Protein AF-0000000077053115 (afdb_homodimer)

Radius of gyration: 25.97 Å; Cα contacts (8 Å, |Δi|>4): 736; chains: 2; bounding box: 88×66×75 Å

InterPro domains:
  IPR018464 Centromere protein O [PF09496] (68-161)
  IPR018464 Centromere protein O [PTHR14582] (30-204)

Sequence (474 aa):
METNEPKEKRLKLSTLESKYGTQKLTVIDDSIRKQVLEEMEAIELESSKDPFLTNETYRLFGVSSFSTKHKNLLCLRFDTCFHGHYFEIYYIFVKLLKRDKVVPKIVAHTLPSFLPLEEWERECLSSDLQTFTQCVSLHLNSFIARREQCKAVQAAYPSLELTASMGYTHVSIAFEHFRLQLAYSADSRRPHSVEQTVSEAAESFPRAAREQISLLSQHKSDFEHRDLLEVLSDWILMETNEPKEKRLKLSTLESKYGTQKLTVIDDSIRKQVLEEMEAIELESSKDPFLTNETYRLFGVSSFSTKHKNLLCLRFDTCFHGHYFEIYYIFVKLLKRDKVVPKIVAHTLPSFLPLEEWERECLSSDLQTFTQCVSLHLNSFIARREQCKAVQAAYPSLELTASMGYTHVSIAFEHFRLQLAYSADSRRPHSVEQTVSEAAESFPRAAREQISLLSQHKSDFEHRDLLEVLSDWIL

Secondary structure (DSSP, 8-state):
-----SSTHHHHHHHHHHHHSSSS-EE--HHHHHHHHHHHHHHHHHHHTSTTT--HHHHTTTEEEEE-SSTTEEEEEEEEEETTEEEEEEEEEEE--SSTT---EEEEE---TTS-HHHHIIIIITT-HHHHHHHHHHHHHHHHHHHHHHHHHHHH-TTSEEEE-TTSSEEEEE-SSEEEEEEE-TT-SSEEEEEEEESS-GGGS-HHHHHHHHHHHHTGGGGGTS-HHHHHHHHT-/----TTHHHHHHHHHHHHHHSSSS-EE--HHHHHHHHHHHHHHHHHHHTSGGG--HHHHTTTEEEEE-SSTTEEEEEEEEEETTEEEEEEEEEEE--SSTT---EEEEE---TTS-HHHHIIIIITT-HHHHHHHHHHHHHHHHHHHHHHHHHHHH-TTSEEEE-TTSSEEEEE-SSEEEEEEE-TT-SSEEEEEEEESS-GGGS-HHHHHHHHHHHHTGGGGGTS-HHHHHHHHT-

pLDDT: mean 74.54, std 20.22, range [25.19, 97.88]

Foldseek 3Di:
DPCPPPPVLVVVVVCCCVVLVDPDAPQQPPVCLVVVVVNVVVQQVVQVVVVPFDPPVVVVVQWGWGDGVPPFKIKIKGWADDPRDTDDIKIWIWGHDPDPPDQIDTRYIHDDPVDDLVVLSVPQSSVDPVSSVVVVNLLRNLLVLLVVLVVVQCVVPVVWDWDADPSRQWIWIDDPFKIWIFGHDSRHNFGPDIDIGGDDDLVPDDPVVNQLVVQCVVCVCVSRPDGPNVSCVVRPD/DPCPPPVVLVVVVVCCCVVLVDPDAPAQPPVCLVVVVVNVVVQCVVQVVPVVCPDDVVVVVQWGWDDGVPPFKIKIKGWADDPRDTDDIKIWIWGHDPDPPDQIDTRYIHDDPVDDLVVLSVPQSSVDPVSSVVVVNLLVNLLVLLVVLQVVQCVVPVPWDWDADPSRQWIWTDDPFKIWIFGHDSRHNFGPDIDIGGDDDLVPDDPVVNQLVVQCVVCVCVSRPDGPNVSCVVRPD

Solvent-accessible surface area (backbone atoms only — not comparable to full-atom values): 25609 Å² total; per-residue (Å²): 137,83,86,77,72,73,67,73,69,59,51,56,63,44,39,46,42,66,64,30,63,44,92,57,64,40,74,38,49,77,82,44,34,59,55,49,46,52,48,47,51,50,48,47,57,61,45,30,75,37,48,45,54,58,35,70,71,42,57,48,63,25,51,44,59,47,68,45,93,48,95,40,37,40,34,36,38,37,51,30,57,48,74,69,37,75,65,66,71,34,40,40,31,30,35,53,50,86,52,98,80,49,67,60,41,70,28,33,34,44,57,64,84,86,56,65,56,69,59,40,46,65,66,22,37,60,41,20,63,35,56,23,53,49,52,52,48,43,30,51,26,13,31,49,36,32,46,51,38,50,49,49,38,39,68,77,37,68,86,48,49,71,48,62,47,97,64,41,36,38,36,37,38,48,54,97,68,35,34,40,38,38,35,36,50,70,69,35,63,38,42,81,40,79,44,79,47,65,80,61,72,66,85,76,45,56,70,69,56,48,51,39,55,51,48,46,66,73,45,56,69,47,45,58,77,44,56,62,46,59,51,40,46,73,50,70,94,138,82,87,74,72,69,67,68,64,57,50,55,57,42,38,47,43,65,63,30,63,43,92,57,66,40,74,38,49,78,83,44,34,59,56,50,47,52,49,47,51,50,47,46,57,61,48,38,74,39,53,48,49,48,52,70,72,40,52,48,62,25,52,45,73,47,72,45,94,49,93,39,37,40,35,37,39,36,50,31,56,50,75,68,38,75,66,64,74,35,41,39,32,31,37,52,51,87,52,98,80,48,67,62,41,70,26,33,34,44,58,65,83,86,54,66,57,70,57,40,46,62,65,23,37,60,40,21,62,36,54,23,53,48,52,51,50,42,30,52,26,12,31,49,37,29,47,52,37,51,50,50,38,40,68,76,36,67,86,51,50,72,49,62,48,97,64,40,34,37,36,38,38,48,53,96,68,35,32,40,38,37,35,35,49,69,69,33,62,38,41,80,41,79,44,78,45,65,79,62,72,64,84,76,45,56,68,70,54,49,50,38,55,49,47,45,66,73,46,55,67,49,43,60,78,42,56,63,47,60,50,41,46,74,50,70,92

Structure (mmCIF, N/CA/C/O backbone):
data_AF-0000000077053115-model_v1
#
loop_
_entity.id
_entity.type
_entity.pdbx_description
1 polymer 'Uncharacterized protein'
#
loop_
_atom_site.group_PDB
_atom_site.id
_atom_site.type_symbol
_atom_site.label_atom_id
_atom_site.label_alt_id
_atom_site.label_comp_id
_atom_site.label_asym_id
_atom_site.label_entity_id
_atom_site.label_seq_id
_atom_site.pdbx_PDB_ins_code
_atom_site.Cartn_x
_atom_site.Cartn_y
_atom_site.Cartn_z
_atom_site.occupancy
_atom_site.B_iso_or_equiv
_atom_site.auth_seq_id
_atom_site.auth_comp_id
_atom_site.auth_asym_id
_atom_site.auth_atom_id
_atom_site.pdbx_PDB_model_num
ATOM 1 N N . MET A 1 1 ? 26.766 5.043 47.094 1 25.19 1 MET A N 1
ATOM 2 C CA . MET A 1 1 ? 25.5 5.574 46.625 1 25.19 1 MET A CA 1
ATOM 3 C C . MET A 1 1 ? 25.109 4.93 45.281 1 25.19 1 MET A C 1
ATOM 5 O O . MET A 1 1 ? 25.797 5.121 44.281 1 25.19 1 MET A O 1
ATOM 9 N N . GLU A 1 2 ? 24.594 3.68 45.25 1 32.62 2 GLU A N 1
ATOM 10 C CA . GLU A 1 2 ? 24.359 2.645 44.25 1 32.62 2 GLU A CA 1
ATOM 11 C C . GLU A 1 2 ? 23.312 3.1 43.219 1 32.62 2 GLU A C 1
ATOM 13 O O . GLU A 1 2 ? 22.25 3.604 43.562 1 32.62 2 GLU A O 1
ATOM 18 N N . THR A 1 3 ? 23.672 3.516 41.906 1 31.48 3 THR A N 1
ATOM 19 C CA . THR A 1 3 ? 23.031 4.238 40.812 1 31.48 3 THR A CA 1
ATOM 20 C C . THR A 1 3 ? 21.797 3.496 40.344 1 31.48 3 THR A C 1
ATOM 22 O O . THR A 1 3 ? 21.891 2.379 39.812 1 31.48 3 THR A O 1
ATOM 25 N N . ASN A 1 4 ? 20.531 3.572 40.969 1 31.55 4 ASN A N 1
ATOM 26 C CA . ASN A 1 4 ? 19.141 3.135 40.938 1 31.55 4 ASN A CA 1
ATOM 27 C C . ASN A 1 4 ? 18.5 3.354 39.562 1 31.55 4 ASN A C 1
ATOM 29 O O . ASN A 1 4 ? 17.281 3.436 39.438 1 31.55 4 ASN A O 1
ATOM 33 N N . GLU A 1 5 ? 19.141 3.812 38.625 1 30.02 5 GLU A N 1
ATOM 34 C CA . GLU A 1 5 ? 18.625 4.344 37.375 1 30.02 5 GLU A CA 1
ATOM 35 C C . GLU A 1 5 ? 18.016 3.24 36.5 1 30.02 5 GLU A C 1
ATOM 37 O O . GLU A 1 5 ? 17.219 3.512 35.594 1 30.02 5 GLU A O 1
ATOM 42 N N . PRO A 1 6 ? 18.594 2.002 36.375 1 33.5 6 PRO A N 1
ATOM 43 C CA . PRO A 1 6 ? 18.312 1.012 35.344 1 33.5 6 PRO A CA 1
ATOM 44 C C . PRO A 1 6 ? 16.969 0.328 35.5 1 33.5 6 PRO A C 1
ATOM 46 O O . PRO A 1 6 ? 16.5 -0.357 34.594 1 33.5 6 PRO A O 1
ATOM 49 N N . LYS A 1 7 ? 16.328 0.08 36.594 1 34.69 7 LYS A N 1
ATOM 50 C CA . LYS A 1 7 ? 15.242 -0.813 37 1 34.69 7 LYS A CA 1
ATOM 51 C C . LYS A 1 7 ? 13.906 -0.337 36.438 1 34.69 7 LYS A C 1
ATOM 53 O O . LYS A 1 7 ? 13.078 -1.148 36.031 1 34.69 7 LYS A O 1
ATOM 58 N N . GLU A 1 8 ? 13.633 0.964 36.438 1 30.12 8 GLU A N 1
ATOM 59 C CA . GLU A 1 8 ? 12.312 1.49 36.125 1 30.12 8 GLU A CA 1
ATOM 60 C C . GLU A 1 8 ? 12.008 1.367 34.625 1 30.12 8 GLU A C 1
ATOM 62 O O . GLU A 1 8 ? 10.859 1.503 34.219 1 30.12 8 GLU A O 1
ATOM 67 N N . LYS A 1 9 ? 13.055 1.24 33.781 1 33.78 9 LYS A N 1
ATOM 68 C CA . LYS A 1 9 ? 12.938 1.155 32.312 1 33.78 9 LYS A CA 1
ATOM 69 C C . LYS A 1 9 ? 12.383 -0.199 31.891 1 33.78 9 LYS A C 1
ATOM 71 O O . LYS A 1 9 ? 11.852 -0.338 30.797 1 33.78 9 LYS A O 1
ATOM 76 N N . ARG A 1 10 ? 12.57 -1.234 32.531 1 33.31 10 ARG A N 1
ATOM 77 C CA . ARG A 1 10 ? 12.141 -2.619 32.375 1 33.31 10 ARG A CA 1
ATOM 78 C C . ARG A 1 10 ? 10.633 -2.754 32.594 1 33.31 10 ARG A C 1
ATOM 80 O O . ARG A 1 10 ? 10.023 -3.709 32.094 1 33.31 10 ARG A O 1
ATOM 87 N N . LEU A 1 11 ? 9.984 -1.972 33.438 1 30.38 11 LEU A N 1
ATOM 88 C CA . LEU A 1 11 ? 8.609 -2.178 33.875 1 30.38 11 LEU A CA 1
ATOM 89 C C . LEU A 1 11 ? 7.625 -1.9 32.75 1 30.38 11 LEU A C 1
ATOM 91 O O . LEU A 1 11 ? 6.656 -2.645 32.562 1 30.38 11 LEU A O 1
ATOM 95 N N . LYS A 1 12 ? 7.879 -0.897 31.891 1 35.09 12 LYS A N 1
ATOM 96 C CA . LYS A 1 12 ? 6.836 -0.335 31.031 1 35.09 12 LYS A CA 1
ATOM 97 C C . LYS A 1 12 ? 6.664 -1.159 29.75 1 35.09 12 LYS A C 1
ATOM 99 O O . LYS A 1 12 ? 5.539 -1.396 29.312 1 35.09 12 LYS A O 1
ATOM 104 N N . LEU A 1 13 ? 7.602 -1.541 29.188 1 35.94 13 LEU A N 1
ATOM 105 C CA . LEU A 1 13 ? 7.43 -2.525 28.125 1 35.94 13 LEU A CA 1
ATOM 106 C C . LEU A 1 13 ? 6.832 -3.816 28.672 1 35.94 13 LEU A C 1
ATOM 108 O O . LEU A 1 13 ? 5.98 -4.434 28.016 1 35.94 13 LEU A O 1
ATOM 112 N N . SER A 1 14 ? 7.219 -4.211 29.75 1 40.28 14 SER A N 1
ATOM 113 C CA . SER A 1 14 ? 6.629 -5.316 30.5 1 40.28 14 SER A CA 1
ATOM 114 C C . SER A 1 14 ? 5.133 -5.102 30.703 1 40.28 14 SER A C 1
ATOM 116 O O . SER A 1 14 ? 4.352 -6.055 30.672 1 40.28 14 SER A O 1
ATOM 118 N N . THR A 1 15 ? 4.793 -3.908 30.969 1 40.97 15 THR A N 1
ATOM 119 C CA . THR A 1 15 ? 3.387 -3.562 31.141 1 40.97 15 THR A CA 1
ATOM 120 C C . THR A 1 15 ? 2.635 -3.682 29.812 1 40.97 15 THR A C 1
ATOM 122 O O . THR A 1 15 ? 1.484 -4.125 29.781 1 40.97 15 THR A O 1
ATOM 125 N N . LEU A 1 16 ? 3.23 -3.266 28.781 1 40.19 16 LEU A N 1
ATOM 126 C CA . LEU A 1 16 ? 2.555 -3.531 27.516 1 40.19 16 LEU A CA 1
ATOM 127 C C . LEU A 1 16 ? 2.426 -5.031 27.266 1 40.19 16 LEU A C 1
ATOM 129 O O . LEU A 1 16 ? 1.385 -5.5 26.797 1 40.19 16 LEU A O 1
ATOM 133 N N . GLU A 1 17 ? 3.523 -5.738 27.406 1 43.22 17 GLU A N 1
ATOM 134 C CA . GLU A 1 17 ? 3.451 -7.195 27.359 1 43.22 17 GLU A CA 1
ATOM 135 C C . GLU A 1 17 ? 2.477 -7.73 28.406 1 43.22 17 GLU A C 1
ATOM 137 O O . GLU A 1 17 ? 1.697 -8.641 28.125 1 43.22 17 GLU A O 1
ATOM 142 N N . SER A 1 18 ? 2.824 -7.473 29.547 1 41.66 18 SER A N 1
ATOM 143 C CA . SER A 1 18 ? 1.93 -7.875 30.625 1 41.66 18 SER A CA 1
ATOM 144 C C . SER A 1 18 ? 0.518 -7.344 30.406 1 41.66 18 SER A C 1
ATOM 146 O O . SER A 1 18 ? -0.462 -8.047 30.656 1 41.66 18 SER A O 1
ATOM 148 N N . LYS A 1 19 ? 0.482 -6.156 30.094 1 37.09 19 LYS A N 1
ATOM 149 C CA . LYS A 1 19 ? -0.825 -5.559 29.844 1 37.09 19 LYS A CA 1
ATOM 150 C C . LYS A 1 19 ? -1.411 -6.055 28.516 1 37.09 19 LYS A C 1
ATOM 152 O O . LYS A 1 19 ? -2.619 -6.277 28.422 1 37.09 19 LYS A O 1
ATOM 157 N N . TYR A 1 20 ? -0.575 -6.094 27.5 1 37.34 20 TYR A N 1
ATOM 158 C CA . TYR A 1 20 ? -1.133 -6.453 26.203 1 37.34 20 TYR A CA 1
ATOM 159 C C . TYR A 1 20 ? -0.839 -7.906 25.875 1 37.34 20 TYR A C 1
ATOM 161 O O . TYR A 1 20 ? -1.132 -8.367 24.766 1 37.34 20 TYR A O 1
ATOM 169 N N . GLY A 1 21 ? 0.096 -8.578 26.422 1 35.41 21 GLY A N 1
ATOM 170 C CA . GLY A 1 21 ? 0.23 -10.023 26.281 1 35.41 21 GLY A CA 1
ATOM 171 C C . GLY A 1 21 ? -1.101 -10.75 26.297 1 35.41 21 GLY A C 1
ATOM 172 O O . GLY A 1 21 ? -1.144 -11.977 26.203 1 35.41 21 GLY A O 1
ATOM 173 N N . THR A 1 22 ? -1.99 -10.219 26.938 1 35.94 22 THR A N 1
ATOM 174 C CA . THR A 1 22 ? -3.223 -11 27 1 35.94 22 THR A CA 1
ATOM 175 C C . THR A 1 22 ? -3.885 -11.062 25.625 1 35.94 22 THR A C 1
ATOM 177 O O . THR A 1 22 ? -3.615 -10.227 24.766 1 35.94 22 THR A O 1
ATOM 180 N N . GLN A 1 23 ? -4.688 -12.094 25.375 1 37.47 23 GLN A N 1
ATOM 181 C CA . GLN A 1 23 ? -5.484 -12.594 24.266 1 37.47 23 GLN A CA 1
ATOM 182 C C . GLN A 1 23 ? -6.141 -11.445 23.5 1 37.47 23 GLN A C 1
ATOM 184 O O . GLN A 1 23 ? -6.656 -11.648 22.391 1 37.47 23 GLN A O 1
ATOM 189 N N . LYS A 1 24 ? -6.66 -10.375 24.25 1 36 24 LYS A N 1
ATOM 190 C CA . LYS A 1 24 ? -7.609 -9.492 23.578 1 36 24 LYS A CA 1
ATOM 191 C C . LYS A 1 24 ? -6.902 -8.297 22.938 1 36 24 LYS A C 1
ATOM 193 O O . LYS A 1 24 ? -5.996 -7.715 23.547 1 36 24 LYS A O 1
ATOM 198 N N . LEU A 1 25 ? -7.023 -8.133 21.703 1 41.25 25 LEU A N 1
ATOM 199 C CA . LEU A 1 25 ? -6.648 -6.949 20.938 1 41.25 25 LEU A CA 1
ATOM 200 C C . LEU A 1 25 ? -6.855 -5.684 21.766 1 41.25 25 LEU A C 1
ATOM 202 O O . LEU A 1 25 ? -7.961 -5.422 22.234 1 41.25 25 LEU A O 1
ATOM 206 N N . THR A 1 26 ? -5.824 -5.121 22.484 1 40.69 26 THR A N 1
ATOM 207 C CA . THR A 1 26 ? -5.996 -3.869 23.219 1 40.69 26 THR A CA 1
ATOM 208 C C . THR A 1 26 ? -5.914 -2.676 22.266 1 40.69 26 THR A C 1
ATOM 210 O O . THR A 1 26 ? -4.887 -2.467 21.609 1 40.69 26 THR A O 1
ATOM 213 N N . VAL A 1 27 ? -7.113 -2.285 21.797 1 43.41 27 VAL A N 1
ATOM 214 C CA . VAL A 1 27 ? -7.215 -1.016 21.078 1 43.41 27 VAL A CA 1
ATOM 215 C C . VAL A 1 27 ? -6.75 0.123 21.984 1 43.41 27 VAL A C 1
ATOM 217 O O . VAL A 1 27 ? -7.25 0.279 23.109 1 43.41 27 VAL A O 1
ATOM 220 N N . ILE A 1 28 ? -5.625 0.601 21.844 1 45.78 28 ILE A N 1
ATOM 221 C CA . ILE A 1 28 ? -5.074 1.704 22.625 1 45.78 28 ILE A CA 1
ATOM 222 C C . ILE A 1 28 ? -5.875 2.975 22.359 1 45.78 28 ILE A C 1
ATOM 224 O O . ILE A 1 28 ? -5.965 3.434 21.203 1 45.78 28 ILE A O 1
ATOM 228 N N . ASP A 1 29 ? -6.773 3.311 23.172 1 47.09 29 ASP A N 1
ATOM 229 C CA . ASP A 1 29 ? -7.539 4.551 23.125 1 47.09 29 ASP A CA 1
ATOM 230 C C . ASP A 1 29 ? -6.625 5.758 22.938 1 47.09 29 ASP A C 1
ATOM 232 O O . ASP A 1 29 ? -5.418 5.668 23.156 1 47.09 29 ASP A O 1
ATOM 236 N N . ASP A 1 30 ? -7.082 6.77 22.266 1 51.12 30 ASP A N 1
ATOM 237 C CA . ASP A 1 30 ? -6.422 8.039 21.984 1 51.12 30 ASP A CA 1
ATOM 238 C C . ASP A 1 30 ? -5.703 8.57 23.219 1 51.12 30 ASP A C 1
ATOM 240 O O . ASP A 1 30 ? -4.668 9.227 23.109 1 51.12 30 ASP A O 1
ATOM 244 N N . SER A 1 31 ? -6.23 8.305 24.422 1 50.59 31 SER A N 1
ATOM 245 C CA . SER A 1 31 ? -5.641 8.805 25.656 1 50.59 31 SER A CA 1
ATOM 246 C C . SER A 1 31 ? -4.293 8.148 25.938 1 50.59 31 SER A C 1
ATOM 248 O O . SER A 1 31 ? -3.391 8.781 26.484 1 50.59 31 SER A O 1
ATOM 250 N N . ILE A 1 32 ? -4.242 6.977 25.469 1 52.59 32 ILE A N 1
ATOM 251 C CA . ILE A 1 32 ? -3.031 6.23 25.766 1 52.59 32 ILE A CA 1
ATOM 252 C C . ILE A 1 32 ? -2.076 6.277 24.578 1 52.59 32 ILE A C 1
ATOM 254 O O . ILE A 1 32 ? -0.885 5.988 24.719 1 52.59 32 ILE A O 1
ATOM 258 N N . ARG A 1 33 ? -2.547 6.777 23.547 1 55.28 33 ARG A N 1
ATOM 259 C CA . ARG A 1 33 ? -1.737 6.84 22.344 1 55.28 33 ARG A CA 1
ATOM 260 C C . ARG A 1 33 ? -0.442 7.605 22.578 1 55.28 33 ARG A C 1
ATOM 262 O O . ARG A 1 33 ? 0.631 7.172 22.156 1 55.28 33 ARG A O 1
ATOM 269 N N . LYS A 1 34 ? -0.684 8.695 23.281 1 59.34 34 LYS A N 1
ATOM 270 C CA . LYS A 1 34 ? 0.492 9.523 23.547 1 59.34 34 LYS A CA 1
ATOM 271 C C . LYS A 1 34 ? 1.526 8.766 24.375 1 59.34 34 LYS A C 1
ATOM 273 O O . LYS A 1 34 ? 2.727 8.844 24.094 1 59.34 34 LYS A O 1
ATOM 278 N N . GLN A 1 35 ? 0.934 8.133 25.359 1 59.25 35 GLN A N 1
ATOM 279 C CA . GLN A 1 35 ? 1.84 7.391 26.219 1 59.25 35 GLN A CA 1
ATOM 280 C C . GLN A 1 35 ? 2.533 6.266 25.469 1 59.25 35 GLN A C 1
ATOM 282 O O . GLN A 1 35 ? 3.732 6.039 25.641 1 59.25 35 GLN A O 1
ATOM 287 N N . VAL A 1 36 ? 1.744 5.594 24.719 1 59.72 36 VAL A N 1
ATOM 288 C CA . VAL A 1 36 ? 2.295 4.492 23.938 1 59.72 36 VAL A CA 1
ATOM 289 C C . VAL A 1 36 ? 3.34 5.02 22.953 1 59.72 36 VAL A C 1
ATOM 291 O O . VAL A 1 36 ? 4.406 4.422 22.797 1 59.72 36 VAL A O 1
ATOM 294 N N . LEU A 1 37 ? 2.986 6.152 22.406 1 61.53 37 LEU A N 1
ATOM 295 C CA . LEU A 1 37 ? 3.92 6.754 21.469 1 61.53 37 LEU A CA 1
ATOM 296 C C . LEU A 1 37 ? 5.242 7.086 22.141 1 61.53 37 LEU A C 1
ATOM 298 O O . LEU A 1 37 ? 6.312 6.863 21.578 1 61.53 37 LEU A O 1
ATOM 302 N N . GLU A 1 38 ? 5.113 7.621 23.25 1 62.59 38 GLU A N 1
ATOM 303 C CA . GLU A 1 38 ? 6.316 7.969 24 1 62.59 38 GLU A CA 1
ATOM 304 C C . GLU A 1 38 ? 7.133 6.727 24.344 1 62.59 38 GLU A C 1
ATOM 306 O O . GLU A 1 38 ? 8.359 6.738 24.25 1 62.59 38 GLU A O 1
ATOM 311 N N . GLU A 1 39 ? 6.332 5.785 24.719 1 60.81 39 GLU A N 1
ATOM 312 C CA . GLU A 1 39 ? 7.012 4.543 25.062 1 60.81 39 GLU A CA 1
ATOM 313 C C . GLU A 1 39 ? 7.68 3.912 23.844 1 60.81 39 GLU A C 1
ATOM 315 O O . GLU A 1 39 ? 8.789 3.383 23.953 1 60.81 39 GLU A O 1
ATOM 320 N N . MET A 1 40 ? 6.949 3.963 22.891 1 61.38 40 MET A N 1
ATOM 321 C CA . MET A 1 40 ? 7.48 3.357 21.672 1 61.38 40 MET A CA 1
ATOM 322 C C . MET A 1 40 ? 8.68 4.141 21.156 1 61.38 40 MET A C 1
ATOM 324 O O . MET A 1 40 ? 9.648 3.549 20.672 1 61.38 40 MET A O 1
ATOM 328 N N . GLU A 1 41 ? 8.562 5.426 21.25 1 60.38 41 GLU A N 1
ATOM 329 C CA . GLU A 1 41 ? 9.711 6.246 20.859 1 60.38 41 GLU A CA 1
ATOM 330 C C . GLU A 1 41 ? 10.938 5.914 21.703 1 60.38 41 GLU A C 1
ATOM 332 O O . GLU A 1 41 ? 12.055 5.883 21.188 1 60.38 41 GLU A O 1
ATOM 337 N N . ALA A 1 42 ? 10.688 5.664 22.922 1 59.75 42 ALA A N 1
ATOM 338 C CA . ALA A 1 42 ? 11.781 5.289 23.812 1 59.75 42 ALA A CA 1
ATOM 339 C C . ALA A 1 42 ? 12.367 3.938 23.438 1 59.75 42 ALA A C 1
ATOM 341 O O . ALA A 1 42 ? 13.594 3.762 23.438 1 59.75 42 ALA A O 1
ATOM 342 N N . ILE A 1 43 ? 11.523 3.051 23.125 1 57.91 43 ILE A N 1
ATOM 343 C CA . ILE A 1 43 ? 11.969 1.718 22.734 1 57.91 43 ILE A CA 1
ATOM 344 C C . ILE A 1 43 ? 12.75 1.801 21.422 1 57.91 43 ILE A C 1
ATOM 346 O O . ILE A 1 43 ? 13.781 1.134 21.266 1 57.91 43 ILE A O 1
ATOM 350 N N . GLU A 1 44 ? 12.18 2.488 20.531 1 60.38 44 GLU A N 1
ATOM 351 C CA . GLU A 1 44 ? 12.867 2.684 19.266 1 60.38 44 GLU A CA 1
ATOM 352 C C . GLU A 1 44 ? 14.273 3.242 19.469 1 60.38 44 GLU A C 1
ATOM 354 O O . GLU A 1 44 ? 15.219 2.814 18.812 1 60.38 44 GLU A O 1
ATOM 359 N N . LEU A 1 45 ? 14.367 4.246 20.266 1 58.62 45 LEU A N 1
ATOM 360 C CA . LEU A 1 45 ? 15.656 4.863 20.562 1 58.62 45 LEU A CA 1
ATOM 361 C C . LEU A 1 45 ? 16.609 3.852 21.188 1 58.62 45 LEU A C 1
ATOM 363 O O . LEU A 1 45 ? 17.812 3.846 20.859 1 58.62 45 LEU A O 1
ATOM 367 N N . GLU A 1 46 ? 16.031 3.094 21.984 1 55.62 46 GLU A N 1
ATOM 368 C CA . GLU A 1 46 ? 16.844 2.076 22.625 1 55.62 46 GLU A CA 1
ATOM 369 C C . GLU A 1 46 ? 17.297 1.01 21.641 1 55.62 46 GLU A C 1
ATOM 371 O O . GLU A 1 46 ? 18.422 0.507 21.719 1 55.62 46 GLU A O 1
ATOM 376 N N . SER A 1 47 ? 16.328 0.673 20.859 1 51.81 47 SER A N 1
ATOM 377 C CA . SER A 1 47 ? 16.625 -0.341 19.859 1 51.81 47 SER A CA 1
ATOM 378 C C . SER A 1 47 ? 17.547 0.208 18.766 1 51.81 47 SER A C 1
ATOM 380 O O . SER A 1 47 ? 18.25 -0.552 18.109 1 51.81 47 SER A O 1
ATOM 382 N N . SER A 1 48 ? 17.344 1.473 18.297 1 52.12 48 SER A N 1
ATOM 383 C CA . SER A 1 48 ? 18.172 2.125 17.297 1 52.12 48 SER A CA 1
ATOM 384 C C . SER A 1 48 ? 19.641 2.07 17.672 1 52.12 48 SER A C 1
ATOM 386 O O . SER A 1 48 ? 20.516 2.338 16.844 1 52.12 48 SER A O 1
ATOM 388 N N . LYS A 1 49 ? 19.938 2.045 18.938 1 45.91 49 LYS A N 1
ATOM 389 C CA . LYS A 1 49 ? 21.359 1.751 19.172 1 45.91 49 LYS A CA 1
ATOM 390 C C . LYS A 1 49 ? 21.797 0.517 18.406 1 45.91 49 LYS A C 1
ATOM 392 O O . LYS A 1 49 ? 23 0.227 18.312 1 45.91 49 LYS A O 1
ATOM 397 N N . ASP A 1 50 ? 20.828 -0.113 17.969 1 40.31 50 ASP A N 1
ATOM 398 C CA . ASP A 1 50 ? 21.078 -1.151 16.984 1 40.31 50 ASP A CA 1
ATOM 399 C C . ASP A 1 50 ? 21.078 -0.57 15.562 1 40.31 50 ASP A C 1
ATOM 401 O O . ASP A 1 50 ? 20.094 0.028 15.133 1 40.31 50 ASP A O 1
ATOM 405 N N . PRO A 1 51 ? 22.125 -0.332 14.898 1 40.16 51 PRO A N 1
ATOM 406 C CA . PRO A 1 51 ? 22.328 0.332 13.609 1 40.16 51 PRO A CA 1
ATOM 407 C C . PRO A 1 51 ? 21.281 -0.081 12.57 1 40.16 51 PRO A C 1
ATOM 409 O O . PRO A 1 51 ? 21.094 0.608 11.562 1 40.16 51 PRO A O 1
ATOM 412 N N . PHE A 1 52 ? 20.672 -1.189 12.719 1 38.81 52 PHE A N 1
ATOM 413 C CA . PHE A 1 52 ? 19.859 -1.812 11.672 1 38.81 52 PHE A CA 1
ATOM 414 C C . PHE A 1 52 ? 18.516 -1.113 11.539 1 38.81 52 PHE A C 1
ATOM 416 O O . PHE A 1 52 ? 17.891 -1.153 10.477 1 38.81 52 PHE A O 1
ATOM 423 N N . LEU A 1 53 ? 18.016 -0.507 12.578 1 42.53 53 LEU A N 1
ATOM 424 C CA . LEU A 1 53 ? 16.578 -0.22 12.695 1 42.53 53 LEU A CA 1
ATOM 425 C C . LEU A 1 53 ? 16.281 1.215 12.273 1 42.53 53 LEU A C 1
ATOM 427 O O . LEU A 1 53 ? 15.164 1.521 11.852 1 42.53 53 LEU A O 1
ATOM 431 N N . THR A 1 54 ? 17.125 2.172 12.75 1 41.5 54 THR A N 1
ATOM 432 C CA . THR A 1 54 ? 16.625 3.537 12.875 1 41.5 54 THR A CA 1
ATOM 433 C C . THR A 1 54 ? 16.859 4.316 11.586 1 41.5 54 THR A C 1
ATOM 435 O O . THR A 1 54 ? 16.875 5.551 11.594 1 41.5 54 THR A O 1
ATOM 438 N N . ASN A 1 55 ? 17.25 3.658 10.547 1 41.28 55 ASN A N 1
ATOM 439 C CA . ASN A 1 55 ? 17.688 4.672 9.586 1 41.28 55 ASN A CA 1
ATOM 440 C C . ASN A 1 55 ? 16.5 5.438 9.008 1 41.28 55 ASN A C 1
ATOM 442 O O . ASN A 1 55 ? 15.43 4.855 8.773 1 41.28 55 ASN A O 1
ATOM 446 N N . GLU A 1 56 ? 16.594 6.762 9.227 1 45.12 56 GLU A N 1
ATOM 447 C CA . GLU A 1 56 ? 15.789 7.812 8.609 1 45.12 56 GLU A CA 1
ATOM 448 C C . GLU A 1 56 ? 15.281 7.383 7.238 1 45.12 56 GLU A C 1
ATOM 450 O O . GLU A 1 56 ? 14.156 7.715 6.852 1 45.12 56 GLU A O 1
ATOM 455 N N . THR A 1 57 ? 16.078 6.605 6.609 1 47.78 57 THR A N 1
ATOM 456 C CA . THR A 1 57 ? 15.75 6.234 5.238 1 47.78 57 THR A CA 1
ATOM 457 C C . THR A 1 57 ? 14.516 5.336 5.199 1 47.78 57 THR A C 1
ATOM 459 O O . THR A 1 57 ? 13.734 5.383 4.246 1 47.78 57 THR A O 1
ATOM 462 N N . TYR A 1 58 ? 14.305 4.602 6.406 1 50.5 58 TYR A N 1
ATOM 463 C CA . TYR A 1 58 ? 13.156 3.701 6.441 1 50.5 58 TYR A CA 1
ATOM 464 C C . TYR A 1 58 ? 11.852 4.48 6.547 1 50.5 58 TYR A C 1
ATOM 466 O O . TYR A 1 58 ? 10.82 4.043 6.043 1 50.5 58 TYR A O 1
ATOM 474 N N . ARG A 1 59 ? 12.078 5.656 7.082 1 57.69 59 ARG A N 1
ATOM 475 C CA . ARG A 1 59 ? 10.867 6.449 7.246 1 57.69 59 ARG A CA 1
ATOM 476 C C . ARG A 1 59 ? 10.328 6.922 5.898 1 57.69 59 ARG A C 1
ATOM 478 O O . ARG A 1 59 ? 9.133 7.188 5.754 1 57.69 59 ARG A O 1
ATOM 485 N N . LEU A 1 60 ? 11.25 6.684 4.984 1 62.75 60 LEU A N 1
ATOM 486 C CA . LEU A 1 60 ? 10.883 7.281 3.705 1 62.75 60 LEU A CA 1
ATOM 487 C C . LEU A 1 60 ? 9.727 6.516 3.061 1 62.75 60 LEU A C 1
ATOM 489 O O . LEU A 1 60 ? 8.953 7.086 2.287 1 62.75 60 LEU A O 1
ATOM 493 N N . PHE A 1 61 ? 9.539 5.312 3.656 1 75.12 61 PHE A N 1
ATOM 494 C CA . PHE A 1 61 ? 8.531 4.52 2.973 1 75.12 61 PHE A CA 1
ATOM 495 C C . PHE A 1 61 ? 7.312 4.305 3.867 1 75.12 61 PHE A C 1
ATOM 497 O O . PHE A 1 61 ? 6.375 3.598 3.49 1 75.12 61 PHE A O 1
ATOM 504 N N . GLY A 1 62 ? 7.355 4.863 5.023 1 82.06 62 GLY A N 1
ATOM 505 C CA . GLY A 1 62 ? 6.172 4.996 5.859 1 82.06 62 GLY A CA 1
ATOM 506 C C . GLY A 1 62 ? 6.004 3.852 6.84 1 82.06 62 GLY A C 1
ATOM 507 O O . GLY A 1 62 ? 5.133 3.896 7.711 1 82.06 62 GLY A O 1
ATOM 508 N N . VAL A 1 63 ? 6.82 2.809 6.672 1 85.06 63 VAL A N 1
ATOM 509 C CA . VAL A 1 63 ? 6.68 1.683 7.59 1 85.06 63 VAL A CA 1
ATOM 510 C C . VAL A 1 63 ? 8.055 1.252 8.094 1 85.06 63 VAL A C 1
ATOM 512 O O . VAL A 1 63 ? 9 1.146 7.312 1 85.06 63 VAL A O 1
ATOM 515 N N . SER A 1 64 ? 8.164 1.08 9.328 1 78.12 64 SER A N 1
ATOM 516 C CA . SER A 1 64 ? 9.367 0.551 9.961 1 78.12 64 SER A CA 1
ATOM 517 C C . SER A 1 64 ? 9.016 -0.459 11.047 1 78.12 64 SER A C 1
ATOM 519 O O . SER A 1 64 ? 7.852 -0.602 11.422 1 78.12 64 SER A O 1
ATOM 521 N N . SER A 1 65 ? 9.984 -1.293 11.359 1 76.06 65 SER A N 1
ATOM 522 C CA . SER A 1 65 ? 9.766 -2.281 12.414 1 76.06 65 SER A CA 1
ATOM 523 C C . SER A 1 65 ? 10.93 -2.322 13.391 1 76.06 65 SER A C 1
ATOM 525 O O . SER A 1 65 ? 12.055 -1.952 13.039 1 76.06 65 SER A O 1
ATOM 527 N N . PHE A 1 66 ? 10.609 -2.711 14.555 1 69.81 66 PHE A N 1
ATOM 528 C CA . PHE A 1 66 ? 11.656 -2.939 15.547 1 69.81 66 PHE A CA 1
ATOM 529 C C . PHE A 1 66 ? 11.227 -4.016 16.531 1 69.81 66 PHE A C 1
ATOM 531 O O . PHE A 1 66 ? 10.031 -4.25 16.734 1 69.81 66 PHE A O 1
ATOM 538 N N . SER A 1 67 ? 12.258 -4.832 16.812 1 65.19 67 SER A N 1
ATOM 539 C CA . SER A 1 67 ? 12 -5.895 17.781 1 65.19 67 SER A CA 1
ATOM 540 C C . SER A 1 67 ? 12.078 -5.367 19.203 1 65.19 67 SER A C 1
ATOM 542 O O . SER A 1 67 ? 12.891 -4.492 19.516 1 65.19 67 SER A O 1
ATOM 544 N N . THR A 1 68 ? 11.023 -5.766 19.828 1 58.06 68 THR A N 1
ATOM 545 C CA . THR A 1 68 ? 11.102 -5.457 21.25 1 58.06 68 THR A CA 1
ATOM 546 C C . THR A 1 68 ? 11.945 -6.488 21.984 1 58.06 68 THR A C 1
ATOM 548 O O . THR A 1 68 ? 12.312 -7.52 21.406 1 58.06 68 THR A O 1
ATOM 551 N N . LYS A 1 69 ? 12.445 -6.078 22.969 1 54 69 LYS A N 1
ATOM 552 C CA . LYS A 1 69 ? 13.227 -6.977 23.797 1 54 69 LYS A CA 1
ATOM 553 C C . LYS A 1 69 ? 12.531 -8.328 23.953 1 54 69 LYS A C 1
ATOM 555 O O . LYS A 1 69 ? 13.18 -9.336 24.266 1 54 69 LYS A O 1
ATOM 560 N N . HIS A 1 70 ? 11.391 -8.406 23.672 1 53.38 70 HIS A N 1
ATOM 561 C CA . HIS A 1 70 ? 10.672 -9.672 23.688 1 53.38 70 HIS A CA 1
ATOM 562 C C . HIS A 1 70 ? 10.82 -10.414 22.359 1 53.38 70 HIS A C 1
ATOM 564 O O . HIS A 1 70 ? 10.492 -9.867 21.312 1 53.38 70 HIS A O 1
ATOM 570 N N . LYS A 1 71 ? 11.406 -11.484 22.312 1 59.59 71 LYS A N 1
ATOM 571 C CA . LYS A 1 71 ? 11.906 -12.266 21.188 1 59.59 71 LYS A CA 1
ATOM 572 C C . LYS A 1 71 ? 10.773 -12.617 20.219 1 59.59 71 LYS A C 1
ATOM 574 O O . LYS A 1 71 ? 11.008 -12.797 19.016 1 59.59 71 LYS A O 1
ATOM 579 N N . ASN A 1 72 ? 9.484 -12.172 20.578 1 69.62 72 ASN A N 1
ATOM 580 C CA . ASN A 1 72 ? 8.469 -12.648 19.641 1 69.62 72 ASN A CA 1
ATOM 581 C C . ASN A 1 72 ? 7.453 -11.555 19.312 1 69.62 72 ASN A C 1
ATOM 583 O O . ASN A 1 72 ? 6.383 -11.844 18.781 1 69.62 72 ASN A O 1
ATOM 587 N N . LEU A 1 73 ? 7.867 -10.445 19.688 1 70.31 73 LEU A N 1
ATOM 588 C CA . LEU A 1 73 ? 6.961 -9.336 19.422 1 70.31 73 LEU A CA 1
ATOM 589 C C . LEU A 1 73 ? 7.582 -8.352 18.422 1 70.31 73 LEU A C 1
ATOM 591 O O . LEU A 1 73 ? 8.664 -7.816 18.672 1 70.31 73 LEU A O 1
ATOM 595 N N . LEU A 1 74 ? 6.91 -8.273 17.328 1 77.12 74 LEU A N 1
ATOM 596 C CA . LEU A 1 74 ? 7.32 -7.316 16.312 1 77.12 74 LEU A CA 1
ATOM 597 C C . LEU A 1 74 ? 6.5 -6.035 16.406 1 77.12 74 LEU A C 1
ATOM 599 O O . LEU A 1 74 ? 5.27 -6.086 16.453 1 77.12 74 LEU A O 1
ATOM 603 N N . CYS A 1 75 ? 7.172 -4.977 16.531 1 76.62 75 CYS A N 1
ATOM 604 C CA . CYS A 1 75 ? 6.508 -3.68 16.547 1 76.62 75 CYS A CA 1
ATOM 605 C C . CYS A 1 75 ? 6.594 -3.006 15.18 1 76.62 75 CYS A C 1
ATOM 607 O O . CYS A 1 75 ? 7.688 -2.785 14.656 1 76.62 75 CYS A O 1
ATOM 609 N N . LEU A 1 76 ? 5.43 -2.748 14.672 1 84.12 76 LEU A N 1
ATOM 610 C CA . LEU A 1 76 ? 5.352 -2.043 13.398 1 84.12 76 LEU A CA 1
ATOM 611 C C . LEU A 1 76 ? 5.008 -0.572 13.617 1 84.12 76 LEU A C 1
ATOM 613 O O . LEU A 1 76 ? 4.082 -0.249 14.367 1 84.12 76 LEU A O 1
ATOM 617 N N . ARG A 1 77 ? 5.766 0.286 12.984 1 81.31 77 ARG A N 1
ATOM 618 C CA . ARG A 1 77 ? 5.543 1.728 13.023 1 81.31 77 ARG A CA 1
ATOM 619 C C . ARG A 1 77 ? 5.066 2.238 11.664 1 81.31 77 ARG A C 1
ATOM 621 O O . ARG A 1 77 ? 5.691 1.97 10.641 1 81.31 77 ARG A O 1
ATOM 628 N N . PHE A 1 78 ? 3.967 3.018 11.695 1 87.44 78 PHE A N 1
ATOM 629 C CA . PHE A 1 78 ? 3.42 3.592 10.477 1 87.44 78 PHE A CA 1
ATOM 630 C C . PHE A 1 78 ? 3.467 5.113 10.523 1 87.44 78 PHE A C 1
ATOM 632 O O . PHE A 1 78 ? 2.768 5.734 11.328 1 87.44 78 PHE A O 1
ATOM 639 N N . ASP A 1 79 ? 4.23 5.656 9.656 1 86.69 79 ASP A N 1
ATOM 640 C CA . ASP A 1 79 ? 4.242 7.102 9.461 1 86.69 79 ASP A CA 1
ATOM 641 C C . ASP A 1 79 ? 3.232 7.527 8.398 1 86.69 79 ASP A C 1
ATOM 643 O O . ASP A 1 79 ? 3.191 6.953 7.309 1 86.69 79 ASP A O 1
ATOM 647 N N . THR A 1 80 ? 2.42 8.398 8.75 1 90.06 80 THR A N 1
ATOM 648 C CA . THR A 1 80 ? 1.479 8.891 7.754 1 90.06 80 THR A CA 1
ATOM 649 C C . THR A 1 80 ? 2.008 10.172 7.105 1 90.06 80 THR A C 1
ATOM 651 O O . THR A 1 80 ? 2.705 10.953 7.746 1 90.06 80 THR A O 1
ATOM 654 N N . CYS A 1 81 ? 1.694 10.289 5.859 1 88.81 81 CYS A N 1
ATOM 655 C CA . CYS A 1 81 ? 2.201 11.398 5.066 1 88.81 81 CYS A CA 1
ATOM 656 C C . CYS A 1 81 ? 1.184 11.828 4.016 1 88.81 81 CYS A C 1
ATOM 658 O O . CYS A 1 81 ? 0.508 10.992 3.418 1 88.81 81 CYS A O 1
ATOM 660 N N . PHE A 1 82 ? 1.118 13.18 3.898 1 89.88 82 PHE A N 1
ATOM 661 C CA . PHE A 1 82 ? 0.294 13.758 2.844 1 89.88 82 PHE A CA 1
ATOM 662 C C . PHE A 1 82 ? 0.942 15.016 2.283 1 89.88 82 PHE A C 1
ATOM 664 O O . PHE A 1 82 ? 1.24 15.953 3.027 1 89.88 82 PHE A O 1
ATOM 671 N N . HIS A 1 83 ? 1.171 14.961 0.969 1 88.5 83 HIS A N 1
ATOM 672 C CA . HIS A 1 83 ? 1.801 16.078 0.273 1 88.5 83 HIS A CA 1
ATOM 673 C C . HIS A 1 83 ? 3.123 16.469 0.93 1 88.5 83 HIS A C 1
ATOM 675 O O . HIS A 1 83 ? 3.383 17.641 1.167 1 88.5 83 HIS A O 1
ATOM 681 N N . GLY A 1 84 ? 3.873 15.406 1.296 1 81.62 84 GLY A N 1
ATOM 682 C CA . GLY A 1 84 ? 5.227 15.617 1.787 1 81.62 84 GLY A CA 1
ATOM 683 C C . GLY A 1 84 ? 5.273 16.031 3.248 1 81.62 84 GLY A C 1
ATOM 684 O O . GLY A 1 84 ? 6.352 16.266 3.797 1 81.62 84 GLY A O 1
ATOM 685 N N . HIS A 1 85 ? 4.113 16.125 3.82 1 87.5 85 HIS A N 1
ATOM 686 C CA . HIS A 1 85 ? 4.047 16.453 5.238 1 87.5 85 HIS A CA 1
ATOM 687 C C . HIS A 1 85 ? 3.691 15.227 6.074 1 87.5 85 HIS A C 1
ATOM 689 O O . HIS A 1 85 ? 2.762 14.492 5.742 1 87.5 85 HIS A O 1
ATOM 695 N N . TYR A 1 86 ? 4.445 15.062 7.121 1 85.94 86 TYR A N 1
ATOM 696 C CA . TYR A 1 86 ? 4.176 13.961 8.039 1 85.94 86 TYR A CA 1
ATOM 697 C C . TYR A 1 86 ? 3.164 14.367 9.102 1 85.94 86 TYR A C 1
ATOM 699 O O . TYR A 1 86 ? 3.164 15.508 9.562 1 85.94 86 TYR A O 1
ATOM 707 N N . PHE A 1 87 ? 2.381 13.438 9.508 1 89.81 87 PHE A N 1
ATOM 708 C CA . PHE A 1 87 ? 1.348 13.672 10.508 1 89.81 87 PHE A CA 1
ATOM 709 C C . PHE A 1 87 ? 1.472 12.664 11.648 1 89.81 87 PHE A C 1
ATOM 711 O O . PHE A 1 87 ? 2.533 12.547 12.266 1 89.81 87 PHE A O 1
ATOM 718 N N . GLU A 1 88 ? 0.453 11.961 12.008 1 85.12 88 GLU A N 1
ATOM 719 C CA . GLU A 1 88 ? 0.469 11.062 13.156 1 85.12 88 GLU A CA 1
ATOM 720 C C . GLU A 1 88 ? 1.233 9.781 12.844 1 85.12 88 GLU A C 1
ATOM 722 O O . GLU A 1 88 ? 1.323 9.375 11.688 1 85.12 88 GLU A O 1
ATOM 727 N N . ILE A 1 89 ? 1.777 9.219 13.875 1 82.75 89 ILE A N 1
ATOM 728 C CA . ILE A 1 89 ? 2.41 7.906 13.844 1 82.75 89 ILE A CA 1
ATOM 729 C C . ILE A 1 89 ? 1.499 6.879 14.508 1 82.75 89 ILE A C 1
ATOM 731 O O . ILE A 1 89 ? 0.905 7.152 15.555 1 82.75 89 ILE A O 1
ATOM 735 N N . TYR A 1 90 ? 1.385 5.727 13.93 1 84.88 90 TYR A N 1
ATOM 736 C CA . TYR A 1 90 ? 0.597 4.633 14.484 1 84.88 90 TYR A CA 1
ATOM 737 C C . TYR A 1 90 ? 1.449 3.381 14.656 1 84.88 90 TYR A C 1
ATOM 739 O O . TYR A 1 90 ? 2.426 3.182 13.93 1 84.88 90 TYR A O 1
ATOM 747 N N . TYR A 1 91 ? 1.002 2.545 15.609 1 80.38 91 TYR A N 1
ATOM 748 C CA . TYR A 1 91 ? 1.759 1.332 15.898 1 80.38 91 TYR A CA 1
ATOM 749 C C . TYR A 1 91 ? 0.85 0.109 15.898 1 80.38 91 TYR A C 1
ATOM 751 O O . TYR A 1 91 ? -0.314 0.192 16.297 1 80.38 91 TYR A O 1
ATOM 759 N N . ILE A 1 92 ? 1.414 -0.951 15.438 1 85.19 92 ILE A N 1
ATOM 760 C CA . ILE A 1 92 ? 0.795 -2.266 15.57 1 85.19 92 ILE A CA 1
ATOM 761 C C . ILE A 1 92 ? 1.799 -3.25 16.156 1 85.19 92 ILE A C 1
ATOM 763 O O . ILE A 1 92 ? 2.953 -3.307 15.734 1 85.19 92 ILE A O 1
ATOM 767 N N . PHE A 1 93 ? 1.389 -4.012 17.125 1 78.62 93 PHE A N 1
ATOM 768 C CA . PHE A 1 93 ? 2.205 -5.047 17.766 1 78.62 93 PHE A CA 1
ATOM 769 C C . PHE A 1 93 ? 1.752 -6.434 17.312 1 78.62 93 PHE A C 1
ATOM 771 O O . PHE A 1 93 ? 0.596 -6.809 17.531 1 78.62 93 PHE A O 1
ATOM 778 N N . VAL A 1 94 ? 2.727 -7.113 16.734 1 81.5 94 VAL A N 1
ATOM 779 C CA . VAL A 1 94 ? 2.408 -8.422 16.172 1 81.5 94 VAL A CA 1
ATOM 780 C C . VAL A 1 94 ? 3.229 -9.5 16.875 1 81.5 94 VAL A C 1
ATOM 782 O O . VAL A 1 94 ? 4.453 -9.383 16.984 1 81.5 94 VAL A O 1
ATOM 785 N N . LYS A 1 95 ? 2.602 -10.469 17.328 1 79 95 LYS A N 1
ATOM 786 C CA . LYS A 1 95 ? 3.281 -11.641 17.875 1 79 95 LYS A CA 1
ATOM 787 C C . LYS A 1 95 ? 3.645 -12.633 16.781 1 79 95 LYS A C 1
ATOM 789 O O . LYS A 1 95 ? 2.785 -13.047 16 1 79 95 LYS A O 1
ATOM 794 N N . LEU A 1 96 ? 4.996 -12.859 16.656 1 73.5 96 LEU A N 1
ATOM 795 C CA . LEU A 1 96 ? 5.488 -13.82 15.672 1 73.5 96 LEU A CA 1
ATOM 796 C C . LEU A 1 96 ? 5.539 -15.219 16.266 1 73.5 96 LEU A C 1
ATOM 798 O O . LEU A 1 96 ? 5.98 -15.406 17.391 1 73.5 96 LEU A O 1
ATOM 802 N N . LEU A 1 97 ? 4.656 -16 15.992 1 63.38 97 LEU A N 1
ATOM 803 C CA . LEU A 1 97 ? 4.668 -17.328 16.594 1 63.38 97 LEU A CA 1
ATOM 804 C C . LEU A 1 97 ? 5.68 -18.234 15.891 1 63.38 97 LEU A C 1
ATOM 806 O O . LEU A 1 97 ? 5.887 -18.109 14.68 1 63.38 97 LEU A O 1
ATOM 810 N N . LYS A 1 98 ? 6.777 -18.672 16.594 1 55.41 98 LYS A N 1
ATOM 811 C CA . LYS A 1 98 ? 7.902 -19.5 16.172 1 55.41 98 LYS A CA 1
ATOM 812 C C . LYS A 1 98 ? 7.438 -20.641 15.273 1 55.41 98 LYS A C 1
ATOM 814 O O . LYS A 1 98 ? 8.203 -21.141 14.445 1 55.41 98 LYS A O 1
ATOM 819 N N . ARG A 1 99 ? 6.32 -21.094 15.453 1 51.56 99 ARG A N 1
ATOM 820 C CA . ARG A 1 99 ? 6.094 -22.328 14.703 1 51.56 99 ARG A CA 1
ATOM 821 C C . ARG A 1 99 ? 5.57 -22.031 13.305 1 51.56 99 ARG A C 1
ATOM 823 O O . ARG A 1 99 ? 4.855 -21.047 13.102 1 51.56 99 ARG A O 1
ATOM 830 N N . ASP A 1 100 ? 6.316 -22.594 12.172 1 51.44 100 ASP A N 1
ATOM 831 C CA . ASP A 1 100 ? 6.188 -22.531 10.719 1 51.44 100 ASP A CA 1
ATOM 832 C C . ASP A 1 100 ? 4.73 -22.328 10.312 1 51.44 100 ASP A C 1
ATOM 834 O O . ASP A 1 100 ? 4.449 -21.875 9.203 1 51.44 100 ASP A O 1
ATOM 838 N N . LYS A 1 101 ? 3.85 -22.656 11.422 1 54.19 101 LYS A N 1
ATOM 839 C CA . LYS A 1 101 ? 2.498 -22.781 10.883 1 54.19 101 LYS A CA 1
ATOM 840 C C . LYS A 1 101 ? 1.574 -21.703 11.453 1 54.19 101 LYS A C 1
ATOM 842 O O . LYS A 1 101 ? 0.399 -21.641 11.086 1 54.19 101 LYS A O 1
ATOM 847 N N . VAL A 1 102 ? 2.203 -20.812 12.273 1 59.72 102 VAL A N 1
ATOM 848 C CA . VAL A 1 102 ? 1.199 -19.984 12.93 1 59.72 102 VAL A CA 1
ATOM 849 C C . VAL A 1 102 ? 1.243 -18.562 12.352 1 59.72 102 VAL A C 1
ATOM 851 O O . VAL A 1 102 ? 2.322 -18.016 12.133 1 59.72 102 VAL A O 1
ATOM 854 N N . VAL A 1 103 ? 0.12 -18.078 11.844 1 69.5 103 VAL A N 1
ATOM 855 C CA . VAL A 1 103 ? -0.164 -16.734 11.344 1 69.5 103 VAL A CA 1
ATOM 856 C C . VAL A 1 103 ? 0.114 -15.711 12.438 1 69.5 103 VAL A C 1
ATOM 858 O O . VAL A 1 103 ? -0.277 -15.898 13.594 1 69.5 103 VAL A O 1
ATOM 861 N N . PRO A 1 104 ? 1 -14.805 12.164 1 79.94 104 PRO A N 1
ATOM 862 C CA . PRO A 1 104 ? 1.189 -13.727 13.133 1 79.94 104 PRO A CA 1
ATOM 863 C C . PRO A 1 104 ? -0.131 -13.133 13.617 1 79.94 104 PRO A C 1
ATOM 865 O O . PRO A 1 104 ? -1.106 -13.078 12.867 1 79.94 104 PRO A O 1
ATOM 868 N N . LYS A 1 105 ? -0.127 -12.812 14.844 1 83.69 105 LYS A N 1
ATOM 869 C CA . LYS A 1 105 ? -1.331 -12.25 15.453 1 83.69 105 LYS A CA 1
ATOM 870 C C . LYS A 1 105 ? -1.07 -10.844 15.992 1 83.69 105 LYS A C 1
ATOM 872 O O . LYS A 1 105 ? -0.027 -10.586 16.594 1 83.69 105 LYS A O 1
ATOM 877 N N . ILE A 1 106 ? -2.066 -10.047 15.812 1 86.31 106 ILE A N 1
ATOM 878 C CA . ILE A 1 106 ? -1.989 -8.703 16.375 1 86.31 106 ILE A CA 1
ATOM 879 C C . ILE A 1 106 ? -2.348 -8.742 17.859 1 86.31 106 ILE A C 1
ATOM 881 O O . ILE A 1 106 ? -3.393 -9.273 18.234 1 86.31 106 ILE A O 1
ATOM 885 N N . VAL A 1 107 ? -1.507 -8.148 18.625 1 79.25 107 VAL A N 1
ATOM 886 C CA . VAL A 1 107 ? -1.736 -8.188 20.062 1 79.25 107 VAL A CA 1
ATOM 887 C C . VAL A 1 107 ? -2.174 -6.812 20.562 1 79.25 107 VAL A C 1
ATOM 889 O O . VAL A 1 107 ? -2.924 -6.703 21.531 1 79.25 107 VAL A O 1
ATOM 892 N N . ALA A 1 108 ? -1.763 -5.738 19.891 1 77.56 108 ALA A N 1
ATOM 893 C CA . ALA A 1 108 ? -2.096 -4.363 20.25 1 77.56 108 ALA A CA 1
ATOM 894 C C . ALA A 1 108 ? -1.857 -3.414 19.094 1 77.56 108 ALA A C 1
ATOM 896 O O . ALA A 1 108 ? -1.08 -3.719 18.188 1 77.56 108 ALA A O 1
ATOM 897 N N . HIS A 1 109 ? -2.518 -2.291 19.156 1 83.25 109 HIS A N 1
ATOM 898 C CA . HIS A 1 109 ? -2.312 -1.274 18.125 1 83.25 109 HIS A CA 1
ATOM 899 C C . HIS A 1 109 ? -2.768 0.098 18.609 1 83.25 109 HIS A C 1
ATOM 901 O O . HIS A 1 109 ? -3.492 0.203 19.594 1 83.25 109 HIS A O 1
ATOM 907 N N . THR A 1 110 ? -2.404 1.201 17.969 1 80.06 110 THR A N 1
ATOM 908 C CA . THR A 1 110 ? -2.795 2.568 18.281 1 80.06 110 THR A CA 1
ATOM 909 C C . THR A 1 110 ? -3.641 3.17 17.172 1 80.06 110 THR A C 1
ATOM 911 O O . THR A 1 110 ? -3.836 4.387 17.109 1 80.06 110 THR A O 1
ATOM 914 N N . LEU A 1 111 ? -4.152 2.352 16.266 1 86.31 111 LEU A N 1
ATOM 915 C CA . LEU A 1 111 ? -4.93 2.83 15.133 1 86.31 111 LEU A CA 1
ATOM 916 C C . LEU A 1 111 ? -6.27 3.396 15.586 1 86.31 111 LEU A C 1
ATOM 918 O O . LEU A 1 111 ? -6.793 3.006 16.641 1 86.31 111 LEU A O 1
ATOM 922 N N . PRO A 1 112 ? -6.793 4.289 14.742 1 86.56 112 PRO A N 1
ATOM 923 C CA . PRO A 1 112 ? -8.156 4.746 15.031 1 86.56 112 PRO A CA 1
ATOM 924 C C . PRO A 1 112 ? -9.172 3.609 15.023 1 86.56 112 PRO A C 1
ATOM 926 O O . PRO A 1 112 ? -9.07 2.686 14.211 1 86.56 112 PRO A O 1
ATOM 929 N N . SER A 1 113 ? -10.195 3.795 15.758 1 84.88 113 SER A N 1
ATOM 930 C CA . SER A 1 113 ? -11.156 2.725 16 1 84.88 113 SER A CA 1
ATOM 931 C C . SER A 1 113 ? -12.023 2.473 14.781 1 84.88 113 SER A C 1
ATOM 933 O O . SER A 1 113 ? -12.609 1.396 14.641 1 84.88 113 SER A O 1
ATOM 935 N N . PHE A 1 114 ? -12.086 3.359 13.945 1 86.38 114 PHE A N 1
ATOM 936 C CA . PHE A 1 114 ? -12.969 3.207 12.797 1 86.38 114 PHE A CA 1
ATOM 937 C C . PHE A 1 114 ? -12.305 2.367 11.711 1 86.38 114 PHE A C 1
ATOM 939 O O . PHE A 1 114 ? -12.945 2.008 10.727 1 86.38 114 PHE A O 1
ATOM 946 N N . LEU A 1 115 ? -11.031 2.084 11.859 1 88.38 115 LEU A N 1
ATOM 947 C CA . LEU A 1 115 ? -10.344 1.237 10.891 1 88.38 115 LEU A CA 1
ATOM 948 C C . LEU A 1 115 ? -10.586 -0.239 11.195 1 88.38 115 LEU A C 1
ATOM 950 O O . LEU A 1 115 ? -10.445 -0.675 12.336 1 88.38 115 LEU A O 1
ATOM 954 N N . PRO A 1 116 ? -10.898 -0.973 10.195 1 86.5 116 PRO A N 1
ATOM 955 C CA . PRO A 1 116 ? -11.227 -2.385 10.406 1 86.5 116 PRO A CA 1
ATOM 956 C C . PRO A 1 116 ? -9.992 -3.273 10.508 1 86.5 116 PRO A C 1
ATOM 958 O O . PRO A 1 116 ? -9.789 -4.156 9.664 1 86.5 116 PRO A O 1
ATOM 961 N N . LEU A 1 117 ? -9.281 -3.213 11.477 1 86.25 117 LEU A N 1
ATOM 962 C CA . LEU A 1 117 ? -8.023 -3.932 11.625 1 86.25 117 LEU A CA 1
ATOM 963 C C . LEU A 1 117 ? -8.258 -5.438 11.664 1 86.25 117 LEU A C 1
ATOM 965 O O . LEU A 1 117 ? -7.465 -6.207 11.117 1 86.25 117 LEU A O 1
ATOM 969 N N . GLU A 1 118 ? -9.312 -5.852 12.305 1 83.94 118 GLU A N 1
ATOM 970 C CA . GLU A 1 118 ? -9.617 -7.281 12.367 1 83.94 118 GLU A CA 1
ATOM 971 C C . GLU A 1 118 ? -9.781 -7.871 10.969 1 83.94 118 GLU A C 1
ATOM 973 O O . GLU A 1 118 ? -9.328 -8.984 10.703 1 83.94 118 GLU A O 1
ATOM 978 N N . GLU A 1 119 ? -10.453 -7.098 10.195 1 85.69 119 GLU A N 1
ATOM 979 C CA . GLU A 1 119 ? -10.625 -7.527 8.805 1 85.69 119 GLU A CA 1
ATOM 980 C C . GLU A 1 119 ? -9.281 -7.613 8.086 1 85.69 119 GLU A C 1
ATOM 982 O O . GLU A 1 119 ? -9.031 -8.562 7.336 1 85.69 119 GLU A O 1
ATOM 987 N N . TRP A 1 120 ? -8.406 -6.715 8.391 1 88.19 120 TRP A N 1
ATOM 988 C CA . TRP A 1 120 ? -7.105 -6.684 7.738 1 88.19 120 TRP A CA 1
ATOM 989 C C . TRP A 1 120 ? -6.219 -7.824 8.234 1 88.19 120 TRP A C 1
ATOM 991 O O . TRP A 1 120 ? -5.422 -8.375 7.477 1 88.19 120 TRP A O 1
ATOM 1001 N N . GLU A 1 121 ? -6.367 -8.094 9.461 1 86.62 121 GLU A N 1
ATOM 1002 C CA . GLU A 1 121 ? -5.633 -9.227 10.008 1 86.62 121 GLU A CA 1
ATOM 1003 C C . GLU A 1 121 ? -6.008 -10.523 9.297 1 86.62 121 GLU A C 1
ATOM 1005 O O . GLU A 1 121 ? -5.137 -11.312 8.938 1 86.62 121 GLU A O 1
ATOM 1010 N N . ARG A 1 122 ? -7.25 -10.641 9 1 82.19 122 ARG A N 1
ATOM 1011 C CA . ARG A 1 122 ? -7.762 -11.867 8.391 1 82.19 122 ARG A CA 1
ATOM 1012 C C . ARG A 1 122 ? -7.438 -11.906 6.902 1 82.19 122 ARG A C 1
ATOM 1014 O O . ARG A 1 122 ? -7.082 -12.961 6.367 1 82.19 122 ARG A O 1
ATOM 1021 N N . GLU A 1 123 ? -7.473 -10.828 6.348 1 80.31 123 GLU A N 1
ATOM 1022 C CA . GLU A 1 123 ? -7.406 -10.82 4.891 1 80.31 123 GLU A CA 1
ATOM 1023 C C . GLU A 1 123 ? -5.984 -10.555 4.402 1 80.31 123 GLU A C 1
ATOM 1025 O O . GLU A 1 123 ? -5.578 -11.055 3.352 1 80.31 123 GLU A O 1
ATOM 1030 N N . CYS A 1 124 ? -5.277 -9.766 5.148 1 80.69 124 CYS A N 1
ATOM 1031 C CA . CYS A 1 124 ? -3.975 -9.312 4.672 1 80.69 124 CYS A CA 1
ATOM 1032 C C . CYS A 1 124 ? -2.846 -10 5.43 1 80.69 124 CYS A C 1
ATOM 1034 O O . CYS A 1 124 ? -1.935 -10.562 4.82 1 80.69 124 CYS A O 1
ATOM 1036 N N . LEU A 1 125 ? -2.988 -9.961 6.699 1 77.44 125 LEU A N 1
ATOM 1037 C CA . LEU A 1 125 ? -1.904 -10.5 7.516 1 77.44 125 LEU A CA 1
ATOM 1038 C C . LEU A 1 125 ? -1.774 -12.008 7.312 1 77.44 125 LEU A C 1
ATOM 1040 O O . LEU A 1 125 ? -0.668 -12.547 7.359 1 77.44 125 LEU A O 1
ATOM 1044 N N . SER A 1 126 ? -2.908 -12.578 7.117 1 74.62 126 SER A N 1
ATOM 1045 C CA . SER A 1 126 ? -2.896 -14.016 6.879 1 74.62 126 SER A CA 1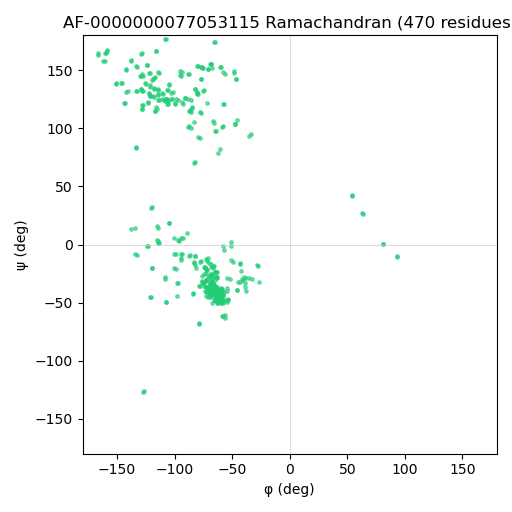
ATOM 1046 C C . SER A 1 126 ? -2.176 -14.359 5.578 1 74.62 126 SER A C 1
ATOM 1048 O O . SER A 1 126 ? -1.699 -15.477 5.406 1 74.62 126 SER A O 1
ATOM 1050 N N . SER A 1 127 ? -2.15 -13.414 4.738 1 75.44 127 SER A N 1
ATOM 1051 C CA . SER A 1 127 ? -1.407 -13.609 3.5 1 75.44 127 SER A CA 1
ATOM 1052 C C . SER A 1 127 ? 0.091 -13.43 3.719 1 75.44 127 SER A C 1
ATOM 1054 O O . SER A 1 127 ? 0.86 -14.391 3.59 1 75.44 127 SER A O 1
ATOM 1056 N N . ASP A 1 128 ? 0.514 -12.25 4.008 1 81.88 128 ASP A N 1
ATOM 1057 C CA . ASP A 1 128 ? 1.901 -11.969 4.359 1 81.88 128 ASP A CA 1
ATOM 1058 C C . ASP A 1 128 ? 2.043 -10.57 4.961 1 81.88 128 ASP A C 1
ATOM 1060 O O . ASP A 1 128 ? 1.136 -9.742 4.844 1 81.88 128 ASP A O 1
ATOM 1064 N N . LEU A 1 129 ? 3.115 -10.32 5.566 1 82.75 129 LEU A N 1
ATOM 1065 C CA . LEU A 1 129 ? 3.367 -9.086 6.297 1 82.75 129 LEU A CA 1
ATOM 1066 C C . LEU A 1 129 ? 3.455 -7.898 5.34 1 82.75 129 LEU A C 1
ATOM 1068 O O . LEU A 1 129 ? 3.045 -6.789 5.68 1 82.75 129 LEU A O 1
ATOM 1072 N N . GLN A 1 130 ? 3.988 -8.133 4.211 1 85.81 130 GLN A N 1
ATOM 1073 C CA . GLN A 1 130 ? 4.102 -7.047 3.236 1 85.81 130 GLN A CA 1
ATOM 1074 C 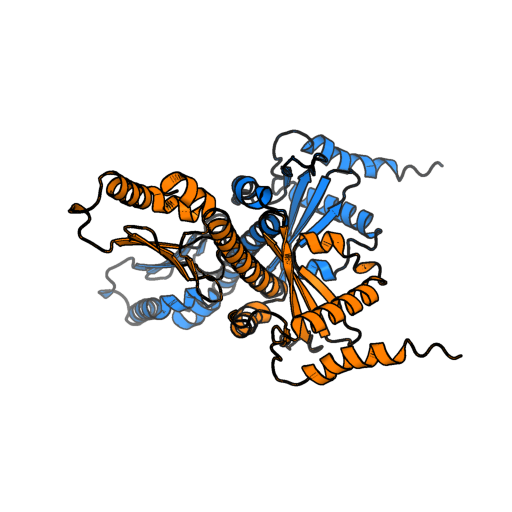C . GLN A 1 130 ? 2.723 -6.562 2.797 1 85.81 130 GLN A C 1
ATOM 1076 O O . GLN A 1 130 ? 2.461 -5.355 2.773 1 85.81 130 GLN A O 1
ATOM 1081 N N . THR A 1 131 ? 1.875 -7.512 2.453 1 87.69 131 THR A N 1
ATOM 1082 C CA . THR A 1 131 ? 0.509 -7.188 2.061 1 87.69 131 THR A CA 1
ATOM 1083 C C . THR A 1 131 ? -0.223 -6.473 3.193 1 87.69 131 THR A C 1
ATOM 1085 O O . THR A 1 131 ? -0.955 -5.508 2.957 1 87.69 131 THR A O 1
ATOM 1088 N N . PHE A 1 132 ? -0.021 -6.945 4.336 1 90.56 132 PHE A N 1
ATOM 1089 C CA . PHE A 1 132 ? -0.679 -6.367 5.5 1 90.56 132 PHE A CA 1
ATOM 1090 C C . PHE A 1 132 ? -0.243 -4.922 5.707 1 90.56 132 PHE A C 1
ATOM 1092 O O . PHE A 1 132 ? -1.08 -4.035 5.875 1 90.56 132 PHE A O 1
ATOM 1099 N N . THR A 1 133 ? 1.046 -4.676 5.707 1 90.25 133 THR A N 1
ATOM 1100 C CA . THR A 1 133 ? 1.549 -3.332 5.969 1 90.25 133 THR A CA 1
ATOM 1101 C C . THR A 1 133 ? 1.146 -2.379 4.848 1 90.25 133 THR A C 1
ATOM 1103 O O . THR A 1 133 ? 0.882 -1.199 5.09 1 90.25 133 THR A O 1
ATOM 1106 N N . GLN A 1 134 ? 1.099 -2.891 3.711 1 90.12 134 GLN A N 1
ATOM 1107 C CA . GLN A 1 134 ? 0.631 -2.078 2.592 1 90.12 134 GLN A CA 1
ATOM 1108 C C . GLN A 1 134 ? -0.831 -1.682 2.771 1 90.12 134 GLN A C 1
ATOM 1110 O O . GLN A 1 134 ? -1.201 -0.529 2.535 1 90.12 134 GLN A O 1
ATOM 1115 N N . CYS A 1 135 ? -1.578 -2.631 3.127 1 91.88 135 CYS A N 1
ATOM 1116 C CA . CYS A 1 135 ? -2.998 -2.393 3.359 1 91.88 135 CYS A CA 1
ATOM 1117 C C . CYS A 1 135 ? -3.205 -1.337 4.441 1 91.88 135 CYS A C 1
ATOM 1119 O O . CYS A 1 135 ? -3.943 -0.372 4.238 1 91.88 135 CYS A O 1
ATOM 1121 N N . VAL A 1 136 ? -2.553 -1.521 5.508 1 93.06 136 VAL A N 1
ATOM 1122 C CA . VAL A 1 136 ? -2.689 -0.608 6.637 1 93.06 136 VAL A CA 1
ATOM 1123 C C . VAL A 1 136 ? -2.207 0.785 6.238 1 93.06 136 VAL A C 1
ATOM 1125 O O . VAL A 1 136 ? -2.891 1.78 6.492 1 93.06 136 VAL A O 1
ATOM 1128 N N . SER A 1 137 ? -1.065 0.878 5.586 1 92.44 137 SER A N 1
ATOM 1129 C CA . SER A 1 137 ? -0.491 2.156 5.18 1 92.44 137 SER A CA 1
ATOM 1130 C C . SER A 1 137 ? -1.41 2.893 4.211 1 92.44 137 SER A C 1
ATOM 1132 O O . SER A 1 137 ? -1.609 4.105 4.336 1 92.44 137 SER A O 1
ATOM 1134 N N . LEU A 1 138 ? -1.918 2.152 3.311 1 92.56 138 LEU A N 1
ATOM 1135 C CA . LEU A 1 138 ? -2.812 2.744 2.32 1 92.56 138 LEU A CA 1
ATOM 1136 C C . LEU A 1 138 ? -4.031 3.369 2.994 1 92.56 138 LEU A C 1
ATOM 1138 O O . LEU A 1 138 ? -4.383 4.516 2.705 1 92.56 138 LEU A O 1
ATOM 1142 N N . HIS A 1 139 ? -4.617 2.643 3.869 1 94.81 139 HIS A N 1
ATOM 1143 C CA . HIS A 1 139 ? -5.824 3.119 4.535 1 94.81 139 HIS A CA 1
ATOM 1144 C C . HIS A 1 139 ? -5.52 4.289 5.461 1 94.81 139 HIS A C 1
ATOM 1146 O O . HIS A 1 139 ? -6.281 5.258 5.52 1 94.81 139 HIS A O 1
ATOM 1152 N N . LEU A 1 140 ? -4.461 4.211 6.168 1 94.31 140 LEU A N 1
ATOM 1153 C CA . LEU A 1 140 ? -4.074 5.293 7.062 1 94.31 140 LEU A CA 1
ATOM 1154 C C . LEU A 1 140 ? -3.787 6.57 6.281 1 94.31 140 LEU A C 1
ATOM 1156 O O . LEU A 1 140 ? -4.262 7.648 6.652 1 94.31 140 LEU A O 1
ATOM 1160 N N . ASN A 1 141 ? -3.043 6.438 5.211 1 93.88 141 ASN A N 1
ATOM 1161 C CA . ASN A 1 141 ? -2.699 7.613 4.422 1 93.88 141 ASN A CA 1
ATOM 1162 C C . ASN A 1 141 ? -3.918 8.188 3.705 1 93.88 141 ASN A C 1
ATOM 1164 O O . ASN A 1 141 ? -4.023 9.398 3.518 1 93.88 141 ASN A O 1
ATOM 1168 N N . SER A 1 142 ? -4.797 7.336 3.295 1 95.31 142 SER A N 1
ATOM 1169 C CA . SER A 1 142 ? -6.039 7.812 2.701 1 95.31 142 SER A CA 1
ATOM 1170 C C . SER A 1 142 ? -6.871 8.594 3.711 1 95.31 142 SER A C 1
ATOM 1172 O O . SER A 1 142 ? -7.418 9.656 3.387 1 95.31 142 SER A O 1
ATOM 1174 N N . PHE A 1 143 ? -6.938 8.094 4.871 1 96.19 143 PHE A N 1
ATOM 1175 C CA . PHE A 1 143 ? -7.645 8.773 5.949 1 96.19 143 PHE A CA 1
ATOM 1176 C C . PHE A 1 143 ? -7.039 10.148 6.207 1 96.19 143 PHE A C 1
ATOM 1178 O O . PHE A 1 143 ? -7.758 11.156 6.246 1 96.19 143 PHE A O 1
ATOM 1185 N N . ILE A 1 144 ? -5.762 10.188 6.352 1 95.5 144 ILE A N 1
ATOM 1186 C CA . ILE A 1 144 ? -5.066 11.438 6.621 1 95.5 144 ILE A CA 1
ATOM 1187 C C . ILE A 1 144 ? -5.297 12.414 5.473 1 95.5 144 ILE A C 1
ATOM 1189 O O . ILE A 1 144 ? -5.539 13.602 5.695 1 95.5 144 ILE A O 1
ATOM 1193 N N . ALA A 1 145 ? -5.188 11.93 4.305 1 95.75 145 ALA A N 1
ATOM 1194 C CA . ALA A 1 145 ? -5.387 12.781 3.137 1 95.75 145 ALA A CA 1
ATOM 1195 C C . ALA A 1 145 ? -6.785 13.391 3.135 1 95.75 145 ALA A C 1
ATOM 1197 O O . ALA A 1 145 ? -6.945 14.594 2.9 1 95.75 145 ALA A O 1
ATOM 1198 N N . ARG A 1 146 ? -7.781 12.562 3.389 1 97.19 146 ARG A N 1
ATOM 1199 C CA . ARG A 1 146 ? -9.148 13.07 3.436 1 97.19 146 ARG A CA 1
ATOM 1200 C C . ARG A 1 146 ? -9.312 14.109 4.535 1 97.19 146 ARG A C 1
ATOM 1202 O O . ARG A 1 146 ? -9.867 15.188 4.301 1 97.19 146 ARG A O 1
ATOM 1209 N N . ARG A 1 147 ? -8.812 13.828 5.66 1 97 147 ARG A N 1
ATOM 1210 C CA . ARG A 1 147 ? -8.906 14.719 6.809 1 97 147 ARG A CA 1
ATOM 1211 C C . ARG A 1 147 ? -8.227 16.062 6.516 1 97 147 ARG A C 1
ATOM 1213 O O . ARG A 1 147 ? -8.82 17.125 6.727 1 97 147 ARG A O 1
ATOM 1220 N N . GLU A 1 148 ? -7.027 15.984 6.008 1 96.31 148 GLU A N 1
ATOM 1221 C CA . GLU A 1 148 ? -6.254 17.203 5.785 1 96.31 148 GLU A CA 1
ATOM 1222 C C . GLU A 1 148 ? -6.848 18.031 4.656 1 96.31 148 GLU A C 1
ATOM 1224 O O . GLU A 1 148 ? -6.781 19.266 4.684 1 96.31 148 GLU A O 1
ATOM 1229 N N . GLN A 1 149 ? -7.387 17.391 3.717 1 96.75 149 GLN A N 1
ATOM 1230 C CA . GLN A 1 149 ? -8.07 18.125 2.66 1 96.75 149 GLN A CA 1
ATOM 1231 C C . GLN A 1 149 ? -9.289 18.875 3.207 1 96.75 149 GLN A C 1
ATOM 1233 O O . GLN A 1 149 ? -9.523 20.031 2.846 1 96.75 149 GLN A O 1
ATOM 1238 N N . CYS A 1 150 ? -10.031 18.25 4.059 1 97.38 150 CYS A N 1
ATOM 1239 C CA . CYS A 1 150 ? -11.18 18.891 4.688 1 97.38 150 CYS A CA 1
ATOM 1240 C C . CYS A 1 150 ? -10.742 20.062 5.559 1 97.38 150 CYS A C 1
ATOM 1242 O O . CYS A 1 150 ? -11.359 21.125 5.535 1 97.38 150 CYS A O 1
ATOM 1244 N N . LYS A 1 151 ? -9.727 19.859 6.301 1 96.75 151 LYS A N 1
ATOM 1245 C CA . LYS A 1 151 ? -9.188 20.922 7.137 1 96.75 151 LYS A CA 1
ATOM 1246 C C . LYS A 1 151 ? -8.75 22.109 6.293 1 96.75 151 LYS A C 1
ATOM 1248 O O . LYS A 1 151 ? -8.938 23.266 6.688 1 96.75 151 LYS A O 1
ATOM 1253 N N . ALA A 1 152 ? -8.148 21.797 5.184 1 95.94 152 ALA A N 1
ATOM 1254 C CA . ALA A 1 152 ? -7.703 22.844 4.277 1 95.94 152 ALA A CA 1
ATOM 1255 C C . ALA A 1 152 ? -8.883 23.672 3.773 1 95.94 152 ALA A C 1
ATOM 1257 O O . ALA A 1 152 ? -8.797 24.906 3.68 1 95.94 152 ALA A O 1
ATOM 1258 N N . VAL A 1 153 ? -9.945 23.047 3.465 1 95.75 153 VAL A N 1
ATOM 1259 C CA . VAL A 1 153 ? -11.148 23.719 3.004 1 95.75 153 VAL A CA 1
ATOM 1260 C C . VAL A 1 153 ? -11.695 24.625 4.109 1 95.75 153 VAL A C 1
ATOM 1262 O O . VAL A 1 153 ? -12.023 25.781 3.867 1 9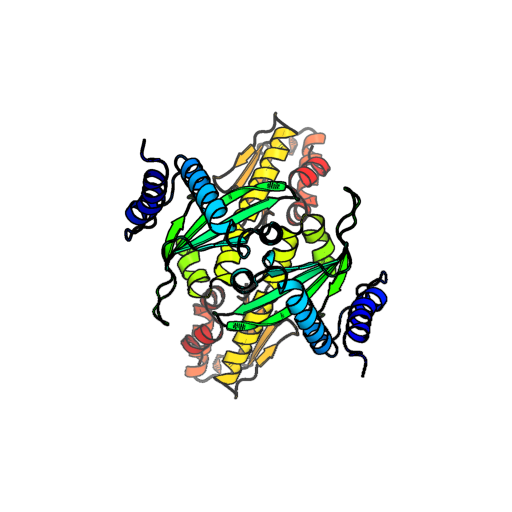5.75 153 VAL A O 1
ATOM 1265 N N . GLN A 1 154 ? -11.719 24.094 5.285 1 95.31 154 GLN A N 1
ATOM 1266 C CA . GLN A 1 154 ? -12.25 24.844 6.422 1 95.31 154 GLN A CA 1
ATOM 1267 C C . GLN A 1 154 ? -11.344 26.031 6.77 1 95.31 154 GLN A C 1
ATOM 1269 O O . GLN A 1 154 ? -11.828 27.094 7.172 1 95.31 154 GLN A O 1
ATOM 1274 N N . ALA A 1 155 ? -10.141 25.828 6.59 1 95.25 155 ALA A N 1
ATOM 1275 C CA . ALA A 1 155 ? -9.203 26.922 6.859 1 95.25 155 ALA A CA 1
ATOM 1276 C C . ALA A 1 155 ? -9.328 28.031 5.824 1 95.25 155 ALA A C 1
ATOM 1278 O O . ALA A 1 155 ? -9.242 29.219 6.16 1 95.25 155 ALA A O 1
ATOM 1279 N N . ALA A 1 156 ? -9.5 27.656 4.648 1 93.94 156 ALA A N 1
ATOM 1280 C CA . ALA A 1 156 ? -9.609 28.625 3.559 1 93.94 156 ALA A CA 1
ATOM 1281 C C . ALA A 1 156 ? -10.977 29.312 3.576 1 93.94 156 ALA A C 1
ATOM 1283 O O . ALA A 1 156 ? -11.086 30.5 3.232 1 93.94 156 ALA A O 1
ATOM 1284 N N . TYR A 1 157 ? -12.008 28.562 3.998 1 93.06 157 TYR A N 1
ATOM 1285 C CA . TYR A 1 157 ? -13.375 29.078 4.035 1 93.06 157 TYR A CA 1
ATOM 1286 C C . TYR A 1 157 ? -14.047 28.75 5.363 1 93.06 157 TYR A C 1
ATOM 1288 O O . TYR A 1 157 ? -14.914 27.875 5.422 1 93.06 157 TYR A O 1
ATOM 1296 N N . PRO A 1 158 ? -13.812 29.531 6.312 1 92.19 158 PRO A N 1
ATOM 1297 C CA . PRO A 1 158 ? -14.289 29.219 7.66 1 92.19 158 PRO A CA 1
ATOM 1298 C C . PRO A 1 158 ? -15.812 29.297 7.773 1 92.19 158 PRO A C 1
ATOM 1300 O O . PRO A 1 158 ? -16.406 28.656 8.656 1 92.19 158 PRO A O 1
ATOM 1303 N N . SER A 1 159 ? -16.406 30.047 6.945 1 91.19 159 SER A N 1
ATOM 1304 C CA . SER A 1 159 ? -17.859 30.219 7.023 1 91.19 159 SER A CA 1
ATOM 1305 C C . SER A 1 159 ? -18.594 29.016 6.441 1 91.19 159 SER A C 1
ATOM 1307 O O . SER A 1 159 ? -19.797 28.859 6.648 1 91.19 159 SER A O 1
ATOM 1309 N N . LEU A 1 160 ? -17.859 28.234 5.75 1 91.81 160 LEU A N 1
ATOM 1310 C CA . LEU A 1 160 ? -18.453 27.062 5.125 1 91.81 160 LEU A CA 1
ATOM 1311 C C . LEU A 1 160 ? -18.719 25.969 6.156 1 91.81 160 LEU A C 1
ATOM 1313 O O . LEU A 1 160 ? -17.859 25.656 6.98 1 91.81 160 LEU A O 1
ATOM 1317 N N . GLU A 1 161 ? -19.922 25.469 6.059 1 94.56 161 GLU A N 1
ATOM 1318 C CA . GLU A 1 161 ? -20.25 24.359 6.949 1 94.56 161 GLU A CA 1
ATOM 1319 C C . GLU A 1 161 ? -19.844 23.016 6.344 1 94.56 161 GLU A C 1
ATOM 1321 O O . GLU A 1 161 ? -20.375 22.594 5.316 1 94.56 161 GLU A O 1
ATOM 1326 N N . LEU A 1 162 ? -18.922 22.359 6.973 1 96.75 162 LEU A N 1
ATOM 1327 C CA . LEU A 1 162 ? -18.438 21.062 6.539 1 96.75 162 LEU A CA 1
ATOM 1328 C C . LEU A 1 162 ? -18.594 20.031 7.648 1 96.75 162 LEU A C 1
ATOM 1330 O O . LEU A 1 162 ? -18.188 20.25 8.789 1 96.75 162 LEU A O 1
ATOM 1334 N N . THR A 1 163 ? -19.328 18.953 7.301 1 97.38 163 THR A N 1
ATOM 1335 C CA . THR A 1 163 ? -19.469 17.828 8.211 1 97.38 163 THR A CA 1
ATOM 1336 C C . THR A 1 163 ? -18.891 16.562 7.605 1 97.38 163 THR A C 1
ATOM 1338 O O . THR A 1 163 ? -18.938 16.359 6.387 1 97.38 163 THR A O 1
ATOM 1341 N N . ALA A 1 164 ? -18.281 15.758 8.492 1 97.12 164 ALA A N 1
ATOM 1342 C CA . ALA A 1 164 ? -17.656 14.539 8 1 97.12 164 ALA A CA 1
ATOM 1343 C C . ALA A 1 164 ? -17.844 13.383 8.977 1 97.12 164 ALA A C 1
ATOM 1345 O O . ALA A 1 164 ? -18.031 13.602 10.18 1 97.12 164 ALA A O 1
ATOM 1346 N N . SER A 1 165 ? -17.875 12.172 8.438 1 95.38 165 SER A N 1
ATOM 1347 C CA . SER A 1 165 ? -17.828 10.977 9.273 1 95.38 165 SER A CA 1
ATOM 1348 C C . SER A 1 165 ? -16.484 10.859 10 1 95.38 165 SER A C 1
ATOM 1350 O O . SER A 1 165 ? -15.578 11.664 9.773 1 95.38 165 SER A O 1
ATOM 1352 N N . MET A 1 166 ? -16.281 9.898 10.906 1 91.88 166 MET A N 1
ATOM 1353 C CA . MET A 1 166 ? -15.07 9.719 11.711 1 91.88 166 MET A CA 1
ATOM 1354 C C . MET A 1 166 ? -13.859 9.461 10.82 1 91.88 166 MET A C 1
ATOM 1356 O O . MET A 1 166 ? -12.773 9.984 11.07 1 91.88 166 MET A O 1
ATOM 1360 N N . GLY A 1 167 ? -13.969 8.703 9.742 1 94.06 167 GLY A N 1
ATOM 1361 C CA . GLY A 1 167 ? -12.883 8.391 8.82 1 94.06 167 GLY A CA 1
ATOM 1362 C C . GLY A 1 167 ? -12.875 9.289 7.594 1 94.06 167 GLY A C 1
ATOM 1363 O O . GLY A 1 167 ? -12.086 9.07 6.668 1 94.06 167 GLY A O 1
ATOM 1364 N N . TYR A 1 168 ? -13.812 10.25 7.625 1 96.94 168 TYR A N 1
ATOM 1365 C CA . TYR A 1 168 ? -13.922 11.219 6.539 1 96.94 168 TYR A CA 1
ATOM 1366 C C . TYR A 1 168 ? -14.281 10.523 5.227 1 96.94 168 TYR A C 1
ATOM 1368 O O . TYR A 1 168 ? -13.836 10.938 4.156 1 96.94 168 TYR A O 1
ATOM 1376 N N . THR A 1 169 ? -14.938 9.391 5.324 1 96.94 169 THR A N 1
ATOM 1377 C CA . THR A 1 169 ? -15.359 8.68 4.121 1 96.94 169 THR A CA 1
ATOM 1378 C C . THR A 1 169 ? -16.672 9.242 3.59 1 96.94 169 THR A C 1
ATOM 1380 O O . THR A 1 169 ? -17.078 8.945 2.465 1 96.94 169 THR A O 1
ATOM 1383 N N . HIS A 1 170 ? -17.328 9.984 4.391 1 97.81 170 HIS A N 1
ATOM 1384 C CA . HIS A 1 170 ? -18.5 10.758 3.998 1 97.81 170 HIS A CA 1
ATOM 1385 C C . HIS A 1 170 ? -18.359 12.219 4.41 1 97.81 170 HIS A C 1
ATOM 1387 O O . HIS A 1 170 ? -18.266 12.523 5.602 1 97.81 170 HIS A O 1
ATOM 1393 N N . VAL A 1 171 ? -18.406 13.062 3.436 1 97.88 171 VAL A N 1
ATOM 1394 C CA . VAL A 1 171 ? -18.219 14.484 3.68 1 97.88 171 VAL A CA 1
ATOM 1395 C C . VAL A 1 171 ? -19.359 15.273 3.059 1 97.88 171 VAL A C 1
ATOM 1397 O O . VAL A 1 171 ? -19.766 15.008 1.922 1 97.88 171 VAL A O 1
ATOM 1400 N N . SER A 1 172 ? -19.891 16.156 3.822 1 97.38 172 SER A N 1
ATOM 1401 C CA . SER A 1 172 ? -20.969 17.031 3.365 1 97.38 172 SER A CA 1
ATOM 1402 C C . SER A 1 172 ? -20.562 18.5 3.514 1 97.38 172 SER A C 1
ATOM 1404 O O . SER A 1 172 ? -20.109 18.922 4.574 1 97.38 172 SER A O 1
ATOM 1406 N N . ILE A 1 173 ? -20.734 19.234 2.438 1 95.25 173 ILE A N 1
ATOM 1407 C CA . ILE A 1 173 ? -20.453 20.656 2.441 1 95.25 173 ILE A CA 1
ATOM 1408 C C . ILE A 1 173 ? -21.703 21.438 2.068 1 95.25 173 ILE A C 1
ATOM 1410 O O . ILE A 1 173 ? -22.312 21.203 1.018 1 95.25 173 ILE A O 1
ATOM 1414 N N . ALA A 1 174 ? -21.969 22.375 2.936 1 93.44 174 ALA A N 1
ATOM 1415 C CA . ALA A 1 174 ? -23.172 23.172 2.707 1 93.44 174 ALA A CA 1
ATOM 1416 C C . ALA A 1 174 ? -22.828 24.531 2.129 1 93.44 174 ALA A C 1
ATOM 1418 O O . ALA A 1 174 ? -21.984 25.25 2.682 1 93.44 174 ALA A O 1
ATOM 1419 N N . PHE A 1 175 ? -23.453 24.797 1.011 1 88.94 175 PHE A N 1
ATOM 1420 C CA . PHE A 1 175 ? -23.391 26.125 0.412 1 88.94 175 PHE A CA 1
ATOM 1421 C C . PHE A 1 175 ? -24.719 26.844 0.562 1 88.94 175 PHE A C 1
ATOM 1423 O O . PHE A 1 175 ? -25.656 26.328 1.168 1 88.94 175 PHE A O 1
ATOM 1430 N N . GLU A 1 176 ? -24.719 28.062 0.114 1 84.69 176 GLU A N 1
ATOM 1431 C CA . GLU A 1 176 ? -25.906 28.891 0.295 1 84.69 176 GLU A CA 1
ATOM 1432 C C . GLU A 1 176 ? -27.125 28.266 -0.362 1 84.69 176 GLU A C 1
ATOM 1434 O O . GLU A 1 176 ? -28.219 28.25 0.217 1 84.69 176 GLU A O 1
ATOM 1439 N N . HIS A 1 177 ? -27.016 27.641 -1.519 1 84.31 177 HIS A N 1
ATOM 1440 C CA . HIS A 1 177 ? -28.188 27.219 -2.293 1 84.31 177 HIS A CA 1
ATOM 1441 C C . HIS A 1 177 ? -28.141 25.719 -2.58 1 84.31 177 HIS A C 1
ATOM 1443 O O . HIS A 1 177 ? -29.047 25.172 -3.217 1 84.31 177 HIS A O 1
ATOM 1449 N N . PHE A 1 178 ? -27.078 25.094 -2.127 1 87.75 178 PHE A N 1
ATOM 1450 C CA . PHE A 1 178 ? -26.969 23.672 -2.395 1 87.75 178 PHE A CA 1
ATOM 1451 C C . PHE A 1 178 ? -26.016 23 -1.408 1 87.75 178 PHE A C 1
ATOM 1453 O O . PHE A 1 178 ? -25.328 23.688 -0.653 1 87.75 178 PHE A O 1
ATOM 1460 N N . ARG A 1 179 ? -26.109 21.656 -1.431 1 91.88 179 ARG A N 1
ATOM 1461 C CA . ARG A 1 179 ? -25.219 20.844 -0.605 1 91.88 179 ARG A CA 1
ATOM 1462 C C . ARG A 1 179 ? -24.453 19.828 -1.453 1 91.88 179 ARG A C 1
ATOM 1464 O O . ARG A 1 179 ? -25.016 19.266 -2.393 1 91.88 179 ARG A O 1
ATOM 1471 N N . LEU A 1 180 ? -23.219 19.719 -1.113 1 93.31 180 LEU A N 1
ATOM 1472 C CA . LEU A 1 180 ? -22.359 18.75 -1.78 1 93.31 180 LEU A CA 1
ATOM 1473 C C . LEU A 1 180 ? -22.062 17.562 -0.861 1 93.31 180 LEU A C 1
ATOM 1475 O O . LEU A 1 180 ? -21.625 17.75 0.271 1 93.31 180 LEU A O 1
ATOM 1479 N N . GLN A 1 181 ? -22.359 16.422 -1.359 1 95.88 181 GLN A N 1
ATOM 1480 C CA . GLN A 1 181 ? -22.062 15.195 -0.622 1 95.88 181 GLN A CA 1
ATOM 1481 C C . GLN A 1 181 ? -21.016 14.359 -1.337 1 95.88 181 GLN A C 1
ATOM 1483 O O . GLN A 1 181 ? -21.203 13.977 -2.494 1 95.88 181 GLN A O 1
ATOM 1488 N N . LEU A 1 182 ? -19.984 14.078 -0.608 1 97.06 182 LEU A N 1
ATOM 1489 C CA . LEU A 1 182 ? -18.891 13.289 -1.15 1 97.06 182 LEU A CA 1
ATOM 1490 C C . LEU A 1 182 ? -18.781 11.945 -0.44 1 97.06 182 LEU A C 1
ATOM 1492 O O . LEU A 1 182 ? -18.875 11.875 0.788 1 97.06 182 LEU A O 1
ATOM 1496 N N . ALA A 1 183 ? -18.641 10.898 -1.188 1 97.5 183 ALA A N 1
ATOM 1497 C CA . ALA A 1 183 ? -18.422 9.555 -0.652 1 97.5 183 ALA A CA 1
ATOM 1498 C C . ALA A 1 183 ? -17.078 8.992 -1.109 1 97.5 183 ALA A C 1
ATOM 1500 O O . ALA A 1 183 ? -16.734 9.102 -2.285 1 97.5 183 ALA A O 1
ATOM 1501 N N . TYR A 1 184 ? -16.344 8.398 -0.13 1 96.31 184 TYR A N 1
ATOM 1502 C CA . TYR A 1 184 ? -15.023 7.848 -0.374 1 96.31 184 TYR A CA 1
ATOM 1503 C C . TYR A 1 184 ? -14.969 6.367 -0.024 1 96.31 184 TYR A C 1
ATOM 1505 O O . TYR A 1 184 ? -15.656 5.914 0.896 1 96.31 184 TYR A O 1
ATOM 1513 N N . SER A 1 185 ? -14.133 5.664 -0.785 1 92.5 185 SER A N 1
ATOM 1514 C CA . SER A 1 185 ? -13.688 4.371 -0.277 1 92.5 185 SER A CA 1
ATOM 1515 C C . SER A 1 185 ? -12.633 4.535 0.811 1 92.5 185 SER A C 1
ATOM 1517 O O . SER A 1 185 ? -11.883 5.52 0.813 1 92.5 185 SER A O 1
ATOM 1519 N N . ALA A 1 186 ? -12.562 3.58 1.698 1 92.12 186 ALA A N 1
ATOM 1520 C CA . ALA A 1 186 ? -11.672 3.686 2.852 1 92.12 186 ALA A CA 1
ATOM 1521 C C . ALA A 1 186 ? -10.211 3.74 2.412 1 92.12 186 ALA A C 1
ATOM 1523 O O . ALA A 1 186 ? -9.367 4.273 3.129 1 92.12 186 ALA A O 1
ATOM 1524 N N . ASP A 1 187 ? -9.914 3.234 1.266 1 91.44 187 ASP A N 1
ATOM 1525 C CA . ASP A 1 187 ? -8.531 3.156 0.807 1 91.44 187 ASP A CA 1
ATOM 1526 C C . ASP A 1 187 ? -8.242 4.215 -0.257 1 91.44 187 ASP A C 1
ATOM 1528 O O . ASP A 1 187 ? -7.277 4.098 -1.012 1 91.44 187 ASP A O 1
ATOM 1532 N N . SER A 1 188 ? -9.125 5.262 -0.31 1 92.25 188 SER A N 1
ATOM 1533 C CA . SER A 1 188 ? -8.938 6.281 -1.336 1 92.25 188 SER A CA 1
ATOM 1534 C C . SER A 1 188 ? -8.9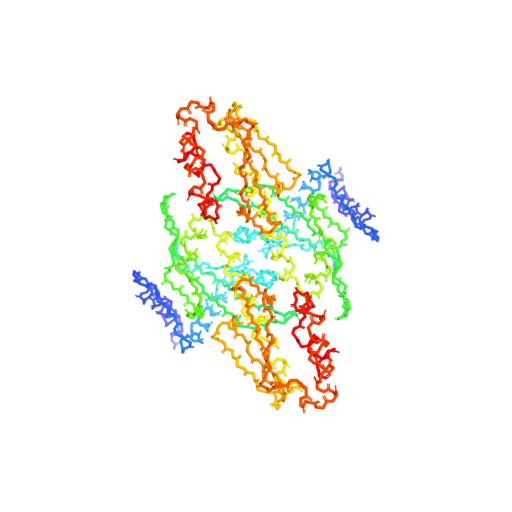14 7.68 -0.728 1 92.25 188 SER A C 1
ATOM 1536 O O . SER A 1 188 ? -9.641 7.961 0.223 1 92.25 188 SER A O 1
ATOM 1538 N N . ARG A 1 189 ? -8.109 8.477 -1.334 1 93.56 189 ARG A N 1
ATOM 1539 C CA . ARG A 1 189 ? -8.055 9.875 -0.909 1 93.56 189 ARG A CA 1
ATOM 1540 C C . ARG A 1 189 ? -9 10.734 -1.74 1 93.56 189 ARG A C 1
ATOM 1542 O O . ARG A 1 189 ? -9.18 11.922 -1.455 1 93.56 189 ARG A O 1
ATOM 1549 N N . ARG A 1 190 ? -9.57 10.094 -2.805 1 93.56 190 ARG A N 1
ATOM 1550 C CA . ARG A 1 190 ? -10.492 10.789 -3.701 1 93.56 190 ARG A CA 1
ATOM 1551 C C . ARG A 1 190 ? -11.891 10.195 -3.607 1 93.56 190 ARG A C 1
ATOM 1553 O O . ARG A 1 190 ? -12.055 8.984 -3.42 1 93.56 190 ARG A O 1
ATOM 1560 N N . PRO A 1 191 ? -12.852 11.031 -3.795 1 95.25 191 PRO A N 1
ATOM 1561 C CA . PRO A 1 191 ? -14.211 10.5 -3.703 1 95.25 191 PRO A CA 1
ATOM 1562 C C . PRO A 1 191 ? -14.633 9.727 -4.949 1 95.25 191 PRO A C 1
ATOM 1564 O O . PRO A 1 191 ? -14.227 10.07 -6.062 1 95.25 191 PRO A O 1
ATOM 1567 N N . HIS A 1 192 ? -15.352 8.688 -4.754 1 92.44 192 HIS A N 1
ATOM 1568 C CA . HIS A 1 192 ? -15.875 7.914 -5.879 1 92.44 192 HIS A CA 1
ATOM 1569 C C . HIS A 1 192 ? -17.281 8.359 -6.25 1 92.44 192 HIS A C 1
ATOM 1571 O O . HIS A 1 192 ? -17.797 7.984 -7.305 1 92.44 192 HIS A O 1
ATOM 1577 N N . SER A 1 193 ? -17.891 9.164 -5.387 1 94.5 193 SER A N 1
ATOM 1578 C CA . SER A 1 193 ? -19.234 9.68 -5.641 1 94.5 193 SER A CA 1
ATOM 1579 C C . SER A 1 193 ? -19.375 11.125 -5.172 1 94.5 193 SER A C 1
ATOM 1581 O O . SER A 1 193 ? -18.922 11.469 -4.082 1 94.5 193 SER A O 1
ATOM 1583 N N . VAL A 1 194 ? -19.891 11.922 -6.031 1 93.81 194 VAL A N 1
ATOM 1584 C CA . VAL A 1 194 ? -20.172 13.32 -5.73 1 93.81 194 VAL A CA 1
ATOM 1585 C C . VAL A 1 194 ? -21.609 13.648 -6.078 1 93.81 194 VAL A C 1
ATOM 1587 O O . VAL A 1 194 ? -22.016 13.562 -7.238 1 93.81 194 VAL A O 1
ATOM 1590 N N . GLU A 1 195 ? -22.359 13.992 -5.051 1 92.88 195 GLU A N 1
ATOM 1591 C CA . GLU A 1 195 ? -23.766 14.289 -5.25 1 92.88 195 GLU A CA 1
ATOM 1592 C C . GLU A 1 195 ? -24.109 15.703 -4.797 1 92.88 195 GLU A C 1
ATOM 1594 O O . GLU A 1 195 ? -23.609 16.172 -3.773 1 92.88 195 GLU A O 1
ATOM 1599 N N . GLN A 1 196 ? -24.906 16.328 -5.645 1 89.31 196 GLN A N 1
ATOM 1600 C CA . GLN A 1 196 ? -25.359 17.688 -5.34 1 89.31 196 GLN A CA 1
ATOM 1601 C C . GLN A 1 196 ? -26.859 17.703 -5.031 1 89.31 196 GLN A C 1
ATOM 1603 O O . GLN A 1 196 ? -27.656 17.156 -5.789 1 89.31 196 GLN A O 1
ATOM 1608 N N . THR A 1 197 ? -27.141 18.234 -3.885 1 88.38 197 THR A N 1
ATOM 1609 C CA . THR A 1 197 ? -28.531 18.391 -3.51 1 88.38 197 THR A CA 1
ATOM 1610 C C . THR A 1 197 ? -28.891 19.875 -3.41 1 88.38 197 THR A C 1
ATOM 1612 O O . THR A 1 197 ? -28.172 20.656 -2.787 1 88.38 197 THR A O 1
ATOM 1615 N N . VAL A 1 198 ? -30 20.219 -4.105 1 84.44 198 VAL A N 1
ATOM 1616 C CA . VAL A 1 198 ? -30.422 21.609 -4.141 1 84.44 198 VAL A CA 1
ATOM 1617 C C . VAL A 1 198 ? -31.656 21.812 -3.258 1 84.44 198 VAL A C 1
ATOM 1619 O O . VAL A 1 198 ? -32.531 20.969 -3.23 1 84.44 198 VAL A O 1
ATOM 1622 N N . SER A 1 199 ? -31.641 22.719 -2.273 1 72.44 199 SER A N 1
ATOM 1623 C CA . SER A 1 199 ? -32.688 22.969 -1.292 1 72.44 199 SER A CA 1
ATOM 1624 C C . SER A 1 199 ? -34 23.359 -1.973 1 72.44 199 SER A C 1
ATOM 1626 O O . SER A 1 199 ? -35.062 22.922 -1.543 1 72.44 199 SER A O 1
ATOM 1628 N N . GLU A 1 200 ? -34 24.438 -2.699 1 68.81 200 GLU A N 1
ATOM 1629 C CA . GLU A 1 200 ? -35.25 24.938 -3.256 1 68.81 200 GLU A CA 1
ATOM 1630 C C . GLU A 1 200 ? -35.25 24.906 -4.781 1 68.81 200 GLU A C 1
ATOM 1632 O O . GLU A 1 200 ? -34.25 24.5 -5.387 1 68.81 200 GLU A O 1
ATOM 1637 N N . ALA A 1 201 ? -36.438 25.078 -5.438 1 62.44 201 ALA A N 1
ATOM 1638 C CA . ALA A 1 201 ? -36.625 25.141 -6.891 1 62.44 201 ALA A CA 1
ATOM 1639 C C . ALA A 1 201 ? -35.594 26.094 -7.512 1 62.44 201 ALA A C 1
ATOM 1641 O O . ALA A 1 201 ? -35.469 27.234 -7.086 1 62.44 201 ALA A O 1
ATOM 1642 N N . ALA A 1 202 ? -34.5 25.609 -8.18 1 61.53 202 ALA A N 1
ATOM 1643 C CA . ALA A 1 202 ? -33.406 26.297 -8.859 1 61.53 202 ALA A CA 1
ATOM 1644 C C . ALA A 1 202 ? -33.906 27.578 -9.531 1 61.53 202 ALA A C 1
ATOM 1646 O O . ALA A 1 202 ? -33.125 28.547 -9.664 1 61.53 202 ALA A O 1
ATOM 1647 N N . GLU A 1 203 ? -35.188 27.516 -9.898 1 63.47 203 GLU A N 1
ATOM 1648 C CA . GLU A 1 203 ? -35.688 28.656 -10.664 1 63.47 203 GLU A CA 1
ATOM 1649 C C . GLU A 1 203 ? -35.719 29.922 -9.812 1 63.47 203 GLU A C 1
ATOM 1651 O O . GLU A 1 203 ? -35.688 31.031 -10.344 1 63.47 203 GLU A O 1
ATOM 1656 N N . SER A 1 204 ? -35.719 29.703 -8.523 1 66.56 204 SER A N 1
ATOM 1657 C CA . SER A 1 204 ? -35.812 30.875 -7.652 1 66.56 204 SER A CA 1
ATOM 1658 C C . SER A 1 204 ? -34.469 31.406 -7.242 1 66.56 204 SER A C 1
ATOM 1660 O O . SER A 1 204 ? -34.344 32.469 -6.641 1 66.56 204 SER A O 1
ATOM 1662 N N . PHE A 1 205 ? -33.438 30.812 -7.816 1 71.88 205 PHE A N 1
ATOM 1663 C CA . PHE A 1 205 ? -32.125 31.219 -7.383 1 71.88 205 PHE A CA 1
ATOM 1664 C C . PHE A 1 205 ? -31.562 32.312 -8.281 1 71.88 205 PHE A C 1
ATOM 1666 O O . PHE A 1 205 ? -31.922 32.406 -9.461 1 71.88 205 PHE A O 1
ATOM 1673 N N . PRO A 1 206 ? -30.75 33.156 -7.582 1 78.31 206 PRO A N 1
ATOM 1674 C CA . PRO A 1 206 ? -30.047 34.125 -8.438 1 78.31 206 PRO A CA 1
ATOM 1675 C C . PRO A 1 206 ? -29.219 33.469 -9.523 1 78.31 206 PRO A C 1
ATOM 1677 O O . PRO A 1 206 ? -28.875 32.281 -9.406 1 78.31 206 PRO A O 1
ATOM 1680 N N . ARG A 1 207 ? -29.109 34.094 -10.648 1 77.81 207 ARG A N 1
ATOM 1681 C CA . ARG A 1 207 ? -28.391 33.594 -11.812 1 77.81 207 ARG A CA 1
ATOM 1682 C C . ARG A 1 207 ? -27.031 33.031 -11.406 1 77.81 207 ARG A C 1
ATOM 1684 O O . ARG A 1 207 ? -26.609 31.969 -11.883 1 77.81 207 ARG A O 1
ATOM 1691 N N . ALA A 1 208 ? -26.406 33.75 -10.445 1 75.38 208 ALA A N 1
ATOM 1692 C CA . ALA A 1 208 ? -25.062 33.344 -10.008 1 75.38 208 ALA A CA 1
ATOM 1693 C C . ALA A 1 208 ? -25.094 31.969 -9.336 1 75.38 208 ALA A C 1
ATOM 1695 O O . ALA A 1 208 ? -24.203 31.141 -9.57 1 75.38 208 ALA A O 1
ATOM 1696 N N . ALA A 1 209 ? -26.109 31.75 -8.641 1 77.06 209 ALA A N 1
ATOM 1697 C CA . ALA A 1 209 ? -26.25 30.484 -7.922 1 77.06 209 ALA A CA 1
ATOM 1698 C C . ALA A 1 209 ? -26.516 29.328 -8.883 1 77.06 209 ALA A C 1
ATOM 1700 O O . ALA A 1 209 ? -25.969 28.234 -8.719 1 77.06 209 ALA A O 1
ATOM 1701 N N . ARG A 1 210 ? -27.281 29.625 -9.859 1 78 210 ARG A N 1
ATOM 1702 C CA . ARG A 1 210 ? -27.594 28.609 -10.852 1 78 210 ARG A CA 1
ATOM 1703 C C . ARG A 1 210 ? -26.359 28.234 -11.664 1 78 210 ARG A C 1
ATOM 1705 O O . ARG A 1 210 ? -26.156 27.062 -11.969 1 78 210 ARG A O 1
ATOM 1712 N N . GLU A 1 211 ? -25.594 29.156 -11.938 1 77.31 211 GLU A N 1
ATOM 1713 C CA . GLU A 1 211 ? -24.375 28.906 -12.695 1 77.31 211 GLU A CA 1
ATOM 1714 C C . GLU A 1 211 ? -23.391 28.078 -11.875 1 77.31 211 GLU A C 1
ATOM 1716 O O . GLU A 1 211 ? -22.734 27.172 -12.406 1 77.31 211 GLU A O 1
ATOM 1721 N N . GLN A 1 212 ? -23.359 28.406 -10.617 1 76.25 212 GLN A N 1
ATOM 1722 C CA . GLN A 1 212 ? -22.469 27.672 -9.719 1 76.25 212 GLN A CA 1
ATOM 1723 C C . GLN A 1 212 ? -22.859 26.203 -9.633 1 76.25 212 GLN A C 1
ATOM 1725 O O . GLN A 1 212 ? -22 25.312 -9.695 1 76.25 212 GLN A O 1
ATOM 1730 N N . ILE A 1 213 ? -24.094 26.016 -9.625 1 77.62 213 ILE A N 1
ATOM 1731 C CA . ILE A 1 213 ? -24.641 24.656 -9.531 1 77.62 213 ILE A CA 1
ATOM 1732 C C . ILE A 1 213 ? -24.359 23.891 -10.812 1 77.62 213 ILE A C 1
ATOM 1734 O O . ILE A 1 213 ? -23.953 22.734 -10.773 1 77.62 213 ILE A O 1
ATOM 1738 N N . SER A 1 214 ? -24.5 24.5 -11.82 1 79.31 214 SER A N 1
ATOM 1739 C CA . SER A 1 214 ? -24.266 23.891 -13.125 1 79.31 214 SER A CA 1
ATOM 1740 C C . SER A 1 214 ? -22.797 23.578 -13.344 1 79.31 214 SER A C 1
ATOM 1742 O O . SER A 1 214 ? -22.453 22.531 -13.898 1 79.31 214 SER A O 1
ATOM 1744 N N . LEU A 1 215 ? -22 24.484 -12.961 1 75.5 215 LEU A N 1
ATOM 1745 C CA . LEU A 1 215 ? -20.562 24.328 -13.148 1 75.5 215 LEU A CA 1
ATOM 1746 C C . LEU A 1 215 ? -20.047 23.125 -12.367 1 75.5 215 LEU A C 1
ATOM 1748 O O . LEU A 1 215 ? -19.234 22.344 -12.875 1 75.5 215 LEU A O 1
ATOM 1752 N N . LEU A 1 216 ? -20.547 22.969 -11.227 1 78.56 216 LEU A N 1
ATOM 1753 C CA . LEU A 1 216 ? -20.109 21.859 -10.391 1 78.56 216 LEU A CA 1
ATOM 1754 C C . LEU A 1 216 ? -20.531 20.516 -10.984 1 78.56 216 LEU A C 1
ATOM 1756 O O . LEU A 1 216 ? -19.766 19.562 -10.961 1 78.56 216 LEU A O 1
ATOM 1760 N N . SER A 1 217 ? -21.656 20.578 -11.578 1 79.06 217 SER A N 1
ATOM 1761 C CA . SER A 1 217 ? -22.188 19.359 -12.18 1 79.06 217 SER A CA 1
ATOM 1762 C C . SER A 1 217 ? -21.375 18.938 -13.398 1 79.06 217 SER A C 1
ATOM 1764 O O . SER A 1 217 ? -21.234 17.75 -13.68 1 79.06 217 SER A O 1
ATOM 1766 N N . GLN A 1 218 ? -20.797 19.938 -13.984 1 80.94 218 GLN A N 1
ATOM 1767 C CA . GLN A 1 218 ? -20.047 19.672 -15.203 1 80.94 218 GLN A CA 1
ATOM 1768 C C . GLN A 1 218 ? -18.641 19.172 -14.883 1 80.94 218 GLN A C 1
ATOM 1770 O O . GLN A 1 218 ? -18 18.516 -15.703 1 80.94 218 GLN A O 1
ATOM 1775 N N . HIS A 1 219 ? -18.203 19.391 -13.672 1 85.62 219 HIS A N 1
ATOM 1776 C CA . HIS A 1 219 ? -16.812 19.078 -13.344 1 85.62 219 HIS A CA 1
ATOM 1777 C C . HIS A 1 219 ? -16.719 18.047 -12.219 1 85.62 219 HIS A C 1
ATOM 1779 O O . HIS A 1 219 ? -15.789 18.078 -11.414 1 85.62 219 HIS A O 1
ATOM 1785 N N . LYS A 1 220 ? -17.641 17.234 -12.188 1 85.88 220 LYS A N 1
ATOM 1786 C CA . LYS A 1 220 ? -17.703 16.219 -11.141 1 85.88 220 LYS A CA 1
ATOM 1787 C C . LYS A 1 220 ? -16.5 15.281 -11.219 1 85.88 220 LYS A C 1
ATOM 1789 O O . LYS A 1 220 ? -15.992 14.82 -10.195 1 85.88 220 LYS A O 1
ATOM 1794 N N . SER A 1 221 ? -15.992 15.109 -12.359 1 88.06 221 SER A N 1
ATOM 1795 C CA . SER A 1 221 ? -14.883 14.18 -12.57 1 88.06 221 SER A CA 1
ATOM 1796 C C . SER A 1 221 ? -13.586 14.742 -11.992 1 88.06 221 SER A C 1
ATOM 1798 O O . SER A 1 221 ? -12.656 13.984 -11.703 1 88.06 221 SER A O 1
ATOM 1800 N N . ASP A 1 222 ? -13.516 16.031 -11.805 1 90.44 222 ASP A N 1
ATOM 1801 C CA . ASP A 1 222 ? -12.32 16.672 -11.258 1 90.44 222 ASP A CA 1
ATOM 1802 C C . ASP A 1 222 ? -12.047 16.203 -9.828 1 90.44 222 ASP A C 1
ATOM 1804 O O . ASP A 1 222 ? -10.898 16.125 -9.398 1 90.44 222 ASP A O 1
ATOM 1808 N N . PHE A 1 223 ? -13.133 15.836 -9.164 1 91.44 223 PHE A N 1
ATOM 1809 C CA . PHE A 1 223 ? -13 15.406 -7.777 1 91.44 223 PHE A CA 1
ATOM 1810 C C . PHE A 1 223 ? -12.25 14.078 -7.695 1 91.44 223 PHE A C 1
ATOM 1812 O O . PHE A 1 223 ? -11.68 13.75 -6.648 1 91.44 223 PHE A O 1
ATOM 1819 N N . GLU A 1 224 ? -12.156 13.391 -8.789 1 88.19 224 GLU A N 1
ATOM 1820 C CA . GLU A 1 224 ? -11.516 12.07 -8.82 1 88.19 224 GLU A CA 1
ATOM 1821 C C . GLU A 1 224 ? -10.016 12.195 -9.055 1 88.19 224 GLU A C 1
ATOM 1823 O O . GLU A 1 224 ? -9.266 11.234 -8.836 1 88.19 224 GLU A O 1
ATOM 1828 N N . HIS A 1 225 ? -9.555 13.43 -9.406 1 85.38 225 HIS A N 1
ATOM 1829 C CA . HIS A 1 225 ? -8.164 13.508 -9.836 1 85.38 225 HIS A CA 1
ATOM 1830 C C . HIS A 1 225 ? -7.438 14.664 -9.148 1 85.38 225 HIS A C 1
ATOM 1832 O O . HIS A 1 225 ? -6.211 14.758 -9.219 1 85.38 225 HIS A O 1
ATOM 1838 N N . ARG A 1 226 ? -8.25 15.438 -8.477 1 88.56 226 ARG A N 1
ATOM 1839 C CA . ARG A 1 226 ? -7.648 16.625 -7.867 1 88.56 226 ARG A CA 1
ATOM 1840 C C . ARG A 1 226 ? -8.008 16.719 -6.387 1 88.56 226 ARG A C 1
ATOM 1842 O O . ARG A 1 226 ? -8.945 16.062 -5.926 1 88.56 226 ARG A O 1
ATOM 1849 N N . ASP A 1 227 ? -7.254 17.562 -5.727 1 91.75 227 ASP A N 1
ATOM 1850 C CA . ASP A 1 227 ? -7.535 17.781 -4.309 1 91.75 227 ASP A CA 1
ATOM 1851 C C . ASP A 1 227 ? -8.828 18.562 -4.117 1 91.75 227 ASP A C 1
ATOM 1853 O O . ASP A 1 227 ? -9.188 19.406 -4.953 1 91.75 227 ASP A O 1
ATOM 1857 N N . LEU A 1 228 ? -9.445 18.328 -3.031 1 94.12 228 LEU A N 1
ATOM 1858 C CA . LEU A 1 228 ? -10.766 18.875 -2.734 1 94.12 228 LEU A CA 1
ATOM 1859 C C . LEU A 1 228 ? -10.75 20.406 -2.789 1 94.12 228 LEU A C 1
ATOM 1861 O O . LEU A 1 228 ? -11.594 21.016 -3.449 1 94.12 228 LEU A O 1
ATOM 1865 N N . LEU A 1 229 ? -9.805 21.031 -2.154 1 93.69 229 LEU A N 1
ATOM 1866 C CA . LEU A 1 229 ? -9.734 22.484 -2.1 1 93.69 229 LEU A CA 1
ATOM 1867 C C . LEU A 1 229 ? -9.516 23.078 -3.492 1 93.69 229 LEU A C 1
ATOM 1869 O O . LEU A 1 229 ? -10.078 24.109 -3.828 1 93.69 229 LEU A O 1
ATOM 1873 N N . GLU A 1 230 ? -8.672 22.406 -4.281 1 92 230 GLU A N 1
ATOM 1874 C CA . GLU A 1 230 ? -8.406 22.859 -5.637 1 92 230 GLU A CA 1
ATOM 1875 C C . GLU A 1 230 ? -9.672 22.859 -6.484 1 92 230 GLU A C 1
ATOM 1877 O O . GLU A 1 230 ? -9.961 23.828 -7.191 1 92 230 GLU A O 1
ATOM 1882 N N . VAL A 1 231 ? -10.438 21.844 -6.375 1 91.38 231 VAL A N 1
ATOM 1883 C CA . VAL A 1 231 ? -11.656 21.703 -7.164 1 91.38 231 VAL A CA 1
ATOM 1884 C C . VAL A 1 231 ? -12.688 22.734 -6.699 1 91.38 231 VAL A C 1
ATOM 1886 O O . VAL A 1 231 ? -13.297 23.422 -7.52 1 91.38 231 VAL A O 1
ATOM 1889 N N . LEU A 1 232 ? -12.859 22.891 -5.457 1 90.38 232 LEU A N 1
ATOM 1890 C CA . LEU A 1 232 ? -13.82 23.844 -4.91 1 90.38 232 LEU A CA 1
ATOM 1891 C C . LEU A 1 232 ? -13.438 25.266 -5.254 1 90.38 232 LEU A C 1
ATOM 1893 O O . LEU A 1 232 ? -14.297 26.078 -5.598 1 90.38 232 LEU A O 1
ATOM 1897 N N . SER A 1 233 ? -12.172 25.547 -5.148 1 89.12 233 SER A N 1
ATOM 1898 C CA . SER A 1 233 ? -11.695 26.891 -5.445 1 89.12 233 SER A CA 1
ATOM 1899 C C . SER A 1 233 ? -11.891 27.234 -6.918 1 89.12 233 SER A C 1
ATOM 1901 O O . SER A 1 233 ? -12.211 28.375 -7.258 1 89.12 233 SER A O 1
ATOM 1903 N N . ASP A 1 234 ? -11.727 26.328 -7.762 1 85.81 234 ASP A N 1
ATOM 1904 C CA . ASP A 1 234 ? -11.812 26.578 -9.195 1 85.81 234 ASP A CA 1
ATOM 1905 C C . ASP A 1 234 ? -13.266 26.734 -9.641 1 85.81 234 ASP A C 1
ATOM 1907 O O . ASP A 1 234 ? -13.562 27.531 -10.539 1 85.81 234 ASP A O 1
ATOM 1911 N N . TRP A 1 235 ? -14.133 26.047 -8.953 1 76.38 235 TRP A N 1
ATOM 1912 C CA . TRP A 1 235 ? -15.461 25.953 -9.555 1 76.38 235 TRP A CA 1
ATOM 1913 C C . TRP A 1 235 ? -16.516 26.562 -8.633 1 76.38 235 TRP A C 1
ATOM 1915 O O . TRP A 1 235 ? -17.625 26.875 -9.078 1 76.38 235 TRP A O 1
ATOM 1925 N N . ILE A 1 236 ? -16.25 26.688 -7.387 1 66 236 ILE A N 1
ATOM 1926 C CA . ILE A 1 236 ? -17.328 27.047 -6.473 1 66 236 ILE A CA 1
ATOM 1927 C C . ILE A 1 236 ? -16.969 28.344 -5.754 1 66 236 ILE A C 1
ATOM 1929 O O . ILE A 1 236 ? -17.797 29.25 -5.652 1 66 236 ILE A O 1
ATOM 1933 N N . LEU A 1 237 ? -15.656 28.297 -5.328 1 70.25 237 LEU A N 1
ATOM 1934 C CA . LEU A 1 237 ? -15.336 29.359 -4.383 1 70.25 237 LEU A CA 1
ATOM 1935 C C . LEU A 1 237 ? -14.641 30.531 -5.082 1 70.25 237 LEU A C 1
ATOM 1937 O O . LEU A 1 237 ? -14.023 30.344 -6.133 1 70.25 237 LEU A O 1
ATOM 1941 N N . MET B 1 1 ? 52.5 -7.637 -7.445 1 25.69 1 MET B N 1
ATOM 1942 C CA . MET B 1 1 ? 51.281 -7.969 -8.211 1 25.69 1 MET B CA 1
ATOM 1943 C C . MET B 1 1 ? 50.094 -7.191 -7.703 1 25.69 1 MET B C 1
ATOM 1945 O O . MET B 1 1 ? 49.625 -7.418 -6.586 1 25.69 1 MET B O 1
ATOM 1949 N N . GLU B 1 2 ? 49.938 -5.875 -8.016 1 32 2 GLU B N 1
ATOM 1950 C CA . GLU B 1 2 ? 49.156 -4.746 -7.562 1 32 2 GLU B CA 1
ATOM 1951 C C . GLU B 1 2 ? 47.656 -4.98 -7.852 1 32 2 GLU B C 1
ATOM 1953 O O . GLU B 1 2 ? 47.281 -5.367 -8.961 1 32 2 GLU B O 1
ATOM 1958 N N . THR B 1 3 ? 46.75 -5.301 -6.812 1 31.39 3 THR B N 1
ATOM 1959 C CA . THR B 1 3 ? 45.406 -5.848 -6.734 1 31.39 3 THR B CA 1
ATOM 1960 C C . THR B 1 3 ? 44.406 -4.918 -7.414 1 31.39 3 THR B C 1
ATOM 1962 O O . THR B 1 3 ? 44.188 -3.799 -6.949 1 31.39 3 THR B O 1
ATOM 1965 N N . ASN B 1 4 ? 44.25 -4.863 -8.797 1 33.06 4 ASN B N 1
ATOM 1966 C CA . ASN B 1 4 ? 43.531 -4.219 -9.898 1 33.06 4 ASN B CA 1
ATOM 1967 C C . ASN B 1 4 ? 42.031 -4.246 -9.688 1 33.06 4 ASN B C 1
ATOM 1969 O O . ASN B 1 4 ? 41.25 -4.027 -10.625 1 33.06 4 ASN B O 1
ATOM 1973 N N . GLU B 1 5 ? 41.5 -4.789 -8.688 1 29.66 5 GLU B N 1
ATOM 1974 C CA . GLU B 1 5 ? 40.125 -5.148 -8.461 1 29.66 5 GLU B CA 1
ATOM 1975 C C . GLU B 1 5 ? 39.25 -3.908 -8.25 1 29.66 5 GLU B C 1
ATOM 1977 O O . GLU B 1 5 ? 38.031 -3.967 -8.383 1 29.66 5 GLU B O 1
ATOM 1982 N N . PRO B 1 6 ? 39.75 -2.787 -7.707 1 33.69 6 PRO B N 1
ATOM 1983 C CA . PRO B 1 6 ? 38.938 -1.648 -7.266 1 33.69 6 PRO B CA 1
ATOM 1984 C C . PRO B 1 6 ? 38.375 -0.824 -8.43 1 33.69 6 PRO B C 1
ATOM 1986 O O . PRO B 1 6 ? 37.375 -0.145 -8.289 1 33.69 6 PRO B O 1
ATOM 1989 N N . LYS B 1 7 ? 39.125 -0.56 -9.539 1 35.97 7 LYS B N 1
ATOM 1990 C CA . LYS B 1 7 ? 38.938 0.408 -10.609 1 35.97 7 LYS B CA 1
ATOM 1991 C C . LYS B 1 7 ? 37.75 0.007 -11.5 1 35.97 7 LYS B C 1
ATOM 1993 O O . LYS B 1 7 ? 37 0.863 -11.953 1 35.97 7 LYS B O 1
ATOM 1998 N N . GLU B 1 8 ? 37.562 -1.203 -11.727 1 29.17 8 GLU B N 1
ATOM 1999 C CA . GLU B 1 8 ? 36.562 -1.664 -12.672 1 29.17 8 GLU B CA 1
ATOM 2000 C C . GLU B 1 8 ? 35.156 -1.526 -12.086 1 29.17 8 GLU B C 1
ATOM 2002 O O . GLU B 1 8 ? 34.156 -1.517 -12.828 1 29.17 8 GLU B O 1
ATOM 2007 N N . LYS B 1 9 ? 34.969 -1.524 -10.703 1 33.69 9 LYS B N 1
ATOM 2008 C CA . LYS B 1 9 ? 33.688 -1.419 -10 1 33.69 9 LYS B CA 1
ATOM 2009 C C . LYS B 1 9 ? 33.125 -0.007 -10.102 1 33.69 9 LYS B C 1
ATOM 2011 O O . LYS B 1 9 ? 31.906 0.181 -10.062 1 33.69 9 LYS B O 1
ATOM 2016 N N . ARG B 1 10 ? 33.875 0.999 -10.164 1 34.84 10 ARG B N 1
ATOM 2017 C CA . ARG B 1 10 ? 33.594 2.416 -10.367 1 34.84 10 ARG B CA 1
ATOM 2018 C C . ARG B 1 10 ? 33 2.668 -11.75 1 34.84 10 ARG B C 1
ATOM 2020 O O . ARG B 1 10 ? 32.188 3.582 -11.93 1 34.84 10 ARG B O 1
ATOM 2027 N N . LEU B 1 11 ? 33.312 1.914 -12.75 1 31.98 11 LEU B N 1
ATOM 2028 C CA . LEU B 1 11 ? 32.969 2.174 -14.141 1 31.98 11 LEU B CA 1
ATOM 2029 C C . LEU B 1 11 ? 31.484 1.897 -14.383 1 31.98 11 LEU B C 1
ATOM 2031 O O . LEU B 1 11 ? 30.797 2.674 -15.062 1 31.98 11 LEU B O 1
ATOM 2035 N N . LYS B 1 12 ? 30.922 0.867 -13.711 1 35.78 12 LYS B N 1
ATOM 2036 C CA . LYS B 1 12 ? 29.594 0.377 -14.078 1 35.78 12 LYS B CA 1
ATOM 2037 C C . LYS B 1 12 ? 28.5 1.199 -13.414 1 35.78 12 LYS B C 1
ATOM 2039 O O . LYS B 1 12 ? 27.484 1.507 -14.039 1 35.78 12 LYS B O 1
ATOM 2044 N N . LEU B 1 13 ? 28.641 1.522 -12.281 1 36.16 13 LEU B N 1
ATOM 2045 C CA . LEU B 1 13 ? 27.75 2.531 -11.719 1 36.16 13 LEU B CA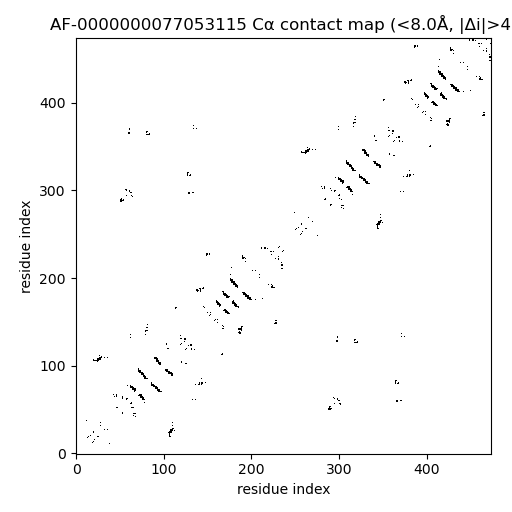 1
ATOM 2046 C C . LEU B 1 13 ? 27.906 3.861 -12.445 1 36.16 13 LEU B C 1
ATOM 2048 O O . LEU B 1 13 ? 26.922 4.555 -12.703 1 36.16 13 LEU B O 1
ATOM 2052 N N . SER B 1 14 ? 29.016 4.234 -12.734 1 40.47 14 SER B N 1
ATOM 2053 C CA . SER B 1 14 ? 29.312 5.367 -13.602 1 40.47 14 SER B CA 1
ATOM 2054 C C . SER B 1 14 ? 28.609 5.234 -14.953 1 40.47 14 SER B C 1
ATOM 2056 O O . SER B 1 14 ? 28.172 6.23 -15.531 1 40.47 14 SER B O 1
ATOM 2058 N N . THR B 1 15 ? 28.547 4.047 -15.43 1 41.09 15 THR B N 1
ATOM 2059 C CA . THR B 1 15 ? 27.844 3.775 -16.672 1 41.09 15 THR B CA 1
ATOM 2060 C C . THR B 1 15 ? 26.328 3.943 -16.484 1 41.09 15 THR B C 1
ATOM 2062 O O . THR B 1 15 ? 25.641 4.445 -17.375 1 41.09 15 THR B O 1
ATOM 2065 N N . LEU B 1 16 ? 25.828 3.471 -15.422 1 40.25 16 LEU B N 1
ATOM 2066 C CA . LEU B 1 16 ? 24.422 3.785 -15.188 1 40.25 16 LEU B CA 1
ATOM 2067 C C . LEU B 1 16 ? 24.219 5.293 -15.07 1 40.25 16 LEU B C 1
ATOM 2069 O O . LEU B 1 16 ? 23.25 5.832 -15.602 1 40.25 16 LEU B O 1
ATOM 2073 N N . GLU B 1 17 ? 25.031 5.914 -14.25 1 43.5 17 GLU B N 1
ATOM 2074 C CA . GLU B 1 17 ? 25.016 7.371 -14.211 1 43.5 17 GLU B CA 1
ATOM 2075 C C . GLU B 1 17 ? 25.281 7.961 -15.594 1 43.5 17 GLU B C 1
ATOM 2077 O O . GLU B 1 17 ? 24.641 8.922 -16 1 43.5 17 GLU B O 1
ATOM 2082 N N . SER B 1 18 ? 26.375 7.648 -16.047 1 41.88 18 SER B N 1
ATOM 2083 C CA . SER B 1 18 ? 26.719 8.086 -17.406 1 41.88 18 SER B CA 1
ATOM 2084 C C . SER B 1 18 ? 25.672 7.633 -18.406 1 41.88 18 SER B C 1
ATOM 2086 O O . SER B 1 18 ? 25.312 8.383 -19.328 1 41.88 18 SER B O 1
ATOM 2088 N N . LYS B 1 19 ? 25.359 6.445 -18.297 1 37.81 19 LYS B N 1
ATOM 2089 C CA . LYS B 1 19 ? 24.344 5.918 -19.203 1 37.81 19 LYS B CA 1
ATOM 2090 C C . LYS B 1 19 ? 22.953 6.465 -18.859 1 37.81 19 LYS B C 1
ATOM 2092 O O . LYS B 1 19 ? 22.156 6.754 -19.75 1 37.81 19 LYS B O 1
ATOM 2097 N N . TYR B 1 20 ? 22.656 6.453 -17.594 1 37.5 20 TYR B N 1
ATOM 2098 C CA . TYR B 1 20 ? 21.297 6.859 -17.234 1 37.5 20 TYR B CA 1
ATOM 2099 C C . TYR B 1 20 ? 21.266 8.312 -16.781 1 37.5 20 TYR B C 1
ATOM 2101 O O . TYR B 1 20 ? 20.219 8.812 -16.344 1 37.5 20 TYR B O 1
ATOM 2109 N N . GLY B 1 21 ? 22.312 8.922 -16.359 1 35.84 21 GLY B N 1
ATOM 2110 C CA . GLY B 1 21 ? 22.344 10.359 -16.141 1 35.84 21 GLY B CA 1
ATOM 2111 C C . GLY B 1 21 ? 21.609 11.141 -17.219 1 35.84 21 GLY B C 1
ATOM 2112 O O . GLY B 1 21 ? 21.547 12.367 -17.172 1 35.84 21 GLY B O 1
ATOM 2113 N N . THR B 1 22 ? 21.578 10.602 -18.328 1 36.03 22 THR B N 1
ATOM 2114 C CA . THR B 1 22 ? 20.922 11.414 -19.359 1 36.03 22 THR B CA 1
ATOM 2115 C C . THR B 1 22 ? 19.438 11.547 -19.078 1 36.03 22 THR B C 1
ATOM 2117 O O . THR B 1 22 ? 18.844 10.719 -18.375 1 36.03 22 THR B O 1
ATOM 2120 N N . GLN B 1 23 ? 18.812 12.625 -19.516 1 38.16 23 GLN B N 1
ATOM 2121 C CA . GLN B 1 23 ? 17.469 13.203 -19.484 1 38.16 23 GLN B CA 1
ATOM 2122 C C . GLN B 1 23 ? 16.406 12.117 -19.656 1 38.16 23 GLN B C 1
ATOM 2124 O O . GLN B 1 23 ? 15.227 12.359 -19.391 1 38.16 23 GLN B O 1
ATOM 2129 N N . LYS B 1 24 ? 16.656 11.039 -20.531 1 36.69 24 LYS B N 1
ATOM 2130 C CA . LYS B 1 24 ? 15.531 10.219 -20.953 1 36.69 24 LYS B CA 1
ATOM 2131 C C . LYS B 1 24 ? 15.375 8.992 -20.047 1 36.69 24 LYS B C 1
ATOM 2133 O O . LYS B 1 24 ? 16.375 8.375 -19.656 1 36.69 24 LYS B O 1
ATOM 2138 N N . LEU B 1 25 ? 14.289 8.852 -19.469 1 41.44 25 LEU B N 1
ATOM 2139 C CA . LEU B 1 25 ? 13.836 7.664 -18.75 1 41.44 25 LEU B CA 1
ATOM 2140 C C . LEU B 1 25 ? 14.336 6.395 -19.438 1 41.44 25 LEU B C 1
ATOM 2142 O O . LEU B 1 25 ? 14.07 6.168 -20.609 1 41.44 25 LEU B O 1
ATOM 2146 N N . THR B 1 26 ? 15.492 5.785 -19.062 1 40.78 26 THR B N 1
ATOM 2147 C CA . THR B 1 26 ? 15.938 4.527 -19.641 1 40.78 26 THR B CA 1
ATOM 2148 C C . THR B 1 26 ? 15.164 3.35 -19.047 1 40.78 26 THR B C 1
ATOM 2150 O O . THR B 1 26 ? 15.219 3.115 -17.844 1 40.78 26 THR B O 1
ATOM 2153 N N . VAL B 1 27 ? 14.07 3.025 -19.75 1 43.47 27 VAL B N 1
ATOM 2154 C CA . VAL B 1 27 ? 13.383 1.778 -19.453 1 43.47 27 VAL B CA 1
ATOM 2155 C C . VAL B 1 27 ? 14.336 0.601 -19.609 1 43.47 27 VAL B C 1
ATOM 2157 O O . VAL B 1 27 ? 14.953 0.441 -20.672 1 43.47 27 VAL B O 1
ATOM 2160 N N . ILE B 1 28 ? 14.836 0.055 -18.641 1 45.66 28 ILE B N 1
ATOM 2161 C CA . ILE B 1 28 ? 15.734 -1.092 -18.656 1 45.66 28 ILE B CA 1
ATOM 2162 C C . ILE B 1 28 ? 15 -2.32 -19.188 1 45.66 28 ILE B C 1
ATOM 2164 O O . ILE B 1 28 ? 13.992 -2.74 -18.594 1 45.66 28 ILE B O 1
ATOM 2168 N N . ASP B 1 29 ? 15.133 -2.637 -20.406 1 47.16 29 ASP B N 1
ATOM 2169 C CA . ASP B 1 29 ? 14.594 -3.842 -21.016 1 47.16 29 ASP B CA 1
ATOM 2170 C C . ASP B 1 29 ? 14.914 -5.082 -20.188 1 47.16 29 ASP B C 1
ATOM 2172 O O . ASP B 1 29 ? 15.805 -5.051 -19.344 1 47.16 29 ASP B O 1
ATOM 2176 N N . ASP B 1 30 ? 14.07 -6.051 -20.219 1 51.28 30 ASP B N 1
ATOM 2177 C CA . ASP B 1 30 ? 14.172 -7.344 -19.547 1 51.28 30 ASP B CA 1
ATOM 2178 C C . ASP B 1 30 ? 15.57 -7.934 -19.703 1 51.28 30 ASP B C 1
ATOM 2180 O O . ASP B 1 30 ? 16.062 -8.641 -18.812 1 51.28 30 ASP B O 1
ATOM 2184 N N . SER B 1 31 ? 16.234 -7.664 -20.828 1 50.78 31 SER B N 1
ATOM 2185 C CA . SER B 1 31 ? 17.547 -8.219 -21.094 1 50.78 31 SER B CA 1
ATOM 2186 C C . SER B 1 31 ? 18.594 -7.641 -20.141 1 50.78 31 SER B C 1
ATOM 2188 O O . SER B 1 31 ? 19.547 -8.328 -19.766 1 50.78 31 SER B O 1
ATOM 2190 N N . ILE B 1 32 ? 18.312 -6.465 -19.781 1 52.41 32 ILE B N 1
ATOM 2191 C CA . ILE B 1 32 ? 19.312 -5.785 -18.969 1 52.41 32 ILE B CA 1
ATOM 2192 C C . ILE B 1 32 ? 18.906 -5.844 -17.5 1 52.41 32 ILE B C 1
ATOM 2194 O O . ILE B 1 32 ? 19.734 -5.609 -16.609 1 52.41 32 ILE B O 1
ATOM 2198 N N . ARG B 1 33 ? 17.781 -6.293 -17.297 1 55.22 33 ARG B N 1
ATOM 2199 C CA . ARG B 1 33 ? 17.281 -6.359 -15.922 1 55.22 33 ARG B CA 1
ATOM 2200 C C . ARG B 1 33 ? 18.203 -7.188 -15.039 1 55.22 33 ARG B C 1
ATOM 2202 O O . ARG B 1 33 ? 18.5 -6.789 -13.914 1 55.22 33 ARG B O 1
ATOM 2209 N N . LYS B 1 34 ? 18.562 -8.281 -15.656 1 59.59 34 LYS B N 1
ATOM 2210 C CA . LYS B 1 34 ? 19.422 -9.164 -14.875 1 59.59 34 LYS B CA 1
ATOM 2211 C C . LYS B 1 34 ? 20.734 -8.477 -14.508 1 59.59 34 LYS B C 1
ATOM 2213 O O . LYS B 1 34 ? 21.203 -8.602 -13.383 1 59.59 34 LYS B O 1
ATOM 2218 N N . GLN B 1 35 ? 21.219 -7.848 -15.547 1 59.19 35 GLN B N 1
ATOM 2219 C CA . GLN B 1 35 ? 22.484 -7.168 -15.312 1 59.19 35 GLN B CA 1
ATOM 2220 C C . GLN B 1 35 ? 22.328 -6.051 -14.281 1 59.19 35 GLN B C 1
ATOM 2222 O O . GLN B 1 35 ? 23.188 -5.879 -13.414 1 59.19 35 GLN B O 1
ATOM 2227 N N . VAL B 1 36 ? 21.281 -5.328 -14.469 1 59.19 36 VAL B N 1
ATOM 2228 C CA . VAL B 1 36 ? 21.031 -4.227 -13.539 1 59.19 36 VAL B CA 1
ATOM 2229 C C . VAL B 1 36 ? 20.828 -4.777 -12.133 1 59.19 36 VAL B C 1
ATOM 2231 O O . VAL B 1 36 ? 21.359 -4.223 -11.164 1 59.19 36 VAL B O 1
ATOM 2234 N N . LEU B 1 37 ? 20.141 -5.879 -12.117 1 61.28 37 LEU B N 1
ATOM 2235 C CA . LEU B 1 37 ? 19.906 -6.496 -10.812 1 61.28 37 LEU B CA 1
ATOM 2236 C C . LEU B 1 37 ? 21.219 -6.898 -10.156 1 61.28 37 LEU B C 1
ATOM 2238 O O . LEU B 1 37 ? 21.391 -6.703 -8.945 1 61.28 37 LEU B O 1
ATOM 2242 N N . GLU B 1 38 ? 22.016 -7.449 -10.922 1 62.5 38 GLU B N 1
ATOM 2243 C CA . GLU B 1 38 ? 23.297 -7.871 -10.391 1 62.5 38 GLU B CA 1
ATOM 2244 C C . GLU B 1 38 ? 24.125 -6.68 -9.906 1 62.5 38 GLU B C 1
ATOM 2246 O O . GLU B 1 38 ? 24.766 -6.742 -8.859 1 62.5 38 GLU B O 1
ATOM 2251 N N . GLU B 1 39 ? 24 -5.715 -10.742 1 60.62 39 GLU B N 1
ATOM 2252 C CA . GLU B 1 39 ? 24.734 -4.512 -10.375 1 60.62 39 GLU B CA 1
ATOM 2253 C C . GLU B 1 39 ? 24.188 -3.881 -9.109 1 60.62 39 GLU B C 1
ATOM 2255 O O . GLU B 1 39 ? 24.938 -3.408 -8.258 1 60.62 39 GLU B O 1
ATOM 2260 N N . MET B 1 40 ? 22.969 -3.883 -9.133 1 60.94 40 MET B N 1
ATOM 2261 C CA . MET B 1 40 ? 22.328 -3.271 -7.973 1 60.94 40 MET B CA 1
ATOM 2262 C C . MET B 1 40 ? 22.578 -4.094 -6.711 1 60.94 40 MET B C 1
ATOM 2264 O O . MET B 1 40 ? 22.781 -3.535 -5.633 1 60.94 40 MET B O 1
ATOM 2268 N N . GLU B 1 41 ? 22.531 -5.363 -6.883 1 60.47 41 GLU B N 1
ATOM 2269 C CA . GLU B 1 41 ? 22.859 -6.227 -5.75 1 60.47 41 GLU B CA 1
ATOM 2270 C C . GLU B 1 41 ? 24.266 -5.973 -5.246 1 60.47 41 GLU B C 1
ATOM 2272 O O . GLU B 1 41 ? 24.516 -5.98 -4.039 1 60.47 41 GLU B O 1
ATOM 2277 N N . ALA B 1 42 ? 25.125 -5.75 -6.156 1 59.53 42 ALA B N 1
ATOM 2278 C CA . ALA B 1 42 ? 26.516 -5.453 -5.801 1 59.53 42 ALA B CA 1
ATOM 2279 C C . ALA B 1 42 ? 26.609 -4.121 -5.059 1 59.53 42 ALA B C 1
ATOM 2281 O O . ALA B 1 42 ? 27.344 -4.004 -4.074 1 59.53 42 ALA B O 1
ATOM 2282 N N . ILE B 1 43 ? 25.906 -3.189 -5.531 1 57.72 43 ILE B N 1
ATOM 2283 C CA . ILE B 1 43 ? 25.906 -1.868 -4.91 1 57.72 43 ILE B CA 1
ATOM 2284 C C . ILE B 1 43 ? 25.312 -1.955 -3.506 1 57.72 43 ILE B C 1
ATOM 2286 O O . ILE B 1 43 ? 25.828 -1.336 -2.57 1 57.72 43 ILE B O 1
ATOM 2290 N N . GLU B 1 44 ? 24.25 -2.594 -3.467 1 60.34 44 GLU B N 1
ATOM 2291 C CA . GLU B 1 44 ? 23.609 -2.787 -2.166 1 60.34 44 GLU B CA 1
ATOM 2292 C C . GLU B 1 44 ? 24.578 -3.418 -1.169 1 60.34 44 GLU B C 1
ATOM 2294 O O . GLU B 1 44 ? 24.625 -3.018 -0.003 1 60.34 44 GLU B O 1
ATOM 2299 N N . LEU B 1 45 ? 25.203 -4.453 -1.578 1 58.81 45 LEU B N 1
ATOM 2300 C CA . LEU B 1 45 ? 26.172 -5.148 -0.736 1 58.81 45 LEU B CA 1
ATOM 2301 C C . LEU B 1 45 ? 27.281 -4.199 -0.291 1 58.81 45 LEU B C 1
ATOM 2303 O O . LEU B 1 45 ? 27.719 -4.25 0.859 1 58.81 45 LEU B O 1
ATOM 2307 N N . GLU B 1 46 ? 27.641 -3.434 -1.204 1 55.59 46 GLU B N 1
ATOM 2308 C CA . GLU B 1 46 ? 28.688 -2.479 -0.896 1 55.59 46 GLU B CA 1
ATOM 2309 C C . GLU B 1 46 ? 28.203 -1.408 0.077 1 55.59 46 GLU B C 1
ATOM 2311 O O . GLU B 1 46 ? 28.953 -0.97 0.954 1 55.59 46 GLU B O 1
ATOM 2316 N N . SER B 1 47 ? 27.016 -1.009 -0.232 1 51.94 47 SER B N 1
ATOM 2317 C CA . SER B 1 47 ? 26.438 0.018 0.625 1 51.94 47 SER B CA 1
ATOM 2318 C C . SER B 1 47 ? 26.094 -0.538 2.004 1 51.94 47 SER B C 1
ATOM 2320 O O . SER B 1 47 ? 26.047 0.21 2.984 1 51.94 47 SER B O 1
ATOM 2322 N N . SER B 1 48 ? 25.547 -1.769 2.123 1 52.28 48 SER B N 1
ATOM 2323 C CA . SER B 1 48 ? 25.203 -2.416 3.389 1 52.28 48 SER B CA 1
ATOM 2324 C C . SER B 1 48 ? 26.406 -2.461 4.32 1 52.28 48 SER B C 1
ATOM 2326 O O . SER B 1 48 ? 26.266 -2.711 5.52 1 52.28 48 SER B O 1
ATOM 2328 N N . LYS B 1 49 ? 27.609 -2.5 3.84 1 46.97 49 LYS B N 1
ATOM 2329 C CA . LYS B 1 49 ? 28.688 -2.322 4.812 1 46.97 49 LYS B CA 1
ATOM 2330 C C . LYS B 1 49 ? 28.438 -1.1 5.691 1 46.97 49 LYS B C 1
ATOM 2332 O O . LYS B 1 49 ? 29.125 -0.898 6.695 1 46.97 49 LYS B O 1
ATOM 2337 N N . ASP B 1 50 ? 27.594 -0.358 5.277 1 41.16 50 ASP B N 1
ATOM 2338 C CA . ASP B 1 50 ? 27.062 0.693 6.145 1 41.16 50 ASP B CA 1
ATOM 2339 C C . ASP B 1 50 ? 25.969 0.152 7.059 1 41.16 50 ASP B C 1
ATOM 2341 O O . ASP B 1 50 ? 24.984 -0.41 6.586 1 41.16 50 ASP B O 1
ATOM 2345 N N . PRO B 1 51 ? 26.188 -0.065 8.328 1 40.75 51 PRO B N 1
ATOM 2346 C CA . PRO B 1 51 ? 25.297 -0.67 9.32 1 40.75 51 PRO B CA 1
ATOM 2347 C C . PRO B 1 51 ? 23.844 -0.197 9.188 1 40.75 51 PRO B C 1
ATOM 2349 O O . PRO B 1 51 ? 22.938 -0.823 9.734 1 40.75 51 PRO B O 1
ATOM 2352 N N . PHE B 1 52 ? 23.672 0.95 8.734 1 38.91 52 PHE B N 1
ATOM 2353 C CA . PHE B 1 52 ? 22.375 1.634 8.766 1 38.91 52 PHE B CA 1
ATOM 2354 C C . PHE B 1 52 ? 21.391 0.954 7.836 1 38.91 52 PHE B C 1
ATOM 2356 O O . PHE B 1 52 ? 20.172 1.142 7.969 1 38.91 52 PHE B O 1
ATOM 2363 N N . LEU B 1 53 ? 21.875 0.237 6.957 1 42.31 53 LEU B N 1
ATOM 2364 C CA . LEU B 1 53 ? 21.016 -0.32 5.922 1 42.31 53 LEU B CA 1
ATOM 2365 C C . LEU B 1 53 ? 20.672 -1.774 6.223 1 42.31 53 LEU B C 1
ATOM 2367 O O . LEU B 1 53 ? 20.219 -2.508 5.34 1 42.31 53 LEU B O 1
ATOM 2371 N N . THR B 1 54 ? 21.094 -2.236 7.387 1 39.16 54 THR B N 1
ATOM 2372 C CA . THR B 1 54 ? 20.844 -3.666 7.551 1 39.16 54 THR B CA 1
ATOM 2373 C C . THR B 1 54 ? 19.422 -4.027 7.117 1 39.16 54 THR B C 1
ATOM 2375 O O . THR B 1 54 ? 18.453 -3.432 7.59 1 39.16 54 THR B O 1
ATOM 2378 N N . ASN B 1 55 ? 19.188 -4.684 5.992 1 42.84 55 ASN B N 1
ATOM 2379 C CA . ASN B 1 55 ? 18.484 -5.102 4.785 1 42.84 55 ASN B CA 1
ATOM 2380 C C . ASN B 1 55 ? 17.203 -5.871 5.117 1 42.84 55 ASN B C 1
ATOM 2382 O O . ASN B 1 55 ? 16.188 -5.691 4.461 1 42.84 55 ASN B O 1
ATOM 2386 N N . GLU B 1 56 ? 17.453 -6.887 6.02 1 44.44 56 GLU B N 1
ATOM 2387 C CA . GLU B 1 56 ? 16.422 -7.914 5.941 1 44.44 56 GLU B CA 1
ATOM 2388 C C . GLU B 1 56 ? 15.07 -7.379 6.406 1 44.44 56 GLU B C 1
ATOM 2390 O O . GLU B 1 56 ? 14.039 -7.668 5.793 1 44.44 56 GLU B O 1
ATOM 2395 N N . THR B 1 57 ? 15.148 -6.637 7.477 1 47.53 57 THR B N 1
ATOM 2396 C CA . THR B 1 57 ? 13.891 -6.195 8.07 1 47.53 57 THR B CA 1
ATOM 2397 C C . THR B 1 57 ? 13.172 -5.223 7.141 1 47.53 57 THR B C 1
ATOM 2399 O O . THR B 1 57 ? 11.938 -5.191 7.109 1 47.53 57 THR B O 1
ATOM 2402 N N . TYR B 1 58 ? 14.055 -4.539 6.328 1 50.28 58 TYR B N 1
ATOM 2403 C CA . TYR B 1 58 ? 13.445 -3.578 5.414 1 50.28 58 TYR B CA 1
ATOM 2404 C C . TYR B 1 58 ? 12.695 -4.289 4.293 1 50.28 58 TYR B C 1
ATOM 2406 O O . TYR B 1 58 ? 11.703 -3.775 3.777 1 50.28 58 TYR B O 1
ATOM 2414 N N . ARG B 1 59 ? 13.188 -5.516 4.191 1 57.88 59 ARG B N 1
ATOM 2415 C CA . ARG B 1 59 ? 12.547 -6.254 3.107 1 57.88 59 ARG B CA 1
ATOM 2416 C C . ARG B 1 59 ? 11.117 -6.641 3.479 1 57.88 59 ARG B C 1
ATOM 2418 O O . ARG B 1 59 ? 10.281 -6.84 2.6 1 57.88 59 ARG B O 1
ATOM 2425 N N . LEU B 1 60 ? 10.977 -6.426 4.77 1 62.88 60 LEU B N 1
ATOM 2426 C CA . LEU B 1 60 ? 9.695 -6.953 5.227 1 62.88 60 LEU B CA 1
ATOM 2427 C C . LEU B 1 60 ? 8.539 -6.113 4.699 1 62.88 60 LEU B C 1
ATOM 2429 O O . LEU B 1 60 ? 7.434 -6.625 4.512 1 62.88 60 LEU B O 1
ATOM 2433 N N . PHE B 1 61 ? 8.969 -4.93 4.25 1 75.44 61 PHE B N 1
ATOM 2434 C CA . PHE B 1 61 ? 7.859 -4.066 3.863 1 75.44 61 PHE B CA 1
ATOM 2435 C C . PHE B 1 61 ? 7.871 -3.814 2.359 1 75.44 61 PHE B C 1
ATOM 2437 O O . PHE B 1 61 ? 7.047 -3.053 1.847 1 75.44 61 PHE B O 1
ATOM 2444 N N . GLY B 1 62 ? 8.797 -4.406 1.689 1 82.12 62 GLY B N 1
ATOM 2445 C CA . GLY B 1 62 ? 8.758 -4.5 0.239 1 82.12 62 GLY B CA 1
ATOM 2446 C C . GLY B 1 62 ? 9.5 -3.369 -0.452 1 82.12 62 GLY B C 1
ATOM 2447 O O . GLY B 1 62 ? 9.688 -3.395 -1.671 1 82.12 62 GLY B O 1
ATOM 2448 N N . VAL B 1 63 ? 9.883 -2.35 0.324 1 85.06 63 VAL B N 1
ATOM 2449 C CA . VAL B 1 63 ? 10.586 -1.237 -0.307 1 85.06 63 VAL B CA 1
ATOM 2450 C C . VAL B 1 63 ? 11.82 -0.876 0.514 1 85.06 63 VAL B C 1
ATOM 2452 O O . VAL B 1 63 ? 11.758 -0.794 1.742 1 85.06 63 VAL B O 1
ATOM 2455 N N . SER B 1 64 ? 12.891 -0.74 -0.118 1 78.19 64 SER B N 1
ATOM 2456 C CA . SER B 1 64 ? 14.141 -0.28 0.487 1 78.19 64 SER B CA 1
ATOM 2457 C C . SER B 1 64 ? 14.859 0.719 -0.415 1 78.19 64 SER B C 1
ATOM 2459 O O . SER B 1 64 ? 14.469 0.912 -1.568 1 78.19 64 SER B O 1
ATOM 2461 N N . SER B 1 65 ? 15.695 1.488 0.187 1 75.94 65 SER B N 1
ATOM 2462 C CA . SER B 1 65 ? 16.453 2.461 -0.593 1 75.94 65 SER B CA 1
ATOM 2463 C C . SER B 1 65 ? 17.938 2.436 -0.225 1 75.94 65 SER B C 1
ATOM 2465 O O . SER B 1 65 ? 18.297 2.027 0.88 1 75.94 65 SER B O 1
ATOM 2467 N N . PHE B 1 66 ? 18.719 2.818 -1.142 1 69.94 66 PHE B N 1
ATOM 2468 C CA . PHE B 1 66 ? 20.141 2.982 -0.887 1 69.94 66 PHE B CA 1
ATOM 2469 C C . PHE B 1 66 ? 20.734 4.055 -1.795 1 69.94 66 PHE B C 1
ATOM 2471 O O . PHE B 1 66 ? 20.188 4.336 -2.867 1 69.94 66 PHE B O 1
ATOM 2478 N N . SER B 1 67 ? 21.578 4.812 -1.106 1 65.12 67 SER B N 1
ATOM 2479 C CA . SER B 1 67 ? 22.25 5.863 -1.864 1 65.12 67 SER B CA 1
ATOM 2480 C C . SER B 1 67 ? 23.422 5.305 -2.664 1 65.12 67 SER B C 1
ATOM 2482 O O . SER B 1 67 ? 24.109 4.387 -2.211 1 65.12 67 SER B O 1
ATOM 2484 N N . THR B 1 68 ? 23.297 5.73 -3.885 1 58.31 68 THR B N 1
ATOM 2485 C CA . THR B 1 68 ? 24.484 5.387 -4.672 1 58.31 68 THR B CA 1
ATOM 2486 C C . THR B 1 68 ? 25.625 6.363 -4.395 1 58.31 68 THR B C 1
ATOM 2488 O O . THR B 1 68 ? 25.422 7.395 -3.75 1 58.31 68 THR B O 1
ATOM 2491 N N . LYS B 1 69 ? 26.703 5.918 -4.578 1 54.16 69 LYS B N 1
ATOM 2492 C CA . LYS B 1 69 ? 27.875 6.766 -4.414 1 54.16 69 LYS B CA 1
ATOM 2493 C C . LYS B 1 69 ? 27.656 8.141 -5.031 1 54.16 69 LYS B C 1
ATOM 2495 O O . LYS B 1 69 ? 28.328 9.109 -4.664 1 54.16 69 LYS B O 1
ATOM 2500 N N . HIS B 1 70 ? 26.75 8.266 -5.801 1 53.56 70 HIS B N 1
ATOM 2501 C CA . HIS B 1 70 ? 26.391 9.57 -6.359 1 53.56 70 HIS B CA 1
ATOM 2502 C C . HIS B 1 70 ? 25.438 10.32 -5.441 1 53.56 70 HIS B C 1
ATOM 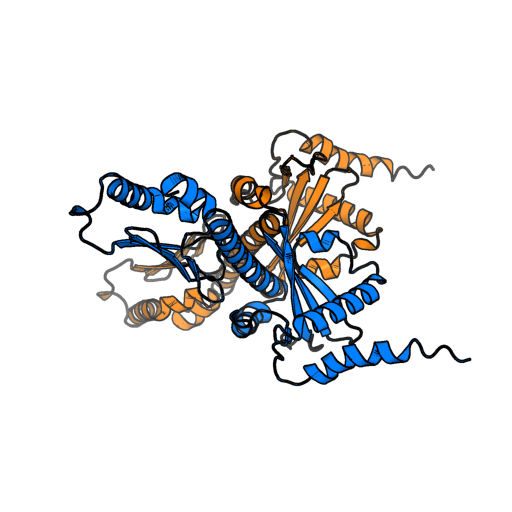2504 O O . HIS B 1 70 ? 24.375 9.805 -5.078 1 53.56 70 HIS B O 1
ATOM 2510 N N . LYS B 1 71 ? 25.797 11.367 -4.891 1 59.56 71 LYS B N 1
ATOM 2511 C CA . LYS B 1 71 ? 25.219 12.141 -3.795 1 59.56 71 LYS B CA 1
ATOM 2512 C C . LYS B 1 71 ? 23.781 12.555 -4.117 1 59.56 71 LYS B C 1
ATOM 2514 O O . LYS B 1 71 ? 22.969 12.75 -3.213 1 59.56 71 LYS B O 1
ATOM 2519 N N . ASN B 1 72 ? 23.281 12.219 -5.438 1 69.69 72 ASN B N 1
ATOM 2520 C CA . ASN B 1 72 ? 21.938 12.75 -5.695 1 69.69 72 ASN B CA 1
ATOM 2521 C C . ASN B 1 72 ? 21.031 11.711 -6.336 1 69.69 72 ASN B C 1
ATOM 2523 O O . ASN B 1 72 ? 19.984 12.047 -6.879 1 69.69 72 ASN B O 1
ATOM 2527 N N . LEU B 1 73 ? 21.547 10.555 -6.234 1 70.5 73 LEU B N 1
ATOM 2528 C CA . LEU B 1 73 ? 20.734 9.492 -6.828 1 70.5 73 LEU B CA 1
ATOM 2529 C C . LEU B 1 73 ? 20.266 8.5 -5.766 1 70.5 73 LEU B C 1
ATOM 2531 O O . LEU B 1 73 ? 21.078 7.91 -5.059 1 70.5 73 LEU B O 1
ATOM 2535 N N . LEU B 1 74 ? 18.984 8.461 -5.676 1 77.19 74 LEU B N 1
ATOM 2536 C CA . LEU B 1 74 ? 18.375 7.512 -4.762 1 77.19 74 LEU B CA 1
ATOM 2537 C C . LEU B 1 74 ? 17.906 6.266 -5.508 1 77.19 74 LEU B C 1
ATOM 2539 O O . LEU B 1 74 ? 17.219 6.371 -6.531 1 77.19 74 LEU B O 1
ATOM 2543 N N . CYS B 1 75 ? 18.359 5.191 -5.051 1 76.44 75 CYS B N 1
ATOM 2544 C CA . CYS B 1 75 ? 17.922 3.924 -5.621 1 76.44 75 CYS B CA 1
ATOM 2545 C C . CYS B 1 75 ? 16.844 3.281 -4.758 1 76.44 75 CYS B C 1
ATOM 2547 O O . CYS B 1 75 ? 17.062 3.02 -3.574 1 76.44 75 CYS B O 1
ATOM 2549 N N . LEU B 1 76 ? 15.742 3.072 -5.418 1 84 76 LEU B N 1
ATOM 2550 C CA . LEU B 1 76 ? 14.633 2.398 -4.742 1 84 76 LEU B CA 1
ATOM 2551 C C . LEU B 1 76 ? 14.539 0.942 -5.18 1 84 76 LEU B C 1
ATOM 2553 O O . LEU B 1 76 ? 14.578 0.644 -6.375 1 84 76 LEU B O 1
ATOM 2557 N N . ARG B 1 77 ? 14.453 0.073 -4.199 1 81.19 77 ARG B N 1
ATOM 2558 C CA . ARG B 1 77 ? 14.281 -1.358 -4.43 1 81.19 77 ARG B CA 1
ATOM 2559 C C . ARG B 1 77 ? 12.883 -1.815 -4.02 1 81.19 77 ARG B C 1
ATOM 2561 O O . ARG B 1 77 ? 12.445 -1.551 -2.9 1 81.19 77 ARG B O 1
ATOM 2568 N N . PHE B 1 78 ? 12.219 -2.551 -4.961 1 87.56 78 PHE B N 1
ATOM 2569 C CA . PHE B 1 78 ? 10.891 -3.074 -4.688 1 87.56 78 PHE B CA 1
ATOM 2570 C C . PHE B 1 78 ? 10.891 -4.598 -4.715 1 87.56 78 PHE B C 1
ATOM 2572 O O . PHE B 1 78 ? 11.102 -5.203 -5.766 1 87.56 78 PHE B O 1
ATOM 2579 N N . ASP B 1 79 ? 10.625 -5.148 -3.584 1 86.75 79 ASP B N 1
ATOM 2580 C CA . ASP B 1 79 ? 10.414 -6.59 -3.492 1 86.75 79 ASP B CA 1
ATOM 2581 C C . ASP B 1 79 ? 8.945 -6.945 -3.676 1 86.75 79 ASP B C 1
ATOM 2583 O O . ASP B 1 79 ? 8.07 -6.355 -3.035 1 86.75 79 ASP B O 1
ATOM 2587 N N . THR B 1 80 ? 8.703 -7.789 -4.574 1 90.12 80 THR B N 1
ATOM 2588 C CA . THR B 1 80 ? 7.324 -8.227 -4.746 1 90.12 80 THR B CA 1
ATOM 2589 C C . THR B 1 80 ? 7.059 -9.5 -3.959 1 90.12 80 THR B C 1
ATOM 2591 O O . THR B 1 80 ? 7.953 -10.336 -3.795 1 90.12 80 THR B O 1
ATOM 2594 N N . CYS B 1 81 ? 5.875 -9.57 -3.461 1 89.12 81 CYS B N 1
ATOM 2595 C CA . CYS B 1 81 ? 5.488 -10.688 -2.604 1 89.12 81 CYS B CA 1
ATOM 2596 C C . CYS B 1 81 ? 4.023 -11.047 -2.809 1 89.12 81 CYS B C 1
ATOM 2598 O O . CYS B 1 81 ? 3.178 -10.164 -2.979 1 89.12 81 CYS B O 1
ATOM 2600 N N . PHE B 1 82 ? 3.82 -12.391 -2.834 1 90.06 82 PHE B N 1
ATOM 2601 C CA . PHE B 1 82 ? 2.461 -12.914 -2.887 1 90.06 82 PHE B CA 1
ATOM 2602 C C . PHE B 1 82 ? 2.338 -14.188 -2.061 1 90.06 82 PHE B C 1
ATOM 2604 O O . PHE B 1 82 ? 3.072 -15.156 -2.281 1 90.06 82 PHE B O 1
ATOM 2611 N N . HIS B 1 83 ? 1.419 -14.125 -1.089 1 88.69 83 HIS B N 1
ATOM 2612 C CA . HIS B 1 83 ? 1.181 -15.25 -0.193 1 88.69 83 HIS B CA 1
ATOM 2613 C C . HIS B 1 83 ? 2.475 -15.703 0.472 1 88.69 83 HIS B C 1
ATOM 2615 O O . HIS B 1 83 ? 2.764 -16.906 0.515 1 88.69 83 HIS B O 1
ATOM 2621 N N . GLY B 1 84 ? 3.256 -14.695 0.887 1 82 84 GLY B N 1
ATOM 2622 C CA . GLY B 1 84 ? 4.441 -14.984 1.681 1 82 84 GLY B CA 1
ATOM 2623 C C . GLY B 1 84 ? 5.629 -15.422 0.844 1 82 84 GLY B C 1
ATOM 2624 O O . GLY B 1 84 ? 6.695 -15.719 1.382 1 82 84 GLY B O 1
ATOM 2625 N N . HIS B 1 85 ? 5.414 -15.461 -0.431 1 87.94 85 HIS B N 1
ATOM 2626 C CA . HIS B 1 85 ? 6.5 -15.82 -1.336 1 87.94 85 HIS B CA 1
ATOM 2627 C C . HIS B 1 85 ? 7.02 -14.602 -2.092 1 87.94 85 HIS B C 1
ATOM 2629 O O . HIS B 1 85 ? 6.23 -13.812 -2.625 1 87.94 85 HIS B O 1
ATOM 2635 N N . TYR B 1 86 ? 8.305 -14.508 -2.104 1 86.06 86 TYR B N 1
ATOM 2636 C CA . TYR B 1 86 ? 8.93 -13.414 -2.84 1 86.06 86 TYR B CA 1
ATOM 2637 C C . TYR B 1 86 ? 9.164 -13.805 -4.293 1 86.06 86 TYR B C 1
ATOM 2639 O O . TYR B 1 86 ? 9.492 -14.953 -4.594 1 86.06 86 TYR B O 1
ATOM 2647 N N . PHE B 1 87 ? 9.07 -12.852 -5.148 1 90.25 87 PHE B N 1
ATOM 2648 C CA . PHE B 1 87 ? 9.25 -13.055 -6.578 1 90.25 87 PHE B CA 1
ATOM 2649 C C . PHE B 1 87 ? 10.289 -12.094 -7.137 1 90.25 87 PHE B C 1
ATOM 2651 O O . PHE B 1 87 ? 11.422 -12.039 -6.656 1 90.25 87 PHE B O 1
ATOM 2658 N N . GLU B 1 88 ? 10.016 -11.336 -8.141 1 85.69 88 GLU B N 1
ATOM 2659 C CA . GLU B 1 88 ? 10.992 -10.461 -8.789 1 85.69 88 GLU B CA 1
ATOM 2660 C C . GLU B 1 88 ? 11.25 -9.211 -7.965 1 85.69 88 GLU B C 1
ATOM 2662 O O . GLU B 1 88 ? 10.391 -8.781 -7.191 1 85.69 88 GLU B O 1
ATOM 2667 N N . ILE B 1 89 ? 12.406 -8.711 -8.141 1 82.88 89 ILE B N 1
ATOM 2668 C CA . ILE B 1 89 ? 12.82 -7.422 -7.59 1 82.88 89 ILE B CA 1
ATOM 2669 C C . ILE B 1 89 ? 12.859 -6.371 -8.695 1 82.88 89 ILE B C 1
ATOM 2671 O O . ILE B 1 89 ? 13.336 -6.645 -9.805 1 82.88 89 ILE B O 1
ATOM 2675 N N . TYR B 1 90 ? 12.383 -5.199 -8.414 1 85 90 TYR B N 1
ATOM 2676 C CA . TYR B 1 90 ? 12.414 -4.086 -9.352 1 85 90 TYR B CA 1
ATOM 2677 C C . TYR B 1 90 ? 13.109 -2.875 -8.742 1 85 90 TYR B C 1
ATOM 2679 O O . TYR B 1 90 ? 13.109 -2.701 -7.523 1 85 90 TYR B O 1
ATOM 2687 N N . TYR B 1 91 ? 13.648 -2.041 -9.656 1 80.31 91 TYR B N 1
ATOM 2688 C CA . TYR B 1 91 ? 14.375 -0.866 -9.188 1 80.31 91 TYR B CA 1
ATOM 2689 C C . TYR B 1 91 ? 13.883 0.394 -9.891 1 80.31 91 TYR B C 1
ATOM 2691 O O . TYR B 1 91 ? 13.516 0.353 -11.07 1 80.31 91 TYR B O 1
ATOM 2699 N N . ILE B 1 92 ? 13.898 1.433 -9.141 1 85.25 92 ILE B N 1
ATOM 2700 C CA . ILE B 1 92 ? 13.695 2.77 -9.688 1 85.25 92 ILE B CA 1
ATOM 2701 C C . ILE B 1 92 ? 14.805 3.699 -9.203 1 85.25 92 ILE B C 1
ATOM 2703 O O . ILE B 1 92 ? 15.148 3.715 -8.023 1 85.25 92 ILE B O 1
ATOM 2707 N N . PHE B 1 93 ? 15.367 4.461 -10.102 1 78.69 93 PHE B N 1
ATOM 2708 C CA . PHE B 1 93 ? 16.406 5.445 -9.789 1 78.69 93 PHE B CA 1
ATOM 2709 C C . PHE B 1 93 ? 15.844 6.859 -9.859 1 78.69 93 PHE B C 1
ATOM 2711 O O . PHE B 1 93 ? 15.344 7.285 -10.906 1 78.69 93 PHE B O 1
ATOM 2718 N N . VAL B 1 94 ? 15.977 7.5 -8.688 1 81.56 94 VAL B N 1
ATOM 2719 C CA . VAL B 1 94 ? 15.391 8.836 -8.586 1 81.56 94 VAL B CA 1
ATOM 2720 C C . VAL B 1 94 ? 16.484 9.859 -8.312 1 81.56 94 VAL B C 1
ATOM 2722 O O . VAL B 1 94 ? 17.297 9.688 -7.398 1 81.56 94 VAL B O 1
ATOM 2725 N N . LYS B 1 95 ? 16.531 10.859 -9.094 1 79.06 95 LYS B N 1
ATOM 2726 C CA . LYS B 1 95 ? 17.438 11.984 -8.844 1 79.06 95 LYS B CA 1
ATOM 2727 C C . LYS B 1 95 ? 16.812 12.984 -7.875 1 79.06 95 LYS B C 1
ATOM 2729 O O . LYS B 1 95 ? 15.688 13.461 -8.102 1 79.06 95 LYS B O 1
ATOM 2734 N N . LEU B 1 96 ? 17.516 13.117 -6.684 1 73.69 96 LEU B N 1
ATOM 2735 C CA . LEU B 1 96 ? 17.062 14.078 -5.684 1 73.69 96 LEU B CA 1
ATOM 2736 C C . LEU B 1 96 ? 17.625 15.461 -5.957 1 73.69 96 LEU B C 1
ATOM 2738 O O . LEU B 1 96 ? 18.812 15.602 -6.266 1 73.69 96 LEU B O 1
ATOM 2742 N N . LEU B 1 97 ? 16.922 16.297 -6.512 1 63.47 97 LEU B N 1
ATOM 2743 C CA . LEU B 1 97 ? 17.469 17.609 -6.828 1 63.47 97 LEU B CA 1
ATOM 2744 C C . LEU B 1 97 ? 17.547 18.484 -5.582 1 63.47 97 LEU B C 1
ATOM 2746 O O . LEU B 1 97 ? 16.688 18.391 -4.695 1 63.47 97 LEU B O 1
ATOM 2750 N N . LYS B 1 98 ? 18.781 18.844 -5.09 1 55.34 98 LYS B N 1
ATOM 2751 C CA . LYS B 1 98 ? 19.156 19.641 -3.924 1 55.34 98 LYS B CA 1
ATOM 2752 C C . LYS B 1 98 ? 18.203 20.828 -3.74 1 55.34 98 LYS B C 1
ATOM 2754 O O . LYS B 1 98 ? 18.016 21.312 -2.621 1 55.34 98 LYS B O 1
ATOM 2759 N N . ARG B 1 99 ? 17.719 21.359 -4.738 1 51.62 99 ARG B N 1
ATOM 2760 C CA . ARG B 1 99 ? 17.031 22.609 -4.457 1 51.62 99 ARG B CA 1
ATOM 2761 C C . ARG B 1 99 ? 15.586 22.375 -4.051 1 51.62 99 ARG B C 1
ATOM 2763 O O . ARG B 1 99 ? 14.945 21.438 -4.523 1 51.62 99 ARG B O 1
ATOM 2770 N N . ASP B 1 100 ? 15.133 22.922 -2.773 1 51.81 100 ASP B N 1
ATOM 2771 C CA . ASP B 1 100 ? 13.883 22.906 -2.023 1 51.81 100 ASP B CA 1
ATOM 2772 C C . ASP B 1 100 ? 12.68 22.766 -2.959 1 51.81 100 ASP B C 1
ATOM 2774 O O . ASP B 1 100 ? 11.602 22.344 -2.539 1 51.81 100 ASP B O 1
ATOM 2778 N N . LYS B 1 101 ? 13.047 23.125 -4.34 1 54.09 101 LYS B N 1
ATOM 2779 C CA . LYS B 1 101 ? 11.82 23.328 -5.105 1 54.09 101 LYS B CA 1
ATOM 2780 C C . LYS B 1 101 ? 11.68 22.281 -6.203 1 54.09 101 LYS B C 1
ATOM 2782 O O . LYS B 1 101 ? 10.688 22.266 -6.934 1 54.09 101 LYS B O 1
ATOM 2787 N N . VAL B 1 102 ? 12.68 21.328 -6.211 1 59.84 102 VAL B N 1
ATOM 2788 C CA . VAL B 1 102 ? 12.57 20.516 -7.418 1 59.84 102 VAL B CA 1
ATOM 2789 C C . VAL B 1 102 ? 12.062 19.125 -7.066 1 59.84 102 VAL B C 1
ATOM 2791 O O . VAL B 1 102 ? 12.508 18.531 -6.078 1 59.84 102 VAL B O 1
ATOM 2794 N N . VAL B 1 103 ? 10.977 18.672 -7.68 1 69.06 103 VAL B N 1
ATOM 2795 C CA . VAL B 1 103 ? 10.352 17.359 -7.637 1 69.06 103 VAL B CA 1
ATOM 2796 C C . VAL B 1 103 ? 11.352 16.297 -8.086 1 69.06 103 VAL B C 1
ATOM 2798 O O . VAL B 1 103 ? 12.055 16.484 -9.078 1 69.06 103 VAL B O 1
ATOM 2801 N N . PRO B 1 104 ? 11.609 15.359 -7.23 1 80.06 104 PRO B N 1
ATOM 2802 C CA . PRO B 1 104 ? 12.453 14.25 -7.672 1 80.06 104 PRO B CA 1
ATOM 2803 C C . PRO B 1 104 ? 12.039 13.703 -9.039 1 80.06 104 PRO B C 1
ATOM 2805 O O . PRO B 1 104 ? 10.852 13.711 -9.375 1 80.06 104 PRO B O 1
ATOM 2808 N N . LYS B 1 105 ? 13.031 13.367 -9.773 1 83.69 105 LYS B N 1
ATOM 2809 C CA . LYS B 1 105 ? 12.781 12.844 -11.109 1 83.69 105 LYS B CA 1
ATOM 2810 C C . LYS B 1 105 ? 13.312 11.422 -11.25 1 83.69 105 LYS B C 1
ATOM 2812 O O . LYS B 1 105 ? 14.406 11.109 -10.773 1 83.69 105 LYS B O 1
ATOM 2817 N N . ILE B 1 106 ? 12.555 10.648 -11.969 1 86.31 106 ILE B N 1
ATOM 2818 C CA . ILE B 1 106 ? 12.992 9.289 -12.266 1 86.31 106 ILE B CA 1
ATOM 2819 C C . ILE B 1 106 ? 13.977 9.312 -13.43 1 86.31 106 ILE B C 1
ATOM 2821 O O . ILE B 1 106 ? 13.688 9.867 -14.484 1 86.31 106 ILE B O 1
ATOM 2825 N N . VAL B 1 107 ? 15.031 8.695 -13.242 1 79.56 107 VAL B N 1
ATOM 2826 C CA . VAL B 1 107 ? 16.062 8.719 -14.273 1 79.56 107 VAL B CA 1
ATOM 2827 C C . VAL B 1 107 ? 16.141 7.348 -14.945 1 79.56 107 VAL B C 1
ATOM 2829 O O . VAL B 1 107 ? 16.484 7.246 -16.125 1 79.56 107 VAL B O 1
ATOM 2832 N N . ALA B 1 108 ? 15.82 6.262 -14.227 1 77.62 108 ALA B N 1
ATOM 2833 C CA . ALA B 1 108 ? 15.859 4.895 -14.742 1 77.62 108 ALA B CA 1
ATOM 2834 C C . ALA B 1 108 ? 15.008 3.963 -13.875 1 77.62 108 ALA B C 1
ATOM 2836 O O . ALA B 1 108 ? 14.742 4.262 -12.711 1 77.62 108 ALA B O 1
ATOM 2837 N N . HIS B 1 109 ? 14.602 2.857 -14.484 1 83.25 109 HIS B N 1
ATOM 2838 C CA . HIS B 1 109 ? 13.852 1.858 -13.734 1 83.25 109 HIS B CA 1
ATOM 2839 C C . HIS B 1 109 ? 13.914 0.495 -14.414 1 83.25 109 HIS B C 1
ATOM 2841 O O . HIS B 1 109 ? 14.273 0.399 -15.586 1 83.25 109 HIS B O 1
ATOM 2847 N N . THR B 1 110 ? 13.57 -0.589 -13.766 1 80.19 110 THR B N 1
ATOM 2848 C CA . THR B 1 110 ? 13.539 -1.945 -14.297 1 80.19 110 THR B CA 1
ATOM 2849 C C . THR B 1 110 ? 12.109 -2.482 -14.32 1 80.19 110 THR B C 1
ATOM 2851 O O . THR B 1 110 ? 11.898 -3.686 -14.477 1 80.19 110 THR B O 1
ATOM 2854 N N . LEU B 1 111 ? 11.125 -1.644 -14.195 1 86.44 111 LEU B N 1
ATOM 2855 C CA . LEU B 1 111 ? 9.727 -2.061 -14.156 1 86.44 111 LEU B CA 1
ATOM 2856 C C . LEU B 1 111 ? 9.266 -2.582 -15.516 1 86.44 111 LEU B C 1
ATOM 2858 O O . LEU B 1 111 ? 9.82 -2.195 -16.547 1 86.44 111 LEU B O 1
ATOM 2862 N N . PRO B 1 112 ? 8.25 -3.422 -15.453 1 86.88 112 PRO B N 1
ATOM 2863 C CA . PRO B 1 112 ? 7.652 -3.826 -16.734 1 86.88 112 PRO B CA 1
ATOM 2864 C C . PRO B 1 112 ? 7.105 -2.645 -17.531 1 86.88 112 PRO B C 1
ATOM 2866 O O . PRO B 1 112 ? 6.562 -1.702 -16.938 1 86.88 112 PRO B O 1
ATOM 2869 N N . SER B 1 113 ? 7.074 -2.805 -18.797 1 85.12 113 SER B N 1
ATOM 2870 C CA . SER B 1 113 ? 6.746 -1.701 -19.703 1 85.12 113 SER B CA 1
ATOM 2871 C C . SER B 1 113 ? 5.258 -1.38 -19.656 1 85.12 113 SER B C 1
ATOM 2873 O O . SER B 1 113 ? 4.844 -0.277 -20.031 1 85.12 113 SER B O 1
ATOM 2875 N N . PHE B 1 114 ? 4.531 -2.248 -19.219 1 86.69 114 PHE B N 1
ATOM 2876 C CA . PHE B 1 114 ? 3.09 -2.029 -19.25 1 86.69 114 PHE B CA 1
ATOM 2877 C C . PHE B 1 114 ? 2.646 -1.194 -18.062 1 86.69 114 PHE B C 1
ATOM 2879 O O . PHE B 1 114 ? 1.489 -0.779 -17.984 1 86.69 114 PHE B O 1
ATOM 2886 N N . LEU B 1 115 ? 3.51 -0.976 -17.125 1 88.62 115 LEU B N 1
ATOM 2887 C CA . LEU B 1 115 ? 3.178 -0.139 -15.977 1 88.62 115 LEU B CA 1
ATOM 2888 C C . LEU B 1 115 ? 3.348 1.338 -16.312 1 88.62 115 LEU B C 1
ATOM 2890 O O . LEU B 1 115 ? 4.379 1.74 -16.859 1 88.62 115 LEU B O 1
ATOM 2894 N N . PRO B 1 116 ? 2.406 2.127 -15.953 1 86.5 116 PRO B N 1
ATOM 2895 C CA . PRO B 1 116 ? 2.443 3.547 -16.312 1 86.5 116 PRO B CA 1
ATOM 2896 C C . PRO B 1 116 ? 3.295 4.379 -15.359 1 86.5 116 PRO B C 1
ATOM 2898 O O . PRO B 1 116 ? 2.777 5.273 -14.688 1 86.5 116 PRO B O 1
ATOM 2901 N N . LEU B 1 117 ? 4.504 4.246 -15.359 1 86.19 117 LEU B N 1
ATOM 2902 C CA . LEU B 1 117 ? 5.402 4.902 -14.414 1 86.19 117 LEU B CA 1
ATOM 2903 C C . LEU B 1 117 ? 5.355 6.418 -14.586 1 86.19 117 LEU B C 1
ATOM 2905 O O . LEU B 1 117 ? 5.414 7.16 -13.609 1 86.19 117 LEU B O 1
ATOM 2909 N N . GLU B 1 118 ? 5.238 6.879 -15.812 1 83.81 118 GLU B N 1
ATOM 2910 C CA . GLU B 1 118 ? 5.172 8.312 -16.062 1 83.81 118 GLU B CA 1
ATOM 2911 C C . GLU B 1 118 ? 3.977 8.945 -15.352 1 83.81 118 GLU B C 1
ATOM 2913 O O . GLU B 1 118 ? 4.078 10.039 -14.805 1 83.81 118 GLU B O 1
ATOM 2918 N N . GLU B 1 119 ? 2.945 8.195 -15.438 1 85.62 119 GLU B N 1
ATOM 2919 C CA . GLU B 1 119 ? 1.747 8.664 -14.742 1 85.62 119 GLU B CA 1
ATOM 2920 C C . GLU B 1 119 ? 1.961 8.711 -13.234 1 85.62 119 GLU B C 1
ATOM 2922 O O . GLU B 1 119 ? 1.549 9.664 -12.57 1 85.62 119 GLU B O 1
ATOM 2927 N N . TRP B 1 120 ? 2.668 7.773 -12.758 1 88.06 120 TRP B N 1
ATOM 2928 C CA . TRP B 1 120 ? 2.91 7.695 -11.32 1 88.06 120 TRP B CA 1
ATOM 2929 C C . TRP B 1 120 ? 3.881 8.781 -10.875 1 88.06 120 TRP B C 1
ATOM 2931 O O . TRP B 1 120 ? 3.758 9.32 -9.766 1 88.06 120 TRP B O 1
ATOM 2941 N N . GLU B 1 121 ? 4.797 9.031 -11.711 1 86.5 121 GLU B N 1
ATOM 2942 C CA . GLU B 1 121 ? 5.719 10.125 -11.422 1 86.5 121 GLU B CA 1
ATOM 2943 C C . GLU B 1 121 ? 4.977 11.445 -11.266 1 86.5 121 GLU B C 1
ATOM 2945 O O . GLU B 1 121 ? 5.234 12.203 -10.328 1 86.5 121 GLU B O 1
ATOM 2950 N N . ARG B 1 122 ? 4.016 11.625 -12.086 1 82.12 122 ARG B N 1
ATOM 2951 C CA . ARG B 1 122 ? 3.273 12.883 -12.109 1 82.12 122 ARG B CA 1
ATOM 2952 C C . ARG B 1 122 ? 2.268 12.945 -10.969 1 82.12 122 ARG B C 1
ATOM 2954 O O . ARG B 1 122 ? 2.098 13.992 -10.336 1 82.12 122 ARG B O 1
ATOM 2961 N N . GLU B 1 123 ? 1.746 11.883 -10.688 1 80.19 123 GLU B N 1
ATOM 2962 C CA . GLU B 1 123 ? 0.61 11.906 -9.773 1 80.19 123 GLU B CA 1
ATOM 2963 C C . GLU B 1 123 ? 1.049 11.586 -8.344 1 80.19 123 GLU B C 1
ATOM 2965 O O . GLU B 1 123 ? 0.462 12.086 -7.383 1 80.19 123 GLU B O 1
ATOM 2970 N N . CYS B 1 124 ? 2.051 10.75 -8.234 1 80.56 124 CYS B N 1
ATOM 2971 C CA . CYS B 1 124 ? 2.414 10.242 -6.914 1 80.56 124 CYS B CA 1
ATOM 2972 C C . CYS B 1 124 ? 3.721 10.867 -6.438 1 80.56 124 CYS B C 1
ATOM 2974 O O . CYS B 1 124 ? 3.793 11.391 -5.324 1 80.56 124 CYS B O 1
ATOM 2976 N N . LEU B 1 125 ? 4.656 10.82 -7.305 1 77.38 125 LEU B N 1
ATOM 2977 C CA . LEU B 1 125 ? 5.977 11.289 -6.898 1 77.38 125 LEU B CA 1
ATOM 2978 C C . LEU B 1 125 ? 5.957 12.797 -6.637 1 77.38 125 LEU B C 1
ATOM 2980 O O . LEU B 1 125 ? 6.672 13.289 -5.762 1 77.38 125 LEU B O 1
ATOM 2984 N N . SER B 1 126 ? 5.137 13.422 -7.418 1 74.25 126 SER B N 1
ATOM 2985 C CA . SER B 1 126 ? 5.016 14.867 -7.234 1 74.25 126 SER B CA 1
ATOM 2986 C C . SER B 1 126 ? 4.414 15.203 -5.875 1 74.25 126 SER B C 1
ATOM 2988 O O . SER B 1 126 ? 4.609 16.312 -5.359 1 74.25 126 SER B O 1
ATOM 2990 N N . SER B 1 127 ? 3.721 14.281 -5.375 1 75.19 127 SER B N 1
ATOM 2991 C CA . SER B 1 127 ? 3.174 14.477 -4.035 1 75.19 127 SER B CA 1
ATOM 2992 C C . SER B 1 127 ? 4.23 14.234 -2.967 1 75.19 127 SER B C 1
ATOM 2994 O O . SER B 1 127 ? 4.633 15.156 -2.26 1 75.19 127 SER B O 1
ATOM 2996 N N . ASP B 1 128 ? 4.648 13.023 -2.822 1 81.69 128 ASP B N 1
ATOM 2997 C CA . ASP B 1 128 ? 5.742 12.672 -1.924 1 81.69 128 ASP B CA 1
ATOM 2998 C C . ASP B 1 128 ? 6.246 11.258 -2.195 1 81.69 128 ASP B C 1
ATOM 3000 O O . ASP B 1 128 ? 5.574 10.477 -2.867 1 81.69 128 ASP B O 1
ATOM 3004 N N . LEU B 1 129 ? 7.391 10.961 -1.716 1 82.56 129 LEU B N 1
ATOM 3005 C CA . LEU B 1 129 ? 8.07 9.695 -1.971 1 82.56 129 LEU B CA 1
ATOM 3006 C C . LEU B 1 129 ? 7.301 8.523 -1.359 1 82.56 129 LEU B C 1
ATOM 3008 O O . LEU B 1 129 ? 7.289 7.426 -1.916 1 82.56 129 LEU B O 1
ATOM 3012 N N . GLN B 1 130 ? 6.699 8.75 -0.239 1 85.69 130 GLN B N 1
ATOM 3013 C CA . GLN B 1 130 ? 5.938 7.684 0.403 1 85.69 130 GLN B CA 1
ATOM 3014 C C . GLN B 1 130 ? 4.742 7.273 -0.453 1 85.69 130 GLN B C 1
ATOM 3016 O O . GLN B 1 130 ? 4.512 6.082 -0.677 1 85.69 130 GLN B O 1
ATOM 3021 N N . THR B 1 131 ? 4.031 8.273 -0.916 1 87.56 131 THR B N 1
ATOM 3022 C CA . THR B 1 131 ? 2.889 8.008 -1.786 1 87.56 131 THR B CA 1
ATOM 3023 C C . THR B 1 131 ? 3.332 7.309 -3.064 1 87.56 131 THR B C 1
ATOM 3025 O O . THR B 1 131 ? 2.668 6.383 -3.533 1 87.56 131 THR B O 1
ATOM 3028 N N . PHE B 1 132 ? 4.379 7.754 -3.562 1 90.5 132 PHE B N 1
ATOM 3029 C CA . PHE B 1 132 ? 4.902 7.18 -4.797 1 90.5 132 PHE B CA 1
ATOM 3030 C C . PHE B 1 132 ? 5.262 5.715 -4.602 1 90.5 132 PHE B C 1
ATOM 3032 O O . PHE B 1 132 ? 4.863 4.859 -5.395 1 90.5 132 PHE B O 1
ATOM 3039 N N . THR B 1 133 ? 6.02 5.402 -3.584 1 90.19 133 THR B N 1
ATOM 3040 C CA . THR B 1 133 ? 6.465 4.031 -3.365 1 90.19 133 THR B CA 1
ATOM 3041 C C . THR B 1 133 ? 5.281 3.125 -3.047 1 90.19 133 THR B C 1
ATOM 3043 O O . THR B 1 133 ? 5.266 1.954 -3.434 1 90.19 133 THR B O 1
ATOM 3046 N N . GLN B 1 134 ? 4.363 3.652 -2.381 1 90.19 134 GLN B N 1
ATOM 3047 C CA . GLN B 1 134 ? 3.145 2.895 -2.113 1 90.19 134 GLN B CA 1
ATOM 3048 C C . GLN B 1 134 ? 2.41 2.557 -3.406 1 90.19 134 GLN B C 1
ATOM 3050 O O . GLN B 1 134 ? 1.952 1.426 -3.59 1 90.19 134 GLN B O 1
ATOM 3055 N N . CYS B 1 135 ? 2.289 3.529 -4.219 1 91.81 135 CYS B N 1
ATOM 3056 C CA . CYS B 1 135 ? 1.627 3.35 -5.504 1 91.81 135 CYS B CA 1
ATOM 3057 C C . CYS B 1 135 ? 2.332 2.283 -6.336 1 91.81 135 CYS B C 1
ATOM 3059 O O . CYS B 1 135 ? 1.691 1.356 -6.836 1 91.81 135 CYS B O 1
ATOM 3061 N N . VAL B 1 136 ? 3.576 2.418 -6.422 1 93.06 136 VAL B N 1
ATOM 3062 C CA . VAL B 1 136 ? 4.363 1.486 -7.227 1 93.06 136 VAL B CA 1
ATOM 3063 C C . VAL B 1 136 ? 4.266 0.082 -6.633 1 93.06 136 VAL B C 1
ATOM 3065 O O . VAL B 1 136 ? 4.016 -0.886 -7.355 1 93.06 136 VAL B O 1
ATOM 3068 N N . SER B 1 137 ? 4.43 -0.05 -5.332 1 92.5 137 SER B N 1
ATOM 3069 C CA . SER B 1 137 ? 4.387 -1.344 -4.66 1 92.5 137 SER B CA 1
ATOM 3070 C C . SER B 1 137 ? 3.029 -2.016 -4.84 1 92.5 137 SER B C 1
ATOM 3072 O O . SER B 1 137 ? 2.955 -3.217 -5.105 1 92.5 137 SER B O 1
ATOM 3074 N N . LEU B 1 138 ? 2.033 -1.242 -4.699 1 92.5 138 LEU B N 1
ATOM 3075 C CA . LEU B 1 138 ? 0.681 -1.771 -4.848 1 92.5 138 LEU B CA 1
ATOM 3076 C C . LEU B 1 138 ? 0.477 -2.357 -6.238 1 92.5 138 LEU B C 1
ATOM 3078 O O . LEU B 1 138 ? -0.011 -3.482 -6.379 1 92.5 138 LEU B O 1
ATOM 3082 N N . HIS B 1 139 ? 0.854 -1.616 -7.215 1 94.88 139 HIS B N 1
ATOM 3083 C CA . HIS B 1 139 ? 0.652 -2.055 -8.586 1 94.88 139 HIS B CA 1
ATOM 3084 C C . HIS B 1 139 ? 1.528 -3.26 -8.914 1 94.88 139 HIS B C 1
ATOM 3086 O O . HIS B 1 139 ? 1.079 -4.195 -9.586 1 94.88 139 HIS B O 1
ATOM 3092 N N . LEU B 1 140 ? 2.725 -3.234 -8.484 1 94.44 140 LEU B N 1
ATOM 3093 C CA . LEU B 1 140 ? 3.627 -4.355 -8.727 1 94.44 140 LEU B CA 1
ATOM 3094 C C . LEU B 1 140 ? 3.109 -5.625 -8.062 1 94.44 140 LEU B C 1
ATOM 3096 O O . LEU B 1 140 ? 3.074 -6.688 -8.68 1 94.44 140 LEU B O 1
ATOM 3100 N N . ASN B 1 141 ? 2.719 -5.516 -6.816 1 94.06 141 ASN B N 1
ATOM 3101 C CA . ASN B 1 141 ? 2.23 -6.688 -6.094 1 94.06 141 ASN B CA 1
ATOM 3102 C C . ASN B 1 141 ? 0.907 -7.184 -6.668 1 94.06 141 ASN B C 1
ATOM 3104 O O . ASN B 1 141 ? 0.64 -8.391 -6.668 1 94.06 141 ASN B O 1
ATOM 3108 N N . SER B 1 142 ? 0.085 -6.289 -7.102 1 95.38 142 SER B N 1
ATOM 3109 C CA . SER B 1 142 ? -1.151 -6.695 -7.762 1 95.38 142 SER B CA 1
ATOM 3110 C C . SER B 1 142 ? -0.867 -7.465 -9.047 1 95.38 142 SER B C 1
ATOM 3112 O O . SER B 1 142 ? -1.496 -8.492 -9.312 1 95.38 142 SER B O 1
ATOM 3114 N N . PHE B 1 143 ? 0.041 -6.969 -9.789 1 96.31 143 PHE B N 1
ATOM 3115 C CA . PHE B 1 143 ? 0.459 -7.645 -11.016 1 96.31 143 PHE B CA 1
ATOM 3116 C C . PHE B 1 143 ? 0.961 -9.055 -10.711 1 96.31 143 PHE B C 1
ATOM 3118 O O . PHE B 1 143 ? 0.521 -10.023 -11.328 1 96.31 143 PHE B O 1
ATOM 3125 N N . ILE B 1 144 ? 1.844 -9.156 -9.758 1 95.56 144 ILE B N 1
ATOM 3126 C CA . ILE B 1 144 ? 2.416 -10.445 -9.391 1 95.56 144 ILE B CA 1
ATOM 3127 C C . ILE B 1 144 ? 1.309 -11.383 -8.914 1 95.56 144 ILE B C 1
ATOM 3129 O O . ILE B 1 144 ? 1.291 -12.562 -9.266 1 95.56 144 ILE B O 1
ATOM 3133 N N . ALA B 1 145 ? 0.459 -10.875 -8.117 1 95.81 145 ALA B N 1
ATOM 3134 C CA . ALA B 1 145 ? -0.638 -11.688 -7.598 1 95.81 145 ALA B CA 1
ATOM 3135 C C . ALA B 1 145 ? -1.493 -12.242 -8.734 1 95.81 145 ALA B C 1
ATOM 3137 O O . ALA B 1 145 ? -1.828 -13.43 -8.75 1 95.81 145 ALA B O 1
ATOM 3138 N N . ARG B 1 146 ? -1.852 -11.367 -9.68 1 97.25 146 ARG B N 1
ATOM 3139 C CA . ARG B 1 146 ? -2.646 -11.812 -10.82 1 97.25 146 ARG B CA 1
ATOM 3140 C C . ARG B 1 146 ? -1.902 -12.875 -11.625 1 97.25 146 ARG B C 1
ATOM 3142 O O . ARG B 1 146 ? -2.465 -13.922 -11.953 1 97.25 146 ARG B O 1
ATOM 3149 N N . ARG B 1 147 ? -0.688 -12.641 -11.898 1 97.06 147 ARG B N 1
ATOM 3150 C CA . ARG B 1 147 ? 0.145 -13.555 -12.664 1 97.06 147 ARG B CA 1
ATOM 3151 C C . ARG B 1 147 ? 0.249 -14.914 -11.977 1 97.06 147 ARG B C 1
ATOM 3153 O O . ARG B 1 147 ? 0.015 -15.953 -12.602 1 97.06 147 ARG B O 1
ATOM 3160 N N . GLU B 1 148 ? 0.575 -14.875 -10.68 1 96.44 148 GLU B N 1
ATOM 3161 C CA . GLU B 1 148 ? 0.803 -16.125 -9.953 1 96.44 148 GLU B CA 1
ATOM 3162 C C . GLU B 1 148 ? -0.495 -16.906 -9.781 1 96.44 148 GLU B C 1
ATOM 3164 O O . GLU B 1 148 ? -0.487 -18.141 -9.766 1 96.44 148 GLU B O 1
ATOM 3169 N N . GLN B 1 149 ? -1.562 -16.219 -9.641 1 96.75 149 GLN B N 1
ATOM 3170 C CA . GLN B 1 149 ? -2.85 -16.906 -9.586 1 96.75 149 GLN B CA 1
ATOM 3171 C C . GLN B 1 149 ? -3.158 -17.609 -10.898 1 96.75 149 GLN B C 1
ATOM 3173 O O . GLN B 1 149 ? -3.639 -18.75 -10.898 1 96.75 149 GLN B O 1
ATOM 3178 N N . CYS B 1 150 ? -2.883 -16.969 -12.008 1 97.38 150 CYS B N 1
ATOM 3179 C CA . CYS B 1 150 ? -3.084 -17.578 -13.32 1 97.38 150 CYS B CA 1
ATOM 3180 C C . CYS B 1 150 ? -2.176 -18.781 -13.508 1 97.38 150 CYS B C 1
ATOM 3182 O O . CYS B 1 150 ? -2.613 -19.828 -14 1 97.38 150 CYS B O 1
ATOM 3184 N N . LYS B 1 151 ? -0.961 -18.641 -13.133 1 96.81 151 LYS B N 1
ATOM 3185 C CA . LYS B 1 151 ? -0.017 -19.75 -13.219 1 96.81 151 LYS B CA 1
ATOM 3186 C C . LYS B 1 151 ? -0.487 -20.938 -12.383 1 96.81 151 LYS B C 1
ATOM 3188 O O . LYS B 1 151 ? -0.333 -22.094 -12.789 1 96.81 151 LYS B O 1
ATOM 3193 N N . ALA B 1 152 ? -1.013 -20.625 -11.219 1 96 152 ALA B N 1
ATOM 3194 C CA . ALA B 1 152 ? -1.523 -21.672 -10.344 1 96 152 ALA B CA 1
ATOM 3195 C C . ALA B 1 152 ? -2.664 -22.438 -11.008 1 96 152 ALA B C 1
ATOM 3197 O O . ALA B 1 152 ? -2.738 -23.672 -10.914 1 96 152 ALA B O 1
ATOM 3198 N N . VAL B 1 153 ? -3.518 -21.75 -11.68 1 95.75 153 VAL B N 1
ATOM 3199 C CA . VAL B 1 153 ? -4.637 -22.375 -12.383 1 95.75 153 VAL B CA 1
ATOM 3200 C C . VAL B 1 153 ? -4.109 -23.281 -13.5 1 95.75 153 VAL B C 1
ATOM 3202 O O . VAL B 1 153 ? -4.547 -24.422 -13.633 1 95.75 153 VAL B O 1
ATOM 3205 N N . GLN B 1 154 ? -3.143 -22.766 -14.219 1 95.31 154 GLN B N 1
ATOM 3206 C CA . GLN B 1 154 ? -2.58 -23.516 -15.336 1 95.31 154 GLN B CA 1
ATOM 3207 C C . GLN B 1 154 ? -1.819 -24.75 -14.844 1 95.31 154 GLN B C 1
ATOM 3209 O O . GLN B 1 154 ? -1.835 -25.797 -15.492 1 95.31 154 GLN B O 1
ATOM 3214 N N . ALA B 1 155 ? -1.234 -24.594 -13.75 1 95.25 155 ALA B N 1
ATOM 3215 C CA . ALA B 1 155 ? -0.506 -25.719 -13.172 1 95.25 155 ALA B CA 1
ATOM 3216 C C . ALA B 1 155 ? -1.467 -26.812 -12.688 1 95.25 155 ALA B C 1
ATOM 3218 O O . ALA B 1 155 ? -1.199 -28 -12.844 1 95.25 155 ALA B O 1
ATOM 3219 N N . ALA B 1 156 ? -2.496 -26.406 -12.117 1 94 156 ALA B N 1
ATOM 3220 C CA . ALA B 1 156 ? -3.484 -27.344 -11.578 1 94 156 ALA B CA 1
ATOM 3221 C C . ALA B 1 156 ? -4.309 -27.969 -12.695 1 94 156 ALA B C 1
ATOM 3223 O O . ALA B 1 156 ? -4.703 -29.141 -12.609 1 94 156 ALA B O 1
ATOM 3224 N N . TYR B 1 157 ? -4.559 -27.188 -13.773 1 93.06 157 TYR B N 1
ATOM 3225 C CA . TYR B 1 157 ? -5.359 -27.641 -14.898 1 93.06 157 TYR B CA 1
ATOM 3226 C C . TYR B 1 157 ? -4.672 -27.312 -16.219 1 93.06 157 TYR B C 1
ATOM 3228 O O . TYR B 1 157 ? -5.098 -26.406 -16.938 1 93.06 157 TYR B O 1
ATOM 3236 N N . PRO B 1 158 ? -3.805 -28.125 -16.609 1 92.12 158 PRO B N 1
ATOM 3237 C CA . PRO B 1 158 ? -2.988 -27.844 -17.797 1 92.12 158 PRO B CA 1
ATOM 3238 C C . PRO B 1 158 ? -3.803 -27.844 -19.078 1 92.12 158 PRO B C 1
ATOM 3240 O O . PRO B 1 158 ? -3.406 -27.203 -20.062 1 92.12 158 PRO B O 1
ATOM 3243 N N . SER B 1 159 ? -4.855 -28.531 -19.094 1 91.12 159 SER B N 1
ATOM 3244 C CA . SER B 1 159 ? -5.656 -28.641 -20.297 1 91.12 159 SER B CA 1
ATOM 3245 C C . SER B 1 159 ? -6.504 -27.391 -20.516 1 91.12 159 SER B C 1
ATOM 3247 O O . SER B 1 159 ? -7.043 -27.188 -21.609 1 91.12 159 SER B O 1
ATOM 3249 N N . LEU B 1 160 ? -6.594 -26.656 -19.516 1 91.69 160 LEU B N 1
ATOM 3250 C CA . LEU B 1 160 ? -7.398 -25.438 -19.594 1 91.69 160 LEU B CA 1
ATOM 3251 C C . LEU B 1 160 ? -6.68 -24.375 -20.406 1 91.69 160 LEU B C 1
ATOM 3253 O O . LEU B 1 160 ? -5.492 -24.109 -20.188 1 91.69 160 LEU B O 1
ATOM 3257 N N . GLU B 1 161 ? -7.438 -23.797 -21.297 1 94.56 161 GLU B N 1
ATOM 3258 C CA . GLU B 1 161 ? -6.875 -22.703 -22.078 1 94.56 161 GLU B CA 1
ATOM 3259 C C . GLU B 1 161 ? -7.059 -21.359 -21.359 1 94.56 161 GLU B C 1
ATOM 3261 O O . GLU B 1 161 ? -8.188 -20.906 -21.188 1 94.56 161 GLU B O 1
ATOM 3266 N N . LEU B 1 162 ? -5.977 -20.781 -20.984 1 96.81 162 LEU B N 1
ATOM 3267 C CA . LEU B 1 162 ? -5.977 -19.5 -20.297 1 96.81 162 LEU B CA 1
ATOM 3268 C C . LEU B 1 162 ? -5.133 -18.484 -21.062 1 96.81 162 LEU B C 1
ATOM 3270 O O . LEU B 1 162 ? -3.984 -18.75 -21.422 1 96.81 162 LEU B O 1
ATOM 3274 N N . THR B 1 163 ? -5.797 -17.359 -21.438 1 97.44 163 THR B N 1
ATOM 3275 C CA . THR B 1 163 ? -5.094 -16.25 -22.062 1 97.44 163 THR B CA 1
ATOM 3276 C C . THR B 1 163 ? -5.18 -15 -21.203 1 97.44 163 THR B C 1
ATOM 3278 O O . THR B 1 163 ? -6.184 -14.773 -20.516 1 97.44 163 THR B O 1
ATOM 3281 N N . ALA B 1 164 ? -4.074 -14.242 -21.219 1 97.19 164 ALA B N 1
ATOM 3282 C CA . ALA B 1 164 ? -4.039 -13.039 -20.391 1 97.19 164 ALA B CA 1
ATOM 3283 C C . ALA B 1 164 ? -3.318 -11.906 -21.109 1 97.19 164 ALA B C 1
ATOM 3285 O O . ALA B 1 164 ? -2.473 -12.141 -21.969 1 97.19 164 ALA B O 1
ATOM 3286 N N . SER B 1 165 ? -3.727 -10.656 -20.797 1 95.62 165 SER B N 1
ATOM 3287 C CA . SER B 1 165 ? -2.973 -9.484 -21.234 1 95.62 165 SER B CA 1
ATOM 3288 C C . SER B 1 165 ? -1.594 -9.445 -20.578 1 95.62 165 SER B C 1
ATOM 3290 O O . SER B 1 165 ? -1.279 -10.281 -19.734 1 95.62 165 SER B O 1
ATOM 3292 N N . MET B 1 166 ? -0.704 -8.539 -20.922 1 92.12 166 MET B N 1
ATOM 3293 C CA . MET B 1 166 ? 0.663 -8.43 -20.422 1 92.12 166 MET B CA 1
ATOM 3294 C C . MET B 1 166 ? 0.67 -8.203 -18.906 1 92.12 166 MET B C 1
ATOM 3296 O O . MET B 1 166 ? 1.481 -8.789 -18.188 1 92.12 166 MET B O 1
ATOM 3300 N N . GLY B 1 167 ? -0.22 -7.406 -18.344 1 94.31 167 GLY B N 1
ATOM 3301 C CA . GLY B 1 167 ? -0.308 -7.129 -16.922 1 94.31 167 GLY B CA 1
ATOM 3302 C C . GLY B 1 167 ? -1.322 -8 -16.203 1 94.31 167 GLY B C 1
ATOM 3303 O O . GLY B 1 167 ? -1.596 -7.793 -15.016 1 94.31 167 GLY B O 1
ATOM 3304 N N . TYR B 1 168 ? -1.899 -8.906 -17 1 97 168 TYR B N 1
ATOM 3305 C CA . TYR B 1 168 ? -2.885 -9.844 -16.469 1 97 168 TYR B CA 1
ATOM 3306 C C . TYR B 1 168 ? -4.117 -9.102 -15.953 1 97 168 TYR B C 1
ATOM 3308 O O . TYR B 1 168 ? -4.73 -9.508 -14.969 1 97 168 TYR B O 1
ATOM 3316 N N . THR B 1 169 ? -4.359 -7.957 -16.516 1 97.06 169 THR B N 1
ATOM 3317 C CA . THR B 1 169 ? -5.543 -7.203 -16.125 1 97.06 169 THR B CA 1
ATOM 3318 C C . THR B 1 169 ? -6.773 -7.699 -16.875 1 97.06 169 THR B C 1
ATOM 3320 O O . THR B 1 169 ? -7.906 -7.359 -16.516 1 97.06 169 THR B O 1
ATOM 3323 N N . HIS B 1 170 ? -6.566 -8.422 -17.906 1 97.88 170 HIS B N 1
ATOM 3324 C CA . HIS B 1 170 ? -7.613 -9.125 -18.625 1 97.88 170 HIS B CA 1
ATOM 3325 C C . HIS B 1 170 ? -7.262 -10.602 -18.797 1 97.88 170 HIS B C 1
ATOM 3327 O O . HIS B 1 170 ? -6.254 -10.938 -19.422 1 97.88 170 HIS B O 1
ATOM 3333 N N . VAL B 1 171 ? -8.102 -11.422 -18.266 1 97.81 171 VAL B N 1
ATOM 3334 C CA . VAL B 1 171 ? -7.859 -12.859 -18.281 1 97.81 171 VAL B CA 1
ATOM 3335 C C . VAL B 1 171 ? -9.078 -13.578 -18.859 1 97.81 171 VAL B C 1
ATOM 3337 O O . VAL B 1 171 ? -10.219 -13.273 -18.5 1 97.81 171 VAL B O 1
ATOM 3340 N N . SER B 1 172 ? -8.812 -14.453 -19.75 1 97.38 172 SER B N 1
ATOM 3341 C CA . SER B 1 172 ? -9.852 -15.273 -20.359 1 97.38 172 SER B CA 1
ATOM 3342 C C . SER B 1 172 ? -9.562 -16.766 -20.156 1 97.38 172 SER B C 1
ATOM 3344 O O . SER B 1 172 ? -8.453 -17.219 -20.422 1 97.38 172 SER B O 1
ATOM 3346 N N . ILE B 1 173 ? -10.562 -17.453 -19.688 1 95.19 173 ILE B N 1
ATOM 3347 C CA . ILE B 1 173 ? -10.453 -18.891 -19.484 1 95.19 173 ILE B CA 1
ATOM 3348 C C . ILE B 1 173 ? -11.531 -19.609 -20.297 1 95.19 173 ILE B C 1
ATOM 3350 O O . ILE B 1 173 ? -12.719 -19.328 -20.156 1 95.19 173 ILE B O 1
ATOM 3354 N N . ALA B 1 174 ? -11.023 -20.547 -21.031 1 93.44 174 ALA B N 1
ATOM 3355 C CA . ALA B 1 174 ? -11.961 -21.281 -21.875 1 93.44 174 ALA B CA 1
ATOM 3356 C C . ALA B 1 174 ? -12.273 -22.656 -21.281 1 93.44 174 ALA B C 1
ATOM 3358 O O . ALA B 1 174 ? -11.367 -23.422 -20.953 1 93.44 174 ALA B O 1
ATOM 3359 N N . PHE B 1 175 ? -13.57 -22.859 -21.125 1 88.75 175 PHE B N 1
ATOM 3360 C CA . PHE B 1 175 ? -14.07 -24.172 -20.75 1 88.75 175 PHE B CA 1
ATOM 3361 C C . PHE B 1 175 ? -14.766 -24.844 -21.922 1 88.75 175 PHE B C 1
ATOM 3363 O O . PHE B 1 175 ? -14.805 -24.297 -23.031 1 88.75 175 PHE B O 1
ATOM 3370 N N . GLU B 1 176 ? -15.18 -26.047 -21.672 1 84.5 176 GLU B N 1
ATOM 3371 C CA . GLU B 1 176 ? -15.773 -26.844 -22.75 1 84.5 176 GLU B CA 1
ATOM 3372 C C . GLU B 1 176 ? -17 -26.141 -23.344 1 84.5 176 GLU B C 1
ATOM 3374 O O . GLU B 1 176 ? -17.172 -26.094 -24.562 1 84.5 176 GLU B O 1
ATOM 3379 N N . HIS B 1 177 ? -17.844 -25.5 -22.562 1 83.94 177 HIS B N 1
ATOM 3380 C CA . HIS B 1 177 ? -19.141 -25 -23.031 1 83.94 177 HIS B CA 1
ATOM 3381 C C . HIS B 1 177 ? -19.281 -23.5 -22.797 1 83.94 177 HIS B C 1
ATOM 3383 O O . HIS B 1 177 ? -20.312 -22.922 -23.125 1 83.94 177 HIS B O 1
ATOM 3389 N N . PHE B 1 178 ? -18.25 -22.938 -22.203 1 87.5 178 PHE B N 1
ATOM 3390 C CA . PHE B 1 178 ? -18.344 -21.5 -21.922 1 87.5 178 PHE B CA 1
ATOM 3391 C C . PHE B 1 178 ? -16.953 -20.891 -21.734 1 87.5 178 PHE B C 1
ATOM 3393 O O . PHE B 1 178 ? -15.969 -21.625 -21.641 1 87.5 178 PHE B O 1
ATOM 3400 N N . ARG B 1 179 ? -16.953 -19.562 -21.75 1 91.69 179 ARG B N 1
ATOM 3401 C CA . ARG B 1 179 ? -15.734 -18.812 -21.5 1 91.69 179 ARG B CA 1
ATOM 3402 C C . ARG B 1 179 ? -15.922 -17.812 -20.375 1 91.69 179 ARG B C 1
ATOM 3404 O O . ARG B 1 179 ? -16.984 -17.203 -20.234 1 91.69 179 ARG B O 1
ATOM 3411 N N . LEU B 1 180 ? -14.898 -17.75 -19.578 1 93.19 180 LEU B N 1
ATOM 3412 C CA . LEU B 1 180 ? -14.891 -16.797 -18.484 1 93.19 180 LEU B CA 1
ATOM 3413 C C . LEU B 1 180 ? -13.922 -15.648 -18.766 1 93.19 180 LEU B C 1
ATOM 3415 O O . LEU B 1 180 ? -12.758 -15.883 -19.078 1 93.19 180 LEU B O 1
ATOM 3419 N N . GLN B 1 181 ? -14.445 -14.477 -18.688 1 95.75 181 GLN B N 1
ATOM 3420 C CA . GLN B 1 181 ? -13.625 -13.281 -18.859 1 95.75 181 GLN B CA 1
ATOM 3421 C C . GLN B 1 181 ? -13.539 -12.484 -17.562 1 95.75 181 GLN B C 1
ATOM 3423 O O . GLN B 1 181 ? -14.562 -12.062 -17.016 1 95.75 181 GLN B O 1
ATOM 3428 N N . LEU B 1 182 ? -12.344 -12.266 -17.172 1 97 182 LEU B N 1
ATOM 3429 C CA . LEU B 1 182 ? -12.094 -11.516 -15.945 1 97 182 LEU B CA 1
ATOM 3430 C C . LEU B 1 182 ? -11.391 -10.195 -16.25 1 97 182 LEU B C 1
ATOM 3432 O O . LEU B 1 182 ? -10.453 -10.148 -17.047 1 97 182 LEU B O 1
ATOM 3436 N N . ALA B 1 183 ? -11.859 -9.125 -15.68 1 97.44 183 ALA B N 1
ATOM 3437 C CA . ALA B 1 183 ? -11.242 -7.805 -15.797 1 97.44 183 ALA B CA 1
ATOM 3438 C C . ALA B 1 183 ? -10.789 -7.293 -14.43 1 97.44 183 ALA B C 1
ATOM 3440 O O . ALA B 1 183 ? -11.531 -7.387 -13.445 1 97.44 183 ALA B O 1
ATOM 3441 N N . TYR B 1 184 ? -9.562 -6.766 -14.391 1 96.31 184 TYR B N 1
ATOM 3442 C CA . TYR B 1 184 ? -8.945 -6.27 -13.164 1 96.31 184 TYR B CA 1
ATOM 3443 C C . TYR B 1 184 ? -8.562 -4.797 -13.297 1 96.31 184 TYR B C 1
ATOM 3445 O O . TYR B 1 184 ? -8.211 -4.34 -14.391 1 96.31 184 TYR B O 1
ATOM 3453 N N . SER B 1 185 ? -8.633 -4.094 -12.18 1 92.56 185 SER B N 1
ATOM 3454 C CA . SER B 1 185 ? -7.906 -2.832 -12.094 1 92.56 185 SER B CA 1
ATOM 3455 C C . SER B 1 185 ? -6.414 -3.07 -11.891 1 92.56 185 SER B C 1
ATOM 3457 O O . SER B 1 185 ? -6.016 -4.078 -11.305 1 92.56 185 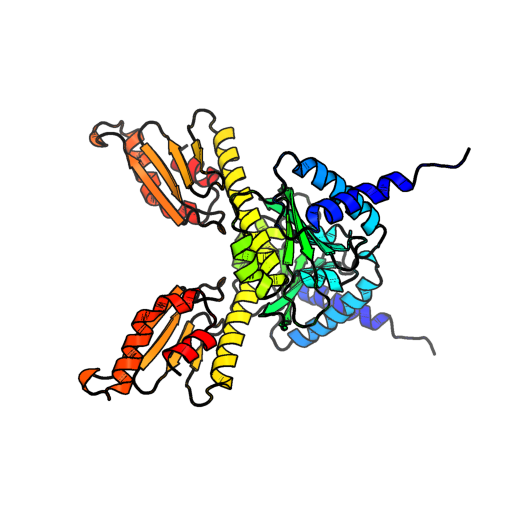SER B O 1
ATOM 3459 N N . ALA B 1 186 ? -5.637 -2.166 -12.344 1 92.38 186 ALA B N 1
ATOM 3460 C CA . ALA B 1 186 ? -4.188 -2.338 -12.312 1 92.38 186 ALA B CA 1
ATOM 3461 C C . ALA B 1 186 ? -3.68 -2.439 -10.875 1 92.38 186 ALA B C 1
ATOM 3463 O O . ALA B 1 186 ? -2.621 -3.023 -10.625 1 92.38 186 ALA B O 1
ATOM 3464 N N . ASP B 1 187 ? -4.391 -1.92 -9.945 1 91.44 187 ASP B N 1
ATOM 3465 C CA . ASP B 1 187 ? -3.941 -1.889 -8.555 1 91.44 187 ASP B CA 1
ATOM 3466 C C . ASP B 1 187 ? -4.676 -2.932 -7.715 1 91.44 187 ASP B C 1
ATOM 3468 O O . ASP B 1 187 ? -4.719 -2.83 -6.488 1 91.44 187 ASP B O 1
ATOM 3472 N N . SER B 1 188 ? -5.273 -3.93 -8.414 1 92.38 188 SER B N 1
ATOM 3473 C CA . SER B 1 188 ? -6.035 -4.93 -7.672 1 92.38 188 SER B CA 1
ATOM 3474 C C . SER B 1 188 ? -5.594 -6.344 -8.039 1 92.38 188 SER B C 1
ATOM 3476 O O . SER B 1 188 ? -5.277 -6.617 -9.203 1 92.38 188 SER B O 1
ATOM 3478 N N . ARG B 1 189 ? -5.66 -7.164 -7.062 1 93.56 189 ARG B N 1
ATOM 3479 C CA . ARG B 1 189 ? -5.352 -8.57 -7.301 1 93.56 189 ARG B CA 1
ATOM 3480 C C . ARG B 1 189 ? -6.617 -9.367 -7.582 1 93.56 189 ARG B C 1
ATOM 3482 O O . ARG B 1 189 ? -6.547 -10.555 -7.91 1 93.56 189 ARG B O 1
ATOM 3489 N N . ARG B 1 190 ? -7.77 -8.688 -7.391 1 93.62 190 ARG B N 1
ATOM 3490 C CA . ARG B 1 190 ? -9.07 -9.312 -7.617 1 93.62 190 ARG B CA 1
ATOM 3491 C C . ARG B 1 190 ? -9.797 -8.664 -8.789 1 93.62 190 ARG B C 1
ATOM 3493 O O . ARG B 1 190 ? -9.688 -7.453 -9 1 93.62 190 ARG B O 1
ATOM 3500 N N . PRO B 1 191 ? -10.562 -9.445 -9.477 1 95.31 191 PRO B N 1
ATOM 3501 C CA . PRO B 1 191 ? -11.273 -8.859 -10.609 1 95.31 191 PRO B CA 1
ATOM 3502 C C . PRO B 1 191 ? -12.484 -8.031 -10.188 1 95.31 191 PRO B C 1
ATOM 3504 O O . PRO B 1 191 ? -13.156 -8.375 -9.211 1 95.31 191 PRO B O 1
ATOM 3507 N N . HIS B 1 192 ? -12.695 -6.988 -10.867 1 92.31 192 HIS B N 1
ATOM 3508 C CA . HIS B 1 192 ? -13.875 -6.168 -10.602 1 92.31 192 HIS B CA 1
ATOM 3509 C C . HIS B 1 192 ? -15.023 -6.547 -11.523 1 92.31 192 HIS B C 1
ATOM 3511 O O . HIS B 1 192 ? -16.156 -6.125 -11.305 1 92.31 192 HIS B O 1
ATOM 3517 N N . SER B 1 193 ? -14.727 -7.32 -12.555 1 94.31 193 SER B N 1
ATOM 3518 C CA . SER B 1 193 ? -15.75 -7.777 -13.492 1 94.31 193 SER B CA 1
ATOM 3519 C C . SER B 1 193 ? -15.508 -9.227 -13.906 1 94.31 193 SER B C 1
ATOM 3521 O O . SER B 1 193 ? -14.375 -9.617 -14.195 1 94.31 193 SER B O 1
ATOM 3523 N N . VAL B 1 194 ? -16.547 -9.984 -13.836 1 93.69 194 VAL B N 1
ATOM 3524 C CA . VAL B 1 194 ? -16.531 -11.383 -14.266 1 93.69 194 VAL B CA 1
ATOM 3525 C C . VAL B 1 194 ? -17.688 -11.633 -15.234 1 93.69 194 VAL B C 1
ATOM 3527 O O . VAL B 1 194 ? -18.844 -11.5 -14.867 1 93.69 194 VAL B O 1
ATOM 3530 N N . GLU B 1 195 ? -17.312 -11.969 -16.453 1 92.75 195 GLU B N 1
ATOM 3531 C CA . GLU B 1 195 ? -18.312 -12.195 -17.469 1 92.75 195 GLU B CA 1
ATOM 3532 C C . GLU B 1 195 ? -18.219 -13.609 -18.047 1 92.75 195 GLU B C 1
ATOM 3534 O O . GLU B 1 195 ? -17.125 -14.117 -18.266 1 92.75 195 GLU B O 1
ATOM 3539 N N . GLN B 1 196 ? -19.391 -14.18 -18.172 1 89.19 196 GLN B N 1
ATOM 3540 C CA . GLN B 1 196 ? -19.484 -15.523 -18.75 1 89.19 196 GLN B CA 1
ATOM 3541 C C . GLN B 1 196 ? -20.125 -15.484 -20.141 1 89.19 196 GLN B C 1
ATOM 3543 O O . GLN B 1 196 ? -21.172 -14.883 -20.312 1 89.19 196 GLN B O 1
ATOM 3548 N N . THR B 1 197 ? -19.391 -16.016 -21.062 1 88.12 197 THR B N 1
ATOM 3549 C CA . THR B 1 197 ? -19.938 -16.125 -22.406 1 88.12 197 THR B CA 1
ATOM 3550 C C . THR B 1 197 ? -20.125 -17.594 -22.797 1 88.12 197 THR B C 1
ATOM 3552 O O . THR B 1 197 ? -19.25 -18.422 -22.578 1 88.12 197 THR B O 1
ATOM 3555 N N . VAL B 1 198 ? -21.375 -17.875 -23.281 1 84.06 198 VAL B N 1
ATOM 3556 C CA . VAL B 1 198 ? -21.719 -19.25 -23.625 1 84.06 198 VAL B CA 1
ATOM 3557 C C . VAL B 1 198 ? -21.766 -19.406 -25.141 1 84.06 198 VAL B C 1
ATOM 3559 O O . VAL B 1 198 ? -22.234 -18.516 -25.859 1 84.06 198 VAL B O 1
ATOM 3562 N N . SER B 1 199 ? -21 -20.328 -25.766 1 72.38 199 SER B N 1
ATOM 3563 C CA . SER B 1 199 ? -20.859 -20.562 -27.203 1 72.38 199 SER B CA 1
ATOM 3564 C C . SER B 1 199 ? -22.203 -20.875 -27.844 1 72.38 199 SER B C 1
ATOM 3566 O O . SER B 1 199 ? -22.5 -20.406 -28.953 1 72.38 199 SER B O 1
ATOM 3568 N N . GLU B 1 200 ? -22.844 -21.953 -27.422 1 69.25 200 GLU B N 1
ATOM 3569 C CA . GLU B 1 200 ? -24.062 -22.375 -28.094 1 69.25 200 GLU B CA 1
ATOM 3570 C C . GLU B 1 200 ? -25.266 -22.297 -27.156 1 69.25 200 GLU B C 1
ATOM 3572 O O . GLU B 1 200 ? -25.125 -21.906 -26 1 69.25 200 GLU B O 1
ATOM 3577 N N . ALA B 1 201 ? -26.531 -22.391 -27.766 1 61.78 201 ALA B N 1
ATOM 3578 C CA . ALA B 1 201 ? -27.797 -22.406 -27.016 1 61.78 201 ALA B CA 1
ATOM 3579 C C . ALA B 1 201 ? -27.734 -23.391 -25.859 1 61.78 201 ALA B C 1
ATOM 3581 O O . ALA B 1 201 ? -27.391 -24.562 -26.047 1 61.78 201 ALA B O 1
ATOM 3582 N N . ALA B 1 202 ? -27.562 -22.938 -24.562 1 61.31 202 ALA B N 1
ATOM 3583 C CA . ALA B 1 202 ? -27.5 -23.656 -23.297 1 61.31 202 ALA B CA 1
ATOM 3584 C C . ALA B 1 202 ? -28.391 -24.891 -23.328 1 61.31 202 ALA B C 1
ATOM 3586 O O . ALA B 1 202 ? -28.078 -25.891 -22.672 1 61.31 202 ALA B O 1
ATOM 3587 N N . GLU B 1 203 ? -29.469 -24.75 -24.141 1 62.81 203 GLU B N 1
ATOM 3588 C CA . GLU B 1 203 ? -30.422 -25.844 -24.125 1 62.81 203 GLU B CA 1
ATOM 3589 C C . GLU B 1 203 ? -29.828 -27.125 -24.688 1 62.81 203 GLU B C 1
ATOM 3591 O O . GLU B 1 203 ? -30.266 -28.219 -24.375 1 62.81 203 GLU B O 1
ATOM 3596 N N . SER B 1 204 ? -28.75 -26.922 -25.422 1 66.5 204 SER B N 1
ATOM 3597 C CA . SER B 1 204 ? -28.172 -28.094 -26.078 1 66.5 204 SER B CA 1
ATOM 3598 C C . SER B 1 204 ? -27.062 -28.703 -25.234 1 66.5 204 SER B C 1
ATOM 3600 O O . SER B 1 204 ? -26.578 -29.797 -25.547 1 66.5 204 SER B O 1
ATOM 3602 N N . PHE B 1 205 ? -26.906 -28.172 -24.062 1 71.19 205 PHE B N 1
ATOM 3603 C CA . PHE B 1 205 ? -25.781 -28.672 -23.25 1 71.19 205 PHE B CA 1
ATOM 3604 C C . PHE B 1 205 ? -26.25 -29.766 -22.297 1 71.19 205 PHE B C 1
ATOM 3606 O O . PHE B 1 205 ? -27.406 -29.781 -21.891 1 71.19 205 PHE B O 1
ATOM 3613 N N . PRO B 1 206 ? -25.25 -30.656 -22.062 1 78.19 206 PRO B N 1
ATOM 3614 C CA . PRO B 1 206 ? -25.578 -31.625 -21.016 1 78.19 206 PRO B CA 1
ATOM 3615 C C . PRO B 1 206 ? -25.922 -30.969 -19.688 1 78.19 206 PRO B C 1
ATOM 3617 O O . PRO B 1 206 ? -25.562 -29.797 -19.453 1 78.19 206 PRO B O 1
ATOM 3620 N N . ARG B 1 207 ? -26.766 -31.578 -18.953 1 77.56 207 ARG B N 1
ATOM 3621 C CA . ARG B 1 207 ? -27.234 -31.078 -17.656 1 77.56 207 ARG B CA 1
ATOM 3622 C C . ARG B 1 207 ? -26.078 -30.594 -16.797 1 77.56 207 ARG B C 1
ATOM 3624 O O . ARG B 1 207 ? -26.172 -29.547 -16.156 1 77.56 207 ARG B O 1
ATOM 3631 N N . ALA B 1 208 ? -24.969 -31.359 -16.875 1 75.19 208 ALA B N 1
ATOM 3632 C CA . ALA B 1 208 ? -23.812 -31.031 -16.047 1 75.19 208 ALA B CA 1
ATOM 3633 C C . ALA B 1 208 ? -23.219 -29.688 -16.453 1 75.19 208 ALA B C 1
ATOM 3635 O O . ALA B 1 208 ? -22.844 -28.891 -15.586 1 75.19 208 ALA B O 1
ATOM 3636 N N . ALA B 1 209 ? -23.25 -29.438 -17.688 1 76.31 209 ALA B N 1
ATOM 3637 C CA . ALA B 1 209 ? -22.703 -28.188 -18.203 1 76.31 209 ALA B CA 1
ATOM 3638 C C . ALA B 1 209 ? -23.578 -27 -17.828 1 76.31 209 ALA B C 1
ATOM 3640 O O . ALA B 1 209 ? -23.078 -25.938 -17.469 1 76.31 209 ALA B O 1
ATOM 3641 N N . ARG B 1 210 ? -24.828 -27.25 -17.859 1 77.56 210 ARG B N 1
ATOM 3642 C CA . ARG B 1 210 ? -25.781 -26.188 -17.5 1 77.56 210 ARG B CA 1
ATOM 3643 C C . ARG B 1 210 ? -25.672 -25.844 -16.016 1 77.56 210 ARG B C 1
ATOM 3645 O O . ARG B 1 210 ? -25.734 -24.672 -15.641 1 77.56 210 ARG B O 1
ATOM 3652 N N . GLU B 1 211 ? -25.469 -26.781 -15.25 1 76.44 211 GLU B N 1
ATOM 3653 C CA . GLU B 1 211 ? -25.312 -26.578 -13.82 1 76.44 211 GLU B CA 1
ATOM 3654 C C . GLU B 1 211 ? -24.031 -25.812 -13.5 1 76.44 211 GLU B C 1
ATOM 3656 O O . GLU B 1 211 ? -24.031 -24.922 -12.648 1 76.44 211 GLU B O 1
ATOM 3661 N N . GLN B 1 212 ? -23.031 -26.188 -14.242 1 75.75 212 GLN B N 1
ATOM 3662 C CA . GLN B 1 212 ? -21.75 -25.516 -14.055 1 75.75 212 GLN B CA 1
ATOM 3663 C C . GLN B 1 212 ? -21.844 -24.031 -14.398 1 75.75 212 GLN B C 1
ATOM 3665 O O . GLN B 1 212 ? -21.344 -23.172 -13.656 1 75.75 212 GLN B O 1
ATOM 3670 N N . ILE B 1 213 ? -22.562 -23.781 -15.406 1 77.38 213 ILE B N 1
ATOM 3671 C CA . ILE B 1 213 ? -22.75 -22.422 -15.875 1 77.38 213 ILE B CA 1
ATOM 3672 C C . ILE B 1 213 ? -23.578 -21.625 -14.859 1 77.38 213 ILE B C 1
ATOM 3674 O O . ILE B 1 213 ? -23.25 -20.484 -14.531 1 77.38 213 ILE B O 1
ATOM 3678 N N . SER B 1 214 ? -24.484 -22.219 -14.359 1 78.94 214 SER B N 1
ATOM 3679 C CA . SER B 1 214 ? -25.375 -21.578 -13.391 1 78.94 214 SER B CA 1
ATOM 3680 C C . SER B 1 214 ? -24.641 -21.328 -12.07 1 78.94 214 SER B C 1
ATOM 3682 O O . SER B 1 214 ? -24.828 -20.281 -11.453 1 78.94 214 SER B O 1
ATOM 3684 N N . LEU B 1 215 ? -23.891 -22.266 -11.672 1 75.06 215 LEU B N 1
ATOM 3685 C CA . LEU B 1 215 ? -23.172 -22.156 -10.414 1 75.06 215 LEU B CA 1
ATOM 3686 C C . LEU B 1 215 ? -22.188 -20.984 -10.453 1 75.06 215 LEU B C 1
ATOM 3688 O O . LEU B 1 215 ? -22.078 -20.234 -9.477 1 75.06 215 LEU B O 1
ATOM 3692 N N . LEU B 1 216 ? -21.594 -20.844 -11.539 1 77.62 216 LEU B N 1
ATOM 3693 C CA . LEU B 1 216 ? -20.609 -19.781 -11.672 1 77.62 216 LEU B CA 1
ATOM 3694 C C . LEU B 1 216 ? -21.297 -18.406 -11.625 1 77.62 216 LEU B C 1
ATOM 3696 O O . LEU B 1 216 ? -20.766 -17.484 -11.008 1 77.62 216 LEU B O 1
ATOM 3700 N N . SER B 1 217 ? -22.469 -18.406 -12.164 1 78.19 217 SER B N 1
ATOM 3701 C CA . SER B 1 217 ? -23.203 -17.141 -12.195 1 78.19 217 SER B CA 1
ATOM 3702 C C . SER B 1 217 ? -23.672 -16.75 -10.797 1 78.19 217 SER B C 1
ATOM 3704 O O . SER B 1 217 ? -23.75 -15.562 -10.477 1 78.19 217 SER B O 1
ATOM 3706 N N . GLN B 1 218 ? -23.844 -17.75 -10.016 1 80.56 218 GLN B N 1
ATOM 3707 C CA . GLN B 1 218 ? -24.344 -17.516 -8.672 1 80.56 218 GLN B CA 1
ATOM 3708 C C . GLN B 1 218 ? -23.234 -17.078 -7.727 1 80.56 218 GLN B C 1
ATOM 3710 O O . GLN B 1 218 ? -23.484 -16.406 -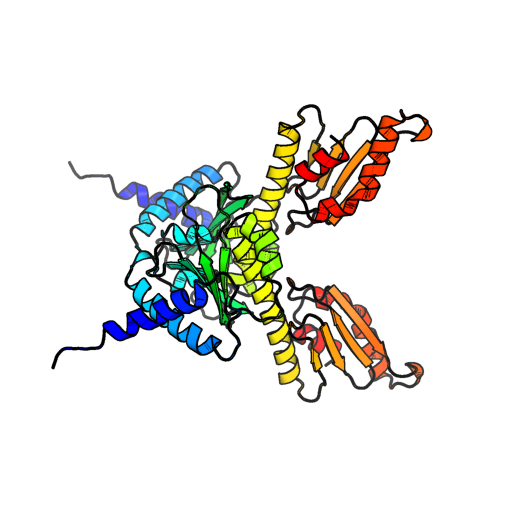6.727 1 80.56 218 GLN B O 1
ATOM 3715 N N . HIS B 1 219 ? -22 -17.359 -8.094 1 85.19 219 HIS B N 1
ATOM 3716 C CA . HIS B 1 219 ? -20.906 -17.109 -7.164 1 85.19 219 HIS B CA 1
ATOM 3717 C C . HIS B 1 219 ? -19.906 -16.109 -7.738 1 85.19 219 HIS B C 1
ATOM 3719 O O . HIS B 1 219 ? -18.703 -16.203 -7.461 1 85.19 219 HIS B O 1
ATOM 3725 N N . LYS B 1 220 ? -20.406 -15.266 -8.477 1 85.5 220 LYS B N 1
ATOM 3726 C CA . LYS B 1 220 ? -19.562 -14.273 -9.117 1 85.5 220 LYS B CA 1
ATOM 3727 C C . LYS B 1 220 ? -18.875 -13.375 -8.094 1 85.5 220 LYS B C 1
ATOM 3729 O O . LYS B 1 220 ? -17.719 -12.969 -8.273 1 85.5 220 LYS B O 1
ATOM 3734 N N . SER B 1 221 ? -19.484 -13.211 -7.012 1 87.75 221 SER B N 1
ATOM 3735 C CA . SER B 1 221 ? -18.953 -12.328 -5.977 1 87.75 221 SER B CA 1
ATOM 3736 C C . SER B 1 221 ? -17.75 -12.953 -5.281 1 87.75 221 SER B C 1
ATOM 3738 O O . SER B 1 221 ? -16.938 -12.242 -4.688 1 87.75 221 SER B O 1
ATOM 3740 N N . ASP B 1 222 ? -17.609 -14.242 -5.363 1 90.31 222 ASP B N 1
ATOM 3741 C CA . ASP B 1 222 ? -16.484 -14.938 -4.73 1 90.31 222 ASP B CA 1
ATOM 3742 C C . ASP B 1 222 ? -15.156 -14.516 -5.355 1 90.31 222 ASP B C 1
ATOM 3744 O O . ASP B 1 222 ? -14.125 -14.508 -4.68 1 90.31 222 ASP B O 1
ATOM 3748 N N . PHE B 1 223 ? -15.25 -14.133 -6.613 1 91.38 223 PHE B N 1
ATOM 3749 C CA . PHE B 1 223 ? -14.039 -13.734 -7.324 1 91.38 223 PHE B CA 1
ATOM 3750 C C . PHE B 1 223 ? -13.469 -12.453 -6.738 1 91.38 223 PHE B C 1
ATOM 3752 O O . PHE B 1 223 ? -12.281 -12.164 -6.898 1 91.38 223 PHE B O 1
ATOM 3759 N N . GLU B 1 224 ? -14.273 -11.719 -6.004 1 87.94 224 GLU B N 1
ATOM 3760 C CA . GLU B 1 224 ? -13.859 -10.43 -5.449 1 87.94 224 GLU B CA 1
ATOM 3761 C C . GLU B 1 224 ? -13.164 -10.609 -4.102 1 87.94 224 GLU B C 1
ATOM 3763 O O . GLU B 1 224 ? -12.508 -9.695 -3.609 1 87.94 224 GLU B O 1
ATOM 3768 N N . HIS B 1 225 ? -13.203 -11.875 -3.541 1 85.25 225 HIS B N 1
ATOM 3769 C CA . HIS B 1 225 ? -12.734 -12 -2.168 1 85.25 225 HIS B CA 1
ATOM 3770 C C . HIS B 1 225 ? -11.805 -13.203 -2.012 1 85.25 225 HIS B C 1
ATOM 3772 O O . HIS B 1 225 ? -11.141 -13.352 -0.985 1 85.25 225 HIS B O 1
ATOM 3778 N N . ARG B 1 226 ? -11.781 -13.945 -3.088 1 88.62 226 ARG B N 1
ATOM 3779 C CA . ARG B 1 226 ? -10.992 -15.172 -2.99 1 88.62 226 ARG B CA 1
ATOM 3780 C C . ARG B 1 226 ? -10.016 -15.289 -4.156 1 88.62 226 ARG B C 1
ATOM 3782 O O . ARG B 1 226 ? -10.164 -14.602 -5.168 1 88.62 226 ARG B O 1
ATOM 3789 N N . ASP B 1 227 ? -9.07 -16.188 -3.943 1 91.81 227 ASP B N 1
ATOM 3790 C CA . ASP B 1 227 ? -8.102 -16.422 -5.012 1 91.81 227 ASP B CA 1
ATOM 3791 C C . ASP B 1 227 ? -8.75 -17.156 -6.188 1 91.81 227 ASP B C 1
ATOM 3793 O O . ASP B 1 227 ? -9.68 -17.953 -6 1 91.81 227 ASP B O 1
ATOM 3797 N N . LEU B 1 228 ? -8.227 -16.906 -7.328 1 94.19 228 LEU B N 1
ATOM 3798 C CA . LEU B 1 228 ? -8.797 -17.406 -8.578 1 94.19 228 LEU B CA 1
ATOM 3799 C C . LEU B 1 228 ? -8.898 -18.922 -8.57 1 94.19 228 LEU B C 1
ATOM 3801 O O . LEU B 1 228 ? -9.961 -19.484 -8.867 1 94.19 228 LEU B O 1
ATOM 3805 N N . LEU B 1 229 ? -7.859 -19.609 -8.188 1 93.69 229 LEU B N 1
ATOM 3806 C CA . LEU B 1 229 ? -7.84 -21.062 -8.195 1 93.69 229 LEU B CA 1
ATOM 3807 C C . LEU B 1 229 ? -8.859 -21.625 -7.211 1 93.69 229 LEU B C 1
ATOM 3809 O O . LEU B 1 229 ? -9.508 -22.641 -7.492 1 93.69 229 LEU B O 1
ATOM 3813 N N . GLU B 1 230 ? -8.961 -20.984 -6.055 1 91.94 230 GLU B N 1
ATOM 3814 C CA . GLU B 1 230 ? -9.922 -21.438 -5.047 1 91.94 230 GLU B CA 1
ATOM 3815 C C . GLU B 1 230 ? -11.352 -21.344 -5.57 1 91.94 230 GLU B C 1
ATOM 3817 O O . GLU B 1 230 ? -12.133 -22.281 -5.402 1 91.94 230 GLU B O 1
ATOM 3822 N N . VAL B 1 231 ? -11.672 -20.297 -6.215 1 91.19 231 VAL B N 1
ATOM 3823 C CA . VAL B 1 231 ? -13.023 -20.094 -6.73 1 91.19 231 VAL B CA 1
ATOM 3824 C C . VAL B 1 231 ? -13.305 -21.078 -7.855 1 91.19 231 VAL B C 1
ATOM 3826 O O . VAL B 1 231 ? -14.359 -21.719 -7.879 1 91.19 231 VAL B O 1
ATOM 3829 N N . LEU B 1 232 ? -12.414 -21.266 -8.742 1 90.38 232 LEU B N 1
ATOM 3830 C CA . LEU B 1 232 ? -12.594 -22.172 -9.867 1 90.38 232 LEU B CA 1
ATOM 3831 C C . LEU B 1 232 ? -12.711 -23.625 -9.383 1 90.38 232 LEU B C 1
ATOM 3833 O O . LEU B 1 232 ? -13.531 -24.391 -9.891 1 90.38 232 LEU B O 1
ATOM 3837 N N . SER B 1 233 ? -11.875 -23.969 -8.422 1 88.94 233 SER B N 1
ATOM 3838 C CA . SER B 1 233 ? -11.891 -25.312 -7.887 1 88.94 233 SER B CA 1
ATOM 3839 C C . SER B 1 233 ? -13.211 -25.625 -7.176 1 88.94 233 SER B C 1
ATOM 3841 O O . SER B 1 233 ? -13.719 -26.734 -7.258 1 88.94 233 SER B O 1
ATOM 3843 N N . ASP B 1 234 ? -13.766 -24.703 -6.535 1 85.62 234 ASP B N 1
ATOM 3844 C CA . ASP B 1 234 ? -14.984 -24.906 -5.758 1 85.62 234 ASP B CA 1
ATOM 3845 C C . ASP B 1 234 ? -16.203 -25 -6.672 1 85.62 234 ASP B C 1
ATOM 3847 O O . ASP B 1 234 ? -17.125 -25.766 -6.398 1 85.62 234 ASP B O 1
ATOM 3851 N N . TRP B 1 235 ? -16.125 -24.281 -7.754 1 76.38 235 TRP B N 1
ATOM 3852 C CA . TRP B 1 235 ? -17.391 -24.125 -8.461 1 76.38 235 TRP B CA 1
ATOM 3853 C C . TRP B 1 235 ? -17.297 -24.688 -9.875 1 76.38 235 TRP B C 1
ATOM 3855 O O . TRP B 1 235 ? -18.312 -24.953 -10.516 1 76.38 235 TRP B O 1
ATOM 3865 N N . ILE B 1 236 ? -16.141 -24.844 -10.398 1 66 236 ILE B N 1
ATOM 3866 C CA . ILE B 1 236 ? -16.062 -25.172 -11.82 1 66 236 ILE B CA 1
ATOM 3867 C C . ILE B 1 236 ? -15.328 -26.516 -12 1 66 236 ILE B C 1
ATOM 3869 O O . ILE B 1 236 ? -15.773 -27.375 -12.758 1 66 236 ILE B O 1
ATOM 3873 N N . LEU B 1 237 ? -14.203 -26.531 -11.195 1 70.25 237 LEU B N 1
ATOM 3874 C CA . LEU B 1 237 ? -13.305 -27.625 -11.523 1 70.25 237 LEU B CA 1
ATOM 3875 C C . LEU B 1 237 ? -13.516 -28.812 -10.578 1 70.25 237 LEU B C 1
ATOM 3877 O O . LEU B 1 237 ? -13.992 -28.625 -9.453 1 70.25 237 LEU B O 1
#

Nearest PDB structures (foldseek):
  6qlf-assembly1_O  TM=7.037E-01  e=9.100E-08  Saccharomyces cerevisiae
  5mu3-assembly1_A  TM=7.105E-01  e=1.241E-06  Kluyveromyces lactis NRRL Y-1140
  8ow1-assembly1_OO  TM=5.665E-01  e=3.361E-07  Saccharomyces cerevisiae
  6qlf-assembly1_P  TM=4.054E-01  e=1.132E-03  Saccharomyces cerevisiae
  6qle-assembly1_P  TM=4.741E-01  e=6.223E-03  Saccharomyces cerevisiae

Organism: Blastocystis hominis (NCBI:txid12968)